Protein AF-A0A971F3D2-F1 (afdb_monomer)

Sequence (472 aa):
MFIYDMARKVNAYRKIRKKAAAGRFLSPVRRIERTAPLSSGRFVAMTFDDGPCAAFPNPPVRDPAEQIGLTAELLNMLNKYGAKGTFDVIGTTEQNYPDKAGVKDDFTWSGVSYDHYPQFGQDKLAGVKNQLQLAKDIVSGGHELASHGYSHILFGPMRLVYGKRVCFKSLKEVIDDLEMLDSLVLKETGFKIRLSRPPHYIDKIPDGHTSYDAYRYMNYQYLAASFDAGGWKPSKGSYEQDVREMTDLIERALMEDPDILNGQIIFQKDGCNMSLQTPVAGALDESLRLLTDAGYKVVTASELIERSPFEDIDDTDPCFESVRKLASAGFVIGYRNNTFQPDRLITGKELAVMITSPKVLLNRYRDQIDLKYRSGASKDFDAAGIRVETIYQAAVENARKDSRLSKVIQCLESDKAVTYKQFDSLVNAMAEGANVHWGPEEFKDVGKVPAKPGLVRRRDVVKALAQLNLDS

Radius of gyration: 23.67 Å; Cα contacts (8 Å, |Δi|>4): 948; chains: 1; bounding box: 59×53×70 Å

Nearest PDB structures (foldseek):
  7ax7-assembly1_A  TM=8.512E-01  e=3.114E-11  uncultured bacterium
  6hm9-assembly1_A  TM=8.506E-01  e=3.114E-11  Bacillus anthracis
  7bkf-assembly1_A  TM=8.446E-01  e=1.003E-10  Bacillus anthracis
  6hpa-assembly1_A  TM=8.385E-01  e=1.401E-10  Bacillus anthracis
  4wcj-assembly1_A  TM=4.217E-01  e=7.840E-04  Ammonifex degensii KC4

Mean predicted aligned error: 5.72 Å

Structure (mmCIF, N/CA/C/O backbone):
data_AF-A0A971F3D2-F1
#
_entry.id   AF-A0A971F3D2-F1
#
loop_
_atom_site.group_PDB
_atom_site.id
_atom_site.type_symbol
_atom_site.label_atom_id
_atom_site.label_alt_id
_atom_site.label_comp_id
_atom_site.label_asym_id
_atom_site.label_entity_id
_atom_site.label_seq_id
_atom_site.pdbx_PDB_ins_code
_atom_site.Cartn_x
_atom_site.Cartn_y
_atom_site.Cartn_z
_atom_site.occupancy
_atom_site.B_iso_or_equiv
_atom_site.auth_seq_id
_atom_site.auth_comp_id
_atom_site.auth_asym_id
_atom_site.auth_atom_id
_atom_site.pdbx_PDB_model_num
ATOM 1 N N . MET A 1 1 ? 24.984 -26.637 2.481 1.00 50.53 1 MET A N 1
ATOM 2 C CA . MET A 1 1 ? 23.537 -26.745 2.785 1.00 50.53 1 MET A CA 1
ATOM 3 C C . MET A 1 1 ? 23.193 -26.311 4.212 1.00 50.53 1 MET A C 1
ATOM 5 O O . MET A 1 1 ? 22.504 -25.313 4.349 1.00 50.53 1 MET A O 1
ATOM 9 N N . PHE A 1 2 ? 23.751 -26.927 5.266 1.00 45.72 2 PHE A N 1
ATOM 10 C CA . PHE A 1 2 ? 23.381 -26.664 6.675 1.00 45.72 2 PHE A CA 1
ATOM 11 C C . PHE A 1 2 ? 23.421 -25.184 7.129 1.00 45.72 2 PHE A C 1
ATOM 13 O O . PHE A 1 2 ? 22.463 -24.687 7.716 1.00 45.72 2 PHE A O 1
ATOM 20 N N . ILE A 1 3 ? 24.491 -24.445 6.807 1.00 45.22 3 ILE A N 1
ATOM 21 C CA . ILE A 1 3 ? 24.646 -23.025 7.191 1.00 45.22 3 ILE A CA 1
ATOM 22 C C . ILE A 1 3 ? 23.634 -22.122 6.458 1.00 45.22 3 ILE A C 1
ATOM 24 O O . ILE A 1 3 ? 23.090 -21.189 7.048 1.00 45.22 3 ILE A O 1
ATOM 28 N N . TYR A 1 4 ? 23.336 -22.425 5.191 1.00 31.59 4 TYR A N 1
ATOM 29 C CA . TYR A 1 4 ? 22.380 -21.676 4.368 1.00 31.59 4 TYR A CA 1
ATOM 30 C C . TYR A 1 4 ? 20.934 -21.883 4.843 1.00 31.59 4 TYR A C 1
ATOM 32 O O . TYR A 1 4 ? 20.163 -20.928 4.952 1.00 31.59 4 TYR A O 1
ATOM 40 N N . ASP A 1 5 ? 20.582 -23.114 5.216 1.00 44.91 5 ASP A N 1
ATOM 41 C CA . ASP A 1 5 ? 19.260 -23.438 5.759 1.00 44.91 5 ASP A CA 1
ATOM 42 C C . ASP A 1 5 ? 19.064 -22.849 7.159 1.00 44.91 5 ASP A C 1
ATOM 44 O O . ASP A 1 5 ? 17.985 -22.346 7.478 1.00 44.91 5 ASP A O 1
ATOM 48 N N . MET A 1 6 ? 20.119 -22.817 7.977 1.00 48.53 6 MET A N 1
ATOM 49 C CA . MET A 1 6 ? 20.098 -22.155 9.281 1.00 48.53 6 MET A CA 1
ATOM 50 C C . MET A 1 6 ? 19.940 -20.633 9.138 1.00 48.53 6 MET A C 1
ATOM 52 O O . MET A 1 6 ? 19.110 -20.039 9.826 1.00 48.53 6 MET A O 1
ATOM 56 N N . ALA A 1 7 ? 20.650 -19.998 8.198 1.00 54.44 7 ALA A N 1
ATOM 57 C CA . ALA A 1 7 ? 20.504 -18.570 7.907 1.00 54.44 7 ALA A CA 1
ATOM 58 C C . ALA A 1 7 ? 19.094 -18.216 7.392 1.00 54.44 7 ALA A C 1
ATOM 60 O O . ALA A 1 7 ? 18.504 -17.230 7.845 1.00 54.44 7 ALA A O 1
ATOM 61 N N . ARG A 1 8 ? 18.506 -19.047 6.515 1.00 56.25 8 ARG A N 1
ATOM 62 C CA . ARG A 1 8 ? 17.103 -18.908 6.082 1.00 56.25 8 ARG A CA 1
ATOM 63 C C . ARG A 1 8 ? 16.128 -19.034 7.250 1.00 56.25 8 ARG A C 1
ATOM 65 O O . ARG A 1 8 ? 15.269 -18.166 7.401 1.00 56.25 8 ARG A O 1
ATOM 72 N N . LYS A 1 9 ? 16.288 -20.044 8.111 1.00 59.38 9 LYS A N 1
ATOM 73 C CA . LYS A 1 9 ? 15.444 -20.238 9.305 1.00 59.38 9 LYS A CA 1
ATOM 74 C C . LYS A 1 9 ? 15.538 -19.062 10.281 1.00 59.38 9 LYS A C 1
ATOM 76 O O . LYS A 1 9 ? 14.512 -18.580 10.755 1.00 59.38 9 LY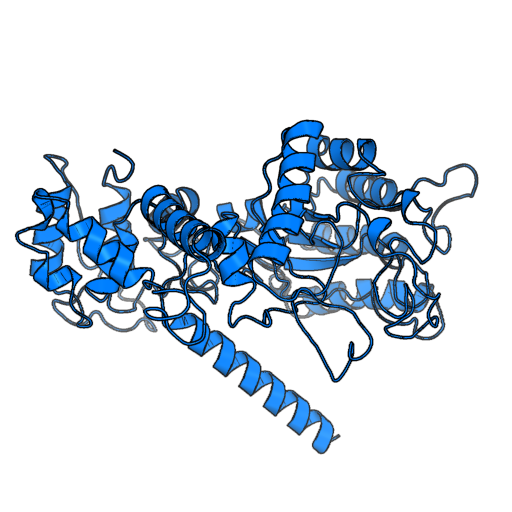S A O 1
ATOM 81 N N . VAL A 1 10 ? 16.741 -18.541 10.537 1.00 69.06 10 VAL A N 1
ATOM 82 C CA . VAL A 1 10 ? 16.944 -17.357 11.393 1.00 69.06 10 VAL A CA 1
ATOM 83 C C . VAL A 1 10 ? 16.263 -16.123 10.800 1.00 69.06 10 VAL A C 1
ATOM 85 O O . VAL A 1 10 ? 15.601 -15.376 11.525 1.00 69.06 10 VAL A O 1
ATOM 88 N N . ASN A 1 11 ? 16.375 -15.908 9.488 1.00 72.25 11 ASN A N 1
ATOM 89 C CA . ASN A 1 11 ? 15.706 -14.797 8.812 1.00 72.25 11 ASN A CA 1
ATOM 90 C C . ASN A 1 11 ? 14.178 -14.940 8.828 1.00 72.25 11 ASN A C 1
ATOM 92 O O . ASN A 1 11 ? 13.492 -13.955 9.102 1.00 72.25 11 ASN A O 1
ATOM 96 N N . ALA A 1 12 ? 13.645 -16.147 8.622 1.00 76.12 12 ALA A N 1
ATOM 97 C CA . ALA A 1 12 ? 12.215 -16.428 8.745 1.00 76.12 12 ALA A CA 1
ATOM 98 C C . ALA A 1 12 ? 11.706 -16.144 10.169 1.00 76.12 12 ALA A C 1
ATOM 100 O O . ALA A 1 12 ? 10.755 -15.386 10.347 1.00 76.12 12 ALA A O 1
ATOM 101 N N . TYR A 1 13 ? 12.404 -16.634 11.198 1.00 78.06 13 TYR A N 1
ATOM 102 C CA . TYR A 1 13 ? 12.050 -16.374 12.595 1.00 78.06 13 TYR A CA 1
ATOM 103 C C . TYR A 1 13 ? 12.097 -14.880 12.950 1.00 78.06 13 TYR A C 1
ATOM 105 O O . TYR A 1 13 ? 11.206 -14.358 13.624 1.00 78.06 13 TYR A O 1
ATOM 113 N N . ARG A 1 14 ? 13.106 -14.149 12.457 1.00 82.06 14 ARG A N 1
ATOM 114 C CA . ARG A 1 14 ? 13.188 -12.688 12.614 1.00 82.06 14 ARG A CA 1
ATOM 115 C C . ARG A 1 14 ? 12.006 -11.977 11.957 1.00 82.06 14 ARG A C 1
ATOM 117 O O . ARG A 1 14 ? 11.468 -11.054 12.568 1.00 82.06 14 ARG A O 1
ATOM 124 N N . LYS A 1 15 ? 11.596 -12.389 10.751 1.00 79.94 15 LYS A N 1
ATOM 125 C CA . LYS A 1 15 ? 10.414 -11.841 10.063 1.00 79.94 15 LYS A CA 1
ATOM 126 C C . LYS A 1 15 ? 9.139 -12.095 10.872 1.00 79.94 15 LYS A C 1
ATOM 128 O O . LYS A 1 15 ? 8.425 -11.138 11.156 1.00 79.94 15 LYS A O 1
ATOM 133 N N . ILE A 1 16 ? 8.927 -13.324 11.351 1.00 84.00 16 ILE A N 1
ATOM 134 C CA . ILE A 1 16 ? 7.780 -13.687 12.205 1.00 84.00 16 ILE A CA 1
ATOM 135 C C . ILE A 1 16 ? 7.740 -12.818 13.466 1.00 84.00 16 ILE A C 1
ATOM 137 O O . ILE A 1 16 ? 6.718 -12.207 13.769 1.00 84.00 16 ILE A O 1
ATOM 141 N N . ARG A 1 17 ? 8.866 -12.680 14.182 1.00 87.25 17 ARG A N 1
ATOM 142 C CA . ARG A 1 17 ? 8.930 -11.842 15.392 1.00 87.25 17 ARG A CA 1
ATOM 143 C C . ARG A 1 17 ? 8.644 -10.369 15.114 1.00 87.25 17 ARG A C 1
ATOM 145 O O . ARG A 1 17 ? 7.972 -9.731 15.921 1.00 87.25 17 ARG A O 1
ATOM 152 N N . LYS A 1 18 ? 9.151 -9.821 14.006 1.00 85.56 18 LYS A N 1
ATOM 153 C CA . LYS A 1 18 ? 8.868 -8.435 13.599 1.00 85.56 18 LYS A CA 1
ATOM 154 C C . LYS A 1 18 ? 7.387 -8.245 13.269 1.00 85.56 18 LYS A C 1
ATOM 156 O O . LYS A 1 18 ? 6.797 -7.282 13.750 1.00 85.56 18 LYS A O 1
ATOM 161 N N . LYS A 1 19 ? 6.786 -9.178 12.525 1.00 86.12 19 LYS A N 1
ATOM 162 C CA . LYS A 1 19 ? 5.356 -9.163 12.192 1.00 86.12 19 LYS A CA 1
ATOM 163 C C . LYS A 1 19 ? 4.492 -9.237 13.456 1.00 86.12 19 LYS A C 1
ATOM 165 O O . LYS A 1 19 ? 3.632 -8.389 13.659 1.00 86.12 19 LYS A O 1
ATOM 170 N N . ALA A 1 20 ? 4.815 -10.141 14.382 1.00 87.19 20 ALA A N 1
ATOM 171 C CA . ALA A 1 20 ? 4.135 -10.239 15.674 1.00 87.19 20 ALA A CA 1
ATOM 172 C C . ALA A 1 20 ? 4.284 -8.967 16.531 1.00 87.19 20 ALA A C 1
ATOM 174 O O . ALA A 1 20 ? 3.337 -8.541 17.188 1.00 87.19 20 ALA A O 1
ATOM 175 N N . ALA A 1 21 ? 5.457 -8.322 16.523 1.00 88.94 21 ALA A N 1
ATOM 176 C CA . ALA A 1 21 ? 5.657 -7.055 17.227 1.00 88.94 21 ALA A CA 1
ATOM 177 C C . ALA A 1 21 ? 4.821 -5.911 16.623 1.00 88.94 21 ALA A C 1
ATOM 179 O O . ALA A 1 21 ? 4.291 -5.088 17.368 1.00 88.94 21 ALA A O 1
ATOM 180 N N . ALA A 1 22 ? 4.660 -5.889 15.297 1.00 89.31 22 ALA A N 1
ATOM 181 C CA . ALA A 1 22 ? 3.787 -4.950 14.594 1.00 89.31 22 ALA A CA 1
ATOM 182 C C . ALA A 1 22 ? 2.286 -5.189 14.883 1.00 89.31 22 ALA A C 1
ATOM 184 O O . ALA A 1 22 ? 1.493 -4.259 14.774 1.00 89.31 22 ALA A O 1
ATOM 185 N N . GLY A 1 23 ? 1.909 -6.385 15.346 1.00 90.56 23 GLY A N 1
ATOM 186 C CA . GLY A 1 23 ? 0.552 -6.739 15.786 1.00 90.56 23 GLY A CA 1
ATOM 187 C C . GLY A 1 23 ? 0.154 -6.271 17.191 1.00 90.56 23 GLY A C 1
ATOM 188 O O . GLY A 1 23 ? -0.895 -6.662 17.697 1.00 90.56 23 GLY A O 1
ATOM 189 N N . ARG A 1 24 ? 0.983 -5.482 17.886 1.00 87.88 24 ARG A N 1
ATOM 190 C CA . ARG A 1 24 ? 0.727 -5.127 19.298 1.00 87.88 24 ARG A CA 1
ATOM 191 C C . ARG A 1 24 ? -0.174 -3.916 19.475 1.00 87.88 24 ARG A C 1
ATOM 193 O O . ARG A 1 24 ? -1.025 -3.933 20.362 1.00 87.88 24 ARG A O 1
ATOM 200 N N . PHE A 1 25 ? 0.018 -2.906 18.634 1.00 90.69 25 PHE A N 1
ATOM 201 C CA . PHE A 1 25 ? -0.629 -1.605 18.741 1.00 90.69 25 PHE A CA 1
ATOM 202 C C . PHE A 1 25 ? -1.425 -1.300 17.480 1.00 90.69 25 PHE A C 1
ATOM 204 O O . PHE A 1 25 ? -0.953 -1.563 16.369 1.00 90.69 25 PHE A O 1
ATOM 211 N N . LEU A 1 26 ? -2.618 -0.741 17.670 1.00 94.44 26 LEU A N 1
ATOM 212 C CA . LEU A 1 26 ? -3.429 -0.198 16.594 1.00 94.44 26 LEU A CA 1
ATOM 213 C C . LEU A 1 26 ? -2.600 0.790 15.779 1.00 94.44 26 LEU A C 1
ATOM 215 O O . LEU A 1 26 ? -1.704 1.458 16.304 1.00 94.44 26 LEU A O 1
ATOM 219 N N . SER A 1 27 ? -2.857 0.853 14.479 1.00 94.50 27 SER A N 1
ATOM 220 C CA . SER A 1 27 ? -2.073 1.701 13.597 1.00 94.50 27 SER A CA 1
ATOM 221 C C . SER A 1 27 ? -2.923 2.273 12.470 1.00 94.50 27 SER A C 1
ATOM 223 O O . SER A 1 27 ? -3.605 1.506 11.794 1.00 94.50 27 SER A O 1
ATOM 225 N N . PRO A 1 28 ? -2.864 3.597 12.231 1.00 94.25 28 PRO A N 1
ATOM 226 C CA . PRO A 1 28 ? -3.534 4.213 11.088 1.00 94.25 28 PRO A CA 1
ATOM 227 C C . PRO A 1 28 ? -2.881 3.816 9.760 1.00 94.25 28 PRO A C 1
ATOM 229 O O . PRO A 1 28 ? -3.511 3.944 8.720 1.00 94.25 28 PRO A O 1
ATOM 232 N N . VAL A 1 29 ? -1.640 3.314 9.790 1.00 96.75 29 VAL A N 1
ATOM 233 C CA . VAL A 1 29 ? -0.912 2.814 8.620 1.00 96.75 29 VAL A CA 1
ATOM 234 C C . VAL A 1 29 ? -0.560 1.352 8.848 1.00 96.75 29 VAL A C 1
ATOM 236 O O . VAL A 1 29 ? 0.167 1.006 9.784 1.00 96.75 29 VAL A O 1
ATOM 239 N N . ARG A 1 30 ? -1.058 0.486 7.973 1.00 97.00 30 ARG A N 1
ATOM 240 C CA . ARG A 1 30 ? -0.811 -0.955 7.988 1.00 97.00 30 ARG A CA 1
ATOM 241 C C . ARG A 1 30 ? 0.092 -1.318 6.823 1.00 97.00 30 ARG A C 1
ATOM 243 O O . ARG A 1 30 ? -0.003 -0.716 5.757 1.00 97.00 30 ARG A O 1
ATOM 250 N N . ARG A 1 31 ? 0.963 -2.303 7.039 1.00 97.06 31 ARG A N 1
ATOM 251 C CA . ARG A 1 31 ? 1.765 -2.934 5.991 1.00 97.06 31 ARG A CA 1
ATOM 252 C C . ARG A 1 31 ? 0.936 -4.003 5.308 1.00 97.06 31 ARG A C 1
ATOM 254 O O . ARG A 1 31 ? 0.785 -5.093 5.852 1.00 97.06 31 ARG A O 1
ATOM 261 N N . ILE A 1 32 ? 0.427 -3.687 4.130 1.00 98.06 32 ILE A N 1
ATOM 262 C CA . ILE A 1 32 ? -0.445 -4.569 3.368 1.00 98.06 32 ILE A CA 1
ATOM 263 C C . ILE A 1 32 ? 0.414 -5.305 2.349 1.00 98.06 32 ILE A C 1
ATOM 265 O O . ILE A 1 32 ? 0.882 -4.716 1.385 1.00 98.06 32 ILE A O 1
ATOM 269 N N . GLU A 1 33 ? 0.663 -6.584 2.609 1.00 96.12 33 GLU A N 1
ATOM 270 C CA . GLU A 1 33 ? 1.340 -7.505 1.681 1.00 96.12 33 GLU A CA 1
ATOM 271 C C . GLU A 1 33 ? 0.385 -8.564 1.123 1.00 96.12 33 GLU A C 1
ATOM 273 O O . GLU A 1 33 ? 0.658 -9.170 0.088 1.00 96.12 33 GLU A O 1
ATOM 278 N N . ARG A 1 34 ? -0.721 -8.797 1.834 1.00 97.44 34 ARG A N 1
ATOM 279 C CA . ARG A 1 34 ? -1.813 -9.691 1.472 1.00 97.44 34 ARG A CA 1
ATOM 280 C C . ARG A 1 34 ? -3.060 -9.378 2.293 1.00 97.44 34 ARG A C 1
ATOM 282 O O . ARG A 1 34 ? -2.978 -8.691 3.318 1.00 97.44 34 ARG A O 1
ATOM 289 N N . THR A 1 35 ? -4.172 -9.953 1.873 1.00 98.00 35 THR A N 1
ATOM 290 C CA . THR A 1 35 ? -5.465 -9.962 2.553 1.00 98.00 35 THR A CA 1
ATOM 291 C C . THR A 1 35 ? -5.945 -11.405 2.738 1.00 98.00 35 THR A C 1
ATOM 293 O O . THR A 1 35 ? -5.326 -12.345 2.224 1.00 98.00 35 THR A O 1
ATOM 296 N N . ALA A 1 36 ? -6.996 -11.604 3.531 1.00 97.69 36 ALA A N 1
ATOM 297 C CA . ALA A 1 36 ? -7.616 -12.908 3.697 1.00 97.69 36 ALA A CA 1
ATOM 298 C C . ALA A 1 36 ? -8.333 -13.306 2.391 1.00 97.69 36 ALA A C 1
ATOM 300 O O . ALA A 1 36 ? -9.006 -12.450 1.799 1.00 97.69 36 ALA A O 1
ATOM 301 N N . PRO A 1 37 ? -8.205 -14.568 1.938 1.00 96.38 37 PRO A N 1
ATOM 302 C CA . PRO A 1 37 ? -8.971 -15.096 0.812 1.00 96.38 37 PRO A CA 1
ATOM 303 C C . PRO A 1 37 ? -10.475 -14.900 1.010 1.00 96.38 37 PRO A C 1
ATOM 305 O O . PRO A 1 37 ? -10.968 -14.980 2.132 1.00 96.38 37 PRO A O 1
ATOM 308 N N . LEU A 1 38 ? -11.206 -14.673 -0.079 1.00 93.25 38 LEU A N 1
ATOM 309 C CA . LEU A 1 38 ? -12.664 -14.563 -0.049 1.00 93.25 38 LEU A CA 1
ATOM 310 C C . LEU A 1 38 ? -13.301 -15.838 -0.591 1.00 93.25 38 LEU A C 1
ATOM 312 O O . LEU A 1 38 ? -12.873 -16.359 -1.621 1.00 93.25 38 LEU A O 1
ATOM 316 N N . SER A 1 39 ? -14.364 -16.310 0.056 1.00 91.81 39 SER A N 1
ATOM 317 C CA . SER A 1 39 ? -15.144 -17.456 -0.429 1.00 91.81 39 SER A CA 1
ATOM 318 C C . SER A 1 39 ? -15.886 -17.147 -1.735 1.00 91.81 39 SER A C 1
ATOM 320 O O . SER A 1 39 ? -16.185 -18.049 -2.515 1.00 91.81 39 SER A O 1
ATOM 322 N N . SER A 1 40 ? -16.126 -15.863 -2.016 1.00 90.75 40 SER A N 1
ATOM 323 C CA . SER A 1 40 ? -16.754 -15.380 -3.253 1.00 90.75 40 SER A CA 1
ATOM 324 C C . SER A 1 40 ? -15.882 -15.472 -4.517 1.00 90.75 40 SER A C 1
ATOM 326 O O . SER A 1 40 ? -16.395 -15.260 -5.620 1.00 90.75 40 SER A O 1
ATOM 328 N N . GLY A 1 41 ? -14.586 -15.780 -4.399 1.00 94.44 41 GLY A N 1
ATOM 329 C CA . GLY A 1 41 ? -13.716 -16.019 -5.552 1.00 94.44 41 GLY A CA 1
ATOM 330 C C . GLY A 1 41 ? -12.227 -15.796 -5.290 1.00 94.44 41 GLY A C 1
ATOM 331 O O . GLY A 1 41 ? -11.803 -15.406 -4.203 1.00 94.44 41 GLY A O 1
ATOM 332 N N . ARG A 1 42 ? -11.419 -16.021 -6.332 1.00 98.06 42 ARG A N 1
ATOM 333 C CA . ARG A 1 42 ? -9.967 -15.819 -6.305 1.00 98.06 42 ARG A CA 1
ATOM 334 C C . ARG A 1 42 ? -9.616 -14.418 -6.784 1.00 98.06 42 ARG A C 1
ATOM 336 O O . ARG A 1 42 ? -9.839 -14.079 -7.945 1.00 98.06 42 ARG A O 1
ATOM 343 N N . PHE A 1 43 ? -9.058 -13.608 -5.893 1.00 98.50 43 PHE A N 1
ATOM 344 C CA . PHE A 1 43 ? -8.627 -12.246 -6.192 1.00 98.50 43 PHE A CA 1
ATOM 345 C C . PHE A 1 43 ? -7.145 -12.098 -5.873 1.00 98.50 43 PHE A C 1
ATOM 347 O O . PHE A 1 43 ? -6.673 -12.565 -4.838 1.00 98.50 43 PHE A O 1
ATOM 354 N N . VAL A 1 44 ? -6.413 -11.437 -6.760 1.00 98.69 44 VAL A N 1
ATOM 355 C CA . VAL A 1 44 ? -4.985 -11.158 -6.595 1.00 98.69 44 VAL A CA 1
ATOM 356 C C . VAL A 1 44 ? -4.699 -9.757 -7.115 1.00 98.69 44 VAL A C 1
ATOM 358 O O . VAL A 1 44 ? -5.346 -9.310 -8.061 1.00 98.69 44 VAL A O 1
ATOM 361 N N . ALA A 1 45 ? -3.745 -9.058 -6.510 1.00 98.81 45 ALA A N 1
ATOM 362 C CA . ALA A 1 45 ? -3.261 -7.789 -7.040 1.00 98.81 45 ALA A CA 1
ATOM 363 C C . ALA A 1 45 ? -1.870 -7.954 -7.648 1.00 98.81 45 ALA A C 1
ATOM 365 O O . ALA A 1 45 ? -1.047 -8.716 -7.141 1.00 98.81 45 ALA A O 1
ATOM 366 N N . MET A 1 46 ? -1.596 -7.209 -8.716 1.00 98.69 46 MET A N 1
ATOM 367 C CA . MET A 1 46 ? -0.263 -7.091 -9.306 1.00 98.69 46 MET A CA 1
ATOM 368 C C . MET A 1 46 ? 0.198 -5.637 -9.227 1.00 98.69 46 MET A C 1
ATOM 370 O O . MET A 1 46 ? -0.542 -4.736 -9.630 1.00 98.69 46 MET A O 1
ATOM 374 N N . THR A 1 47 ? 1.411 -5.414 -8.719 1.00 98.69 47 THR A N 1
ATOM 375 C CA . THR A 1 47 ? 2.021 -4.084 -8.612 1.00 98.69 47 THR A CA 1
ATOM 376 C C . THR A 1 47 ? 3.199 -3.935 -9.564 1.00 98.69 47 THR A C 1
ATOM 378 O O . THR A 1 47 ? 3.936 -4.902 -9.750 1.00 98.69 47 THR A O 1
ATOM 381 N N . PHE A 1 48 ? 3.409 -2.743 -10.120 1.00 98.62 48 PHE A N 1
ATOM 382 C CA . PHE A 1 48 ? 4.478 -2.466 -11.079 1.00 98.62 48 PHE A CA 1
ATOM 383 C C . PHE A 1 48 ? 5.275 -1.213 -10.690 1.00 98.62 48 PHE A C 1
ATOM 385 O O . PHE A 1 48 ? 4.729 -0.111 -10.723 1.00 98.62 48 PHE A O 1
ATOM 392 N N . ASP A 1 49 ? 6.552 -1.381 -10.344 1.00 98.12 49 ASP A N 1
ATOM 393 C CA . ASP A 1 49 ? 7.364 -0.308 -9.742 1.00 98.12 49 ASP A CA 1
ATOM 394 C C . ASP A 1 49 ? 8.222 0.462 -10.750 1.00 98.12 49 ASP A C 1
ATOM 396 O O . ASP A 1 49 ? 8.656 -0.086 -11.764 1.00 98.12 49 ASP A O 1
ATOM 400 N N . ASP A 1 50 ? 8.537 1.712 -10.402 1.00 97.06 50 ASP A N 1
ATOM 401 C CA . ASP A 1 50 ? 9.472 2.636 -11.074 1.00 97.06 50 ASP A CA 1
ATOM 402 C C . ASP A 1 50 ? 8.955 3.308 -12.355 1.00 97.06 50 ASP A C 1
ATOM 404 O O . ASP A 1 50 ? 9.658 4.120 -12.965 1.00 97.06 50 ASP A O 1
ATOM 408 N N . GLY A 1 51 ? 7.724 2.992 -12.753 1.00 95.75 51 GLY A N 1
ATOM 409 C CA . GLY A 1 51 ? 7.069 3.562 -13.923 1.00 95.75 51 GLY A CA 1
ATOM 410 C C . GLY A 1 51 ? 6.455 4.953 -13.687 1.00 95.75 51 GLY A C 1
ATOM 411 O O . GLY A 1 51 ? 6.664 5.585 -12.646 1.00 95.75 51 GLY A O 1
ATOM 412 N N . PRO A 1 52 ? 5.648 5.451 -14.640 1.00 98.50 52 PRO A N 1
ATOM 413 C CA . PRO A 1 52 ? 5.460 4.907 -15.988 1.00 98.50 52 PRO A CA 1
ATOM 414 C C . PRO A 1 52 ? 6.737 5.041 -16.833 1.00 98.50 52 PRO A C 1
ATOM 416 O O . PRO A 1 52 ? 7.432 6.044 -16.729 1.00 98.50 52 PRO A O 1
ATOM 419 N N . CYS A 1 53 ? 7.030 4.056 -17.676 1.00 98.38 53 CYS A N 1
ATOM 420 C CA . CYS A 1 53 ? 8.184 3.921 -18.556 1.00 98.38 53 CYS A CA 1
ATOM 421 C C . CYS A 1 53 ? 7.776 3.904 -20.047 1.00 98.38 53 CYS A C 1
ATOM 423 O O . CYS A 1 53 ? 7.104 2.994 -20.534 1.00 98.38 53 CYS A O 1
ATOM 425 N N . ALA A 1 54 ? 8.252 4.892 -20.803 1.00 98.31 54 ALA A N 1
ATOM 426 C CA . ALA A 1 54 ? 8.071 5.009 -22.250 1.00 98.31 54 ALA A CA 1
ATOM 427 C C . ALA A 1 54 ? 9.228 4.422 -23.072 1.00 98.31 54 ALA A C 1
ATOM 429 O O . ALA A 1 54 ? 9.146 4.398 -24.300 1.00 98.31 54 ALA A O 1
ATOM 430 N N . ALA A 1 55 ? 10.308 3.959 -22.433 1.00 97.44 55 ALA A N 1
ATOM 431 C CA . ALA A 1 55 ? 11.355 3.240 -23.151 1.00 97.44 55 ALA A CA 1
ATOM 432 C C . ALA A 1 55 ? 10.787 1.942 -23.736 1.00 97.44 55 ALA A C 1
ATOM 434 O O . ALA A 1 55 ? 9.932 1.296 -23.126 1.00 97.44 55 ALA A O 1
ATOM 435 N N . PHE A 1 56 ? 11.262 1.561 -24.920 1.00 97.38 56 PHE A N 1
ATOM 436 C CA . PHE A 1 56 ? 10.874 0.288 -25.508 1.00 97.38 56 PHE A CA 1
ATOM 437 C C . PHE A 1 56 ? 11.352 -0.884 -24.640 1.00 97.38 56 PHE A C 1
ATOM 439 O O . PHE A 1 56 ? 12.419 -0.783 -24.020 1.00 97.38 56 PHE A O 1
ATOM 446 N N . PRO A 1 57 ? 10.599 -1.999 -24.606 1.00 97.25 57 PRO A N 1
ATOM 447 C CA . PRO A 1 57 ? 11.073 -3.238 -24.011 1.00 97.25 57 PRO A CA 1
ATOM 448 C C . PRO A 1 57 ? 12.473 -3.606 -24.512 1.00 97.25 57 PRO A C 1
ATOM 450 O O . PRO A 1 57 ? 12.775 -3.478 -25.701 1.00 97.25 57 PRO A O 1
ATOM 453 N N . ASN A 1 58 ? 13.327 -4.065 -23.600 1.00 95.44 58 ASN A N 1
ATOM 454 C CA . ASN A 1 58 ? 14.677 -4.506 -23.918 1.00 95.44 58 ASN A CA 1
ATOM 455 C C . ASN A 1 58 ? 14.916 -5.945 -23.426 1.00 95.44 58 ASN A C 1
ATOM 457 O O . ASN A 1 58 ? 14.886 -6.180 -22.218 1.00 95.44 58 ASN A O 1
ATOM 461 N N . PRO A 1 59 ? 15.202 -6.911 -24.313 1.00 95.25 59 PRO A N 1
ATOM 462 C CA . PRO A 1 59 ? 15.098 -6.810 -25.762 1.00 95.25 59 PRO A CA 1
ATOM 463 C C . PRO A 1 59 ? 13.653 -6.520 -26.211 1.00 95.25 59 PRO A C 1
ATOM 465 O O . PRO A 1 59 ? 12.709 -6.709 -25.438 1.00 95.25 59 PRO A O 1
ATOM 468 N N . PRO A 1 60 ? 13.476 -6.074 -27.463 1.00 94.25 60 PRO A N 1
ATOM 469 C CA . PRO A 1 60 ? 12.164 -5.968 -28.078 1.00 94.25 60 PRO A CA 1
ATOM 470 C C . PRO A 1 60 ? 11.337 -7.249 -27.976 1.00 94.25 60 PRO A C 1
ATOM 472 O O . PRO A 1 60 ? 11.839 -8.334 -28.258 1.00 94.25 60 PRO A O 1
ATOM 475 N N . VAL A 1 61 ? 10.052 -7.102 -27.651 1.00 91.88 61 VAL A N 1
ATOM 476 C CA . VAL A 1 61 ? 9.066 -8.204 -27.621 1.00 91.88 61 VAL A CA 1
ATOM 477 C C . VAL A 1 61 ? 8.074 -8.155 -28.791 1.00 91.88 61 VAL A C 1
ATOM 479 O O . VAL A 1 61 ? 7.207 -9.014 -28.912 1.00 91.88 61 VAL A O 1
ATOM 482 N N . ARG A 1 62 ? 8.207 -7.147 -29.660 1.00 89.19 62 ARG A N 1
ATOM 483 C CA . ARG A 1 62 ? 7.419 -6.946 -30.881 1.00 89.19 62 ARG A CA 1
ATOM 484 C C . ARG A 1 62 ? 8.330 -6.706 -32.070 1.00 89.19 62 ARG A C 1
ATOM 486 O O . ARG A 1 62 ? 9.493 -6.317 -31.905 1.00 89.19 62 ARG A O 1
ATOM 493 N N . ASP A 1 63 ? 7.752 -6.841 -33.258 1.00 89.12 63 ASP A N 1
ATOM 494 C CA . ASP A 1 63 ? 8.376 -6.368 -34.485 1.00 89.12 63 ASP A CA 1
ATOM 495 C C . ASP A 1 63 ? 8.773 -4.885 -34.355 1.00 89.12 63 ASP A C 1
ATOM 497 O O . ASP A 1 63 ? 8.006 -4.087 -33.806 1.00 89.12 63 ASP A O 1
ATOM 501 N N . PRO A 1 64 ? 9.954 -4.469 -34.856 1.00 85.31 64 PRO A N 1
ATOM 502 C CA . PRO A 1 64 ? 10.456 -3.105 -34.671 1.00 85.31 64 PRO A CA 1
ATOM 503 C C . PRO A 1 64 ? 9.509 -1.987 -35.123 1.00 85.31 64 PRO A C 1
ATOM 505 O O . PRO A 1 64 ? 9.534 -0.906 -34.544 1.00 85.31 64 PRO A O 1
ATOM 508 N N . ALA A 1 65 ? 8.675 -2.237 -36.135 1.00 87.88 65 ALA A N 1
ATOM 509 C CA . ALA A 1 65 ? 7.702 -1.266 -36.638 1.00 87.88 65 ALA A CA 1
ATOM 510 C C . ALA A 1 65 ? 6.480 -1.082 -35.716 1.00 87.88 65 ALA A C 1
ATOM 512 O O . ALA A 1 65 ? 5.757 -0.099 -35.858 1.00 87.88 65 ALA A O 1
ATOM 513 N N . GLU A 1 66 ? 6.257 -2.007 -34.782 1.00 90.88 66 GLU A N 1
ATOM 514 C CA . GLU A 1 66 ? 5.088 -2.053 -33.896 1.00 90.88 66 GLU A CA 1
ATOM 515 C C . GLU A 1 66 ? 5.455 -1.856 -32.419 1.00 90.88 66 GLU A C 1
ATOM 517 O O . GLU A 1 66 ? 4.608 -2.008 -31.537 1.00 90.88 66 GLU A O 1
ATOM 522 N N . GLN A 1 67 ? 6.721 -1.545 -32.123 1.00 90.31 67 GLN A N 1
ATOM 523 C CA . GLN A 1 67 ? 7.154 -1.329 -30.750 1.00 90.31 67 GLN A CA 1
ATOM 524 C C . GLN A 1 67 ? 6.468 -0.114 -30.132 1.00 90.31 67 GLN A C 1
ATOM 526 O O . GLN A 1 67 ? 6.422 0.979 -30.698 1.00 90.31 67 GLN A O 1
ATOM 531 N N . ILE A 1 68 ? 6.002 -0.319 -28.909 1.00 96.38 68 ILE A N 1
ATOM 532 C CA . ILE A 1 68 ? 5.465 0.715 -28.035 1.00 96.38 68 ILE A CA 1
ATOM 533 C C . ILE A 1 68 ? 6.245 0.711 -26.721 1.00 96.38 68 ILE A C 1
ATOM 535 O O . ILE A 1 68 ? 6.974 -0.236 -26.418 1.00 96.38 68 ILE A O 1
ATOM 539 N N . GLY A 1 69 ? 6.135 1.800 -25.958 1.00 97.75 69 GLY A N 1
ATOM 540 C CA . GLY A 1 69 ? 6.804 1.921 -24.663 1.00 97.75 69 GLY A CA 1
ATOM 541 C C . GLY A 1 69 ? 6.353 0.843 -23.675 1.00 97.75 69 GLY A C 1
ATOM 542 O O . GLY A 1 69 ? 5.225 0.356 -23.753 1.00 97.75 69 GLY A O 1
ATOM 543 N N . LEU A 1 70 ? 7.229 0.494 -22.732 1.00 98.50 70 LEU A N 1
ATOM 544 C CA . LEU A 1 70 ? 7.023 -0.592 -21.777 1.00 98.50 70 LEU A CA 1
ATOM 545 C C . LEU A 1 70 ? 5.671 -0.506 -21.065 1.00 98.50 70 LEU A C 1
ATOM 547 O O . LEU A 1 70 ? 4.901 -1.455 -21.154 1.00 98.50 70 LEU A O 1
ATOM 551 N N . THR A 1 71 ? 5.333 0.616 -20.424 1.00 98.75 71 THR A N 1
ATOM 552 C CA . THR A 1 71 ? 4.049 0.740 -19.712 1.00 98.75 71 THR A CA 1
ATOM 553 C C . THR A 1 71 ? 2.866 0.526 -20.644 1.00 98.75 71 THR A C 1
ATOM 555 O O . THR A 1 71 ? 1.917 -0.155 -20.272 1.00 98.75 71 THR A O 1
ATOM 558 N N . ALA A 1 72 ? 2.914 1.067 -21.865 1.00 98.56 72 ALA A N 1
ATOM 559 C CA . ALA A 1 72 ? 1.842 0.880 -22.840 1.00 98.56 72 ALA A CA 1
ATOM 560 C C . ALA A 1 72 ? 1.686 -0.602 -23.226 1.00 98.56 72 ALA A C 1
ATOM 562 O O . ALA A 1 72 ? 0.563 -1.091 -23.354 1.00 98.56 72 ALA A O 1
ATOM 563 N N . GLU A 1 73 ? 2.795 -1.338 -23.332 1.00 98.25 73 GLU A N 1
ATOM 564 C CA . GLU A 1 73 ? 2.781 -2.790 -23.522 1.00 98.25 73 GLU A CA 1
ATOM 565 C C . GLU A 1 73 ? 2.104 -3.509 -22.348 1.00 98.25 73 GLU A C 1
ATOM 567 O O . GLU A 1 73 ? 1.204 -4.325 -22.557 1.00 98.25 73 GLU A O 1
ATOM 572 N N . LEU A 1 74 ? 2.476 -3.165 -21.108 1.00 98.69 74 LEU A N 1
ATOM 573 C CA . LEU A 1 74 ? 1.874 -3.745 -19.902 1.00 98.69 74 LEU A CA 1
ATOM 574 C C . LEU A 1 74 ? 0.364 -3.473 -19.840 1.00 98.69 74 LEU A C 1
ATOM 576 O O . LEU A 1 74 ? -0.413 -4.380 -19.543 1.00 98.69 74 LEU A O 1
ATOM 580 N N . LEU A 1 75 ? -0.065 -2.249 -20.162 1.00 98.88 75 LEU A N 1
ATOM 581 C CA . LEU A 1 75 ? -1.477 -1.862 -20.209 1.00 98.88 75 LEU A CA 1
ATOM 582 C C . LEU A 1 75 ? -2.253 -2.660 -21.263 1.00 98.88 75 LEU A C 1
ATOM 584 O O . LEU A 1 75 ? -3.358 -3.126 -20.983 1.00 98.88 75 LEU A O 1
ATOM 588 N N . ASN A 1 76 ? -1.678 -2.875 -22.448 1.00 98.38 76 ASN A N 1
ATOM 589 C CA . ASN A 1 76 ? -2.297 -3.696 -23.489 1.00 98.38 76 ASN A CA 1
ATOM 590 C C . ASN A 1 76 ? -2.497 -5.145 -23.029 1.00 98.38 76 ASN A C 1
ATOM 592 O O . ASN A 1 76 ? -3.585 -5.698 -23.211 1.00 98.38 76 ASN A O 1
ATOM 596 N N . MET A 1 77 ? -1.485 -5.742 -22.393 1.00 98.50 77 MET A N 1
ATOM 597 C CA . MET A 1 77 ? -1.590 -7.089 -21.827 1.00 98.50 77 MET A CA 1
ATOM 598 C C . MET A 1 77 ? -2.637 -7.149 -20.710 1.00 98.50 77 MET A C 1
ATOM 600 O O . MET A 1 77 ? -3.505 -8.013 -20.739 1.00 98.50 77 MET A O 1
ATOM 604 N N . LEU A 1 78 ? -2.644 -6.203 -19.767 1.00 98.88 78 LEU A N 1
ATOM 605 C CA . LEU A 1 78 ? -3.668 -6.152 -18.715 1.00 98.88 78 LEU A CA 1
ATOM 606 C C . LEU A 1 78 ? -5.083 -6.043 -19.304 1.00 98.88 78 LEU A C 1
ATOM 608 O O . LEU A 1 78 ? -5.983 -6.783 -18.903 1.00 98.88 78 LEU A O 1
ATOM 612 N N . ASN A 1 79 ? -5.273 -5.179 -20.303 1.00 98.69 79 ASN A N 1
ATOM 613 C CA . ASN A 1 79 ? -6.557 -5.001 -20.977 1.00 98.69 79 ASN A CA 1
ATOM 614 C C . ASN A 1 79 ? -7.027 -6.269 -21.699 1.00 98.69 79 ASN A C 1
ATOM 616 O O . ASN A 1 79 ? -8.211 -6.596 -21.611 1.00 98.69 79 ASN A O 1
ATOM 620 N N . LYS A 1 80 ? -6.120 -7.018 -22.344 1.00 98.50 80 LYS A N 1
ATOM 621 C CA . LYS A 1 80 ? -6.427 -8.307 -22.994 1.00 98.50 80 LYS A CA 1
ATOM 622 C C . LYS A 1 80 ? -7.102 -9.297 -22.036 1.00 98.50 80 LYS A C 1
ATOM 624 O O . LYS A 1 80 ? -7.998 -10.020 -22.459 1.00 98.50 80 LYS A O 1
ATOM 629 N N . TYR A 1 81 ? -6.711 -9.302 -20.761 1.00 98.69 81 TYR A N 1
ATOM 630 C CA . TYR A 1 81 ? -7.263 -10.201 -19.738 1.00 98.69 81 TYR A CA 1
ATOM 631 C C . TYR A 1 81 ? -8.334 -9.546 -18.849 1.00 98.69 81 TYR A C 1
ATOM 633 O O . TYR A 1 81 ? -8.789 -10.152 -17.882 1.00 98.69 81 TYR A O 1
ATOM 641 N N . GLY A 1 82 ? -8.738 -8.299 -19.128 1.00 98.50 82 GLY A N 1
ATOM 642 C CA . GLY A 1 82 ? -9.642 -7.543 -18.251 1.00 98.50 82 GLY A CA 1
ATOM 643 C C . GLY A 1 82 ? -9.064 -7.275 -16.852 1.00 98.50 82 GLY A C 1
ATOM 644 O O . GLY A 1 82 ? -9.814 -6.983 -15.921 1.00 98.50 82 GLY A O 1
ATOM 645 N N . ALA A 1 83 ? -7.743 -7.379 -16.702 1.00 98.88 83 ALA A N 1
ATOM 646 C CA . ALA A 1 83 ? -7.010 -7.218 -15.456 1.00 98.88 83 ALA A CA 1
ATOM 647 C C . ALA A 1 83 ? -6.781 -5.740 -15.120 1.00 98.88 83 ALA A C 1
ATOM 649 O O . ALA A 1 83 ? -6.658 -4.894 -16.012 1.00 98.88 83 ALA A O 1
ATOM 650 N N . LYS A 1 84 ? -6.660 -5.423 -13.826 1.00 98.81 84 LYS A N 1
ATOM 651 C CA . LYS A 1 84 ? -6.280 -4.090 -13.342 1.00 98.81 84 LYS A CA 1
ATOM 652 C C . LYS A 1 84 ? -5.050 -4.171 -12.438 1.00 98.81 84 LYS A C 1
ATOM 654 O O . LYS A 1 84 ? -5.084 -4.844 -11.420 1.00 98.81 84 LYS A O 1
ATOM 659 N N . GLY A 1 85 ? -3.967 -3.492 -12.822 1.00 98.69 85 GLY A N 1
ATOM 660 C CA . GLY A 1 85 ? -2.755 -3.359 -12.011 1.00 98.69 85 GLY A CA 1
ATOM 661 C C . GLY A 1 85 ? -2.714 -2.101 -11.141 1.00 98.69 85 GLY A C 1
ATOM 662 O O . GLY A 1 85 ? -3.455 -1.141 -11.370 1.00 98.69 85 GLY A O 1
ATOM 663 N N . THR A 1 86 ? -1.795 -2.106 -10.178 1.00 98.94 86 THR A N 1
ATOM 664 C CA . THR A 1 86 ? -1.396 -0.938 -9.381 1.00 98.94 86 THR A CA 1
ATOM 665 C C . THR A 1 86 ? 0.025 -0.537 -9.767 1.00 98.94 86 THR A C 1
ATOM 667 O O . THR A 1 86 ? 0.947 -1.333 -9.652 1.00 98.94 86 THR A O 1
ATOM 670 N N . PHE A 1 87 ? 0.229 0.686 -10.233 1.00 98.88 87 PHE A N 1
ATOM 671 C CA . PHE A 1 87 ? 1.533 1.178 -10.665 1.00 98.88 87 PHE A CA 1
ATOM 672 C C . PHE A 1 87 ? 2.143 2.022 -9.547 1.00 98.88 87 PHE A C 1
ATOM 674 O O . PHE A 1 87 ? 1.616 3.082 -9.212 1.00 98.88 87 PHE A O 1
ATOM 681 N N . ASP A 1 88 ? 3.231 1.536 -8.956 1.00 98.69 88 ASP A N 1
ATOM 682 C CA . ASP A 1 88 ? 4.043 2.238 -7.964 1.00 98.69 88 ASP A CA 1
ATOM 683 C C . ASP A 1 88 ? 4.940 3.242 -8.714 1.00 98.69 88 ASP A C 1
ATOM 685 O O . ASP A 1 88 ? 6.082 2.954 -9.080 1.00 98.69 88 ASP A O 1
ATOM 689 N N . VAL A 1 89 ? 4.376 4.417 -9.008 1.00 98.81 89 VAL A N 1
ATOM 690 C CA . VAL A 1 89 ? 4.973 5.409 -9.907 1.00 98.81 89 VAL A CA 1
ATOM 691 C C . VAL A 1 89 ? 5.915 6.370 -9.196 1.00 98.81 89 VAL A C 1
ATOM 693 O O . VAL A 1 89 ? 5.739 6.695 -8.018 1.00 98.81 89 VAL A O 1
ATOM 696 N N . ILE A 1 90 ? 6.877 6.889 -9.955 1.00 98.75 90 ILE A N 1
ATOM 697 C CA . ILE A 1 90 ? 7.763 7.977 -9.532 1.00 98.75 90 ILE A CA 1
ATOM 698 C C . ILE A 1 90 ? 7.391 9.299 -10.212 1.00 98.75 90 ILE A C 1
ATOM 700 O O . ILE A 1 90 ? 6.685 9.333 -11.221 1.00 98.75 90 ILE A O 1
ATOM 704 N N . GLY A 1 91 ? 7.906 10.411 -9.693 1.00 98.69 91 GLY A N 1
ATOM 705 C CA . GLY A 1 91 ? 7.794 11.722 -10.332 1.00 98.69 91 GLY A CA 1
ATOM 706 C C . GLY A 1 91 ? 8.785 11.873 -11.482 1.00 98.69 91 GLY A C 1
ATOM 707 O O . GLY A 1 91 ? 8.386 11.976 -12.643 1.00 98.69 91 GLY A O 1
ATOM 708 N N . THR A 1 92 ? 10.075 11.915 -11.147 1.00 98.50 92 THR A N 1
ATOM 709 C CA . THR A 1 92 ? 11.222 11.956 -12.066 1.00 98.50 92 THR A CA 1
ATOM 710 C C . THR A 1 92 ? 12.526 11.798 -11.277 1.00 98.50 92 THR A C 1
ATOM 712 O O . THR A 1 92 ? 12.592 12.198 -10.119 1.00 98.50 92 THR A O 1
ATOM 715 N N . THR A 1 93 ? 13.597 11.315 -11.904 1.00 98.25 93 THR A N 1
ATOM 716 C CA . THR A 1 93 ? 14.943 11.255 -11.300 1.00 98.25 93 THR A CA 1
ATOM 717 C C . THR A 1 93 ? 15.895 12.345 -11.814 1.00 98.25 93 THR A C 1
ATOM 719 O O . THR A 1 93 ? 17.051 12.402 -11.406 1.00 98.25 93 THR A O 1
ATOM 722 N N . GLU A 1 94 ? 15.417 13.288 -12.639 1.00 97.38 94 GLU A N 1
ATOM 723 C CA . GLU A 1 94 ? 16.242 14.353 -13.248 1.00 97.38 94 GLU A CA 1
ATOM 724 C C . GLU A 1 94 ? 16.967 15.257 -12.236 1.00 97.38 94 GLU A C 1
ATOM 726 O O . GLU A 1 94 ? 17.982 15.871 -12.559 1.00 97.38 94 GLU A O 1
ATOM 731 N N . GLN A 1 95 ? 16.445 15.380 -11.015 1.00 96.25 95 GLN A N 1
ATOM 732 C CA . GLN A 1 95 ? 17.038 16.230 -9.976 1.00 96.25 95 GLN A CA 1
ATOM 733 C C . GLN A 1 95 ? 18.197 15.552 -9.238 1.00 96.25 95 GLN A C 1
ATOM 735 O O . GLN A 1 95 ? 18.914 16.207 -8.488 1.00 96.25 95 GLN A O 1
ATOM 740 N N . ASN A 1 96 ? 18.411 14.259 -9.482 1.00 97.25 96 ASN A N 1
ATOM 741 C CA . ASN A 1 96 ? 19.448 13.472 -8.826 1.00 97.25 96 ASN A CA 1
ATOM 742 C C . ASN A 1 96 ? 20.845 13.697 -9.444 1.00 97.25 96 ASN A C 1
ATOM 744 O O . ASN A 1 96 ? 21.833 13.135 -8.978 1.00 97.25 96 ASN A O 1
ATOM 748 N N . TYR A 1 97 ? 20.949 14.537 -10.479 1.00 96.94 97 TYR A N 1
ATOM 749 C CA . TYR A 1 97 ? 22.218 14.940 -11.081 1.00 96.94 97 TYR A CA 1
ATOM 750 C C . TYR A 1 97 ? 22.898 16.097 -10.322 1.00 96.94 97 TYR A C 1
ATOM 752 O O . TYR A 1 97 ? 22.218 16.972 -9.785 1.00 96.94 97 TYR A O 1
ATOM 760 N N . PRO A 1 98 ? 24.243 16.182 -10.343 1.00 96.62 98 PRO A N 1
ATOM 761 C CA . PRO A 1 98 ? 25.171 15.272 -11.016 1.00 96.62 98 PRO A CA 1
ATOM 762 C C . PRO A 1 98 ? 25.340 13.937 -10.274 1.00 96.62 98 PRO A C 1
ATOM 764 O O . PRO A 1 98 ? 25.527 13.908 -9.061 1.00 96.62 98 PRO A O 1
ATOM 767 N N . ASP A 1 99 ? 25.373 12.841 -11.031 1.00 97.56 99 ASP A N 1
ATOM 768 C CA . ASP A 1 99 ? 25.750 11.507 -10.556 1.00 97.56 99 ASP A CA 1
ATOM 769 C C . ASP A 1 99 ? 26.615 10.801 -11.618 1.00 97.56 99 ASP A C 1
ATOM 771 O O . ASP A 1 99 ? 26.918 11.364 -12.675 1.00 97.56 99 ASP A O 1
ATOM 775 N N . LYS A 1 100 ? 27.061 9.577 -11.333 1.00 97.00 100 LYS A N 1
ATOM 776 C CA . LYS A 1 100 ? 27.855 8.742 -12.235 1.00 97.00 100 LYS A CA 1
ATOM 777 C C . LYS A 1 100 ? 27.046 7.543 -12.702 1.00 97.00 100 LYS A C 1
ATOM 779 O O . LYS A 1 100 ? 26.354 6.919 -11.900 1.00 97.00 100 LYS A O 1
ATOM 784 N N . ALA A 1 101 ? 27.234 7.178 -13.970 1.00 96.19 101 ALA A N 1
ATOM 785 C CA . ALA A 1 101 ? 26.782 5.890 -14.473 1.00 96.19 101 ALA A CA 1
ATOM 786 C C . ALA A 1 101 ? 27.398 4.784 -13.607 1.00 96.19 101 ALA A C 1
ATOM 788 O O . ALA A 1 101 ? 28.605 4.804 -13.340 1.00 96.19 101 ALA A O 1
ATOM 789 N N . GLY A 1 102 ? 26.570 3.862 -13.126 1.00 94.38 102 GLY A N 1
ATOM 790 C CA . GLY A 1 102 ? 27.064 2.719 -12.374 1.00 94.38 102 GLY A CA 1
ATOM 791 C C . GLY A 1 102 ? 27.297 1.505 -13.261 1.00 94.38 102 GLY A C 1
ATOM 792 O O . GLY A 1 102 ? 27.567 1.625 -14.457 1.00 94.38 102 GLY A O 1
ATOM 793 N N . VAL A 1 103 ? 27.269 0.327 -12.645 1.00 94.38 103 VAL A N 1
ATOM 794 C CA . VAL A 1 103 ? 27.721 -0.915 -13.277 1.00 94.38 103 VAL A CA 1
ATOM 795 C C . VAL A 1 103 ? 26.524 -1.817 -13.561 1.00 94.38 103 VAL A C 1
ATOM 797 O O . VAL A 1 103 ? 25.735 -2.112 -12.668 1.00 94.38 103 VAL A O 1
ATOM 800 N N . LYS A 1 104 ? 26.389 -2.260 -14.815 1.00 94.00 104 LYS A N 1
ATOM 801 C CA . LYS A 1 104 ? 25.397 -3.269 -15.209 1.00 94.00 104 LYS A CA 1
ATOM 802 C C . LYS A 1 104 ? 25.567 -4.535 -14.354 1.00 94.00 104 LYS A C 1
ATOM 804 O O . LYS A 1 104 ? 26.690 -4.904 -14.027 1.00 94.00 104 LYS A O 1
ATOM 809 N N . ASP A 1 105 ? 24.457 -5.183 -14.013 1.00 92.94 105 ASP A N 1
ATOM 810 C CA . ASP A 1 105 ? 24.375 -6.386 -13.171 1.00 92.94 105 ASP A CA 1
ATOM 811 C C . ASP A 1 105 ? 24.741 -6.154 -11.689 1.00 92.94 105 ASP A C 1
ATOM 813 O O . ASP A 1 105 ? 24.825 -7.100 -10.906 1.00 92.94 105 ASP A O 1
ATOM 817 N N . ASP A 1 106 ? 24.891 -4.892 -11.274 1.00 91.38 106 ASP A N 1
ATOM 818 C CA . ASP A 1 106 ? 25.184 -4.472 -9.902 1.00 91.38 106 ASP A CA 1
ATOM 819 C C . ASP A 1 106 ? 24.078 -3.566 -9.334 1.00 91.38 106 ASP A C 1
ATOM 821 O O . ASP A 1 106 ? 23.255 -3.008 -10.057 1.00 91.38 106 ASP A O 1
ATOM 825 N N . PHE A 1 107 ? 24.043 -3.389 -8.010 1.00 89.69 107 PHE A N 1
ATOM 826 C CA . PHE A 1 107 ? 23.087 -2.495 -7.348 1.00 89.69 107 PHE A CA 1
ATOM 827 C C . PHE A 1 107 ? 23.208 -1.034 -7.779 1.00 89.69 107 PHE A C 1
ATOM 829 O O . PHE A 1 107 ? 22.298 -0.272 -7.478 1.00 89.69 107 PHE A O 1
ATOM 836 N N . THR A 1 108 ? 24.288 -0.642 -8.454 1.00 93.31 108 THR A N 1
ATOM 837 C CA . THR A 1 108 ? 24.487 0.695 -9.029 1.00 93.31 108 THR A CA 1
ATOM 838 C C . THR A 1 108 ? 24.067 0.809 -10.499 1.00 93.31 108 THR A C 1
ATOM 840 O O . THR A 1 108 ? 24.316 1.841 -11.105 1.00 93.31 108 THR A O 1
ATOM 843 N N . TRP A 1 109 ? 23.451 -0.210 -11.107 1.00 94.50 109 TRP A N 1
ATOM 844 C CA . TRP A 1 109 ? 23.163 -0.268 -12.553 1.00 94.50 109 TRP A CA 1
ATOM 845 C C . TRP A 1 109 ? 22.531 0.996 -13.157 1.00 94.50 109 TRP A C 1
ATOM 847 O O . TRP A 1 109 ? 22.836 1.357 -14.292 1.00 94.50 109 TRP A O 1
ATOM 857 N N . SER A 1 110 ? 21.675 1.678 -12.400 1.00 95.12 110 SER A N 1
ATOM 858 C CA . SER A 1 110 ? 20.969 2.893 -12.804 1.00 95.12 110 SER A CA 1
ATOM 859 C C . SER A 1 110 ? 21.673 4.183 -12.365 1.00 95.12 110 SER A C 1
ATOM 861 O O . SER A 1 110 ? 21.278 5.252 -12.805 1.00 95.12 110 SER A O 1
ATOM 863 N N . GLY A 1 111 ? 22.712 4.111 -11.531 1.00 96.69 111 GLY A N 1
ATOM 864 C CA . GLY A 1 111 ? 23.439 5.243 -10.951 1.00 96.69 111 GLY A CA 1
ATOM 865 C C . GLY A 1 111 ? 24.177 4.855 -9.663 1.00 96.69 111 GLY A C 1
ATOM 866 O O . GLY A 1 111 ? 23.830 3.886 -8.982 1.00 96.69 111 GLY A O 1
ATOM 867 N N . VAL A 1 112 ? 25.252 5.577 -9.330 1.00 95.62 112 VAL A N 1
ATOM 868 C CA . VAL A 1 112 ? 26.094 5.253 -8.161 1.00 95.62 112 VAL A CA 1
ATOM 869 C C . VAL A 1 112 ? 25.522 5.821 -6.864 1.00 95.62 112 VAL A C 1
ATOM 871 O O . VAL A 1 112 ? 25.510 5.127 -5.842 1.00 95.62 112 VAL A O 1
ATOM 874 N N . SER A 1 113 ? 25.098 7.083 -6.887 1.00 96.19 113 SER A N 1
ATOM 875 C CA . SER A 1 113 ? 24.601 7.808 -5.713 1.00 96.19 113 SER A CA 1
ATOM 876 C C . SER A 1 113 ? 23.076 7.771 -5.646 1.00 96.19 113 SER A C 1
ATOM 878 O O . SER A 1 113 ? 22.512 7.759 -4.549 1.00 96.19 113 SER A O 1
ATOM 880 N N . TYR A 1 114 ? 22.417 7.699 -6.802 1.00 96.81 114 TYR A N 1
ATOM 881 C CA . TYR A 1 114 ? 20.967 7.692 -6.948 1.00 96.81 114 TYR A CA 1
ATOM 882 C C . TYR A 1 114 ? 20.509 6.631 -7.945 1.00 96.81 114 TYR A C 1
ATOM 884 O O . TYR A 1 114 ? 21.298 6.072 -8.701 1.00 96.81 114 TYR A O 1
ATOM 892 N N . ASP A 1 115 ? 19.230 6.273 -7.878 1.00 96.50 115 ASP A N 1
ATOM 893 C CA . ASP A 1 115 ? 18.592 5.522 -8.954 1.00 96.50 115 ASP A CA 1
ATOM 894 C C . ASP A 1 115 ? 18.163 6.511 -10.041 1.00 96.50 115 ASP A C 1
ATOM 896 O O . ASP A 1 115 ? 17.701 7.611 -9.727 1.00 96.50 115 ASP A O 1
ATOM 900 N N . HIS A 1 116 ? 18.306 6.106 -11.303 1.00 97.94 116 HIS A N 1
ATOM 901 C CA . HIS A 1 116 ? 17.768 6.823 -12.457 1.00 97.94 116 HIS A CA 1
ATOM 902 C C . HIS A 1 116 ? 16.913 5.890 -13.304 1.00 97.94 116 HIS A C 1
ATOM 904 O O . HIS A 1 116 ? 17.352 4.795 -13.667 1.00 97.94 116 HIS A O 1
ATOM 910 N N . TYR A 1 117 ? 15.712 6.337 -13.656 1.00 97.38 117 TYR A N 1
ATOM 911 C CA . TYR A 1 117 ? 14.758 5.515 -14.391 1.00 97.38 117 TYR A CA 1
ATOM 912 C C . TYR A 1 117 ? 14.400 6.113 -15.749 1.00 97.38 117 TYR A C 1
ATOM 914 O O . TYR A 1 117 ? 14.299 7.327 -15.860 1.00 97.38 117 TYR A O 1
ATOM 922 N N . PRO A 1 118 ? 14.206 5.281 -16.789 1.00 96.12 118 PRO A N 1
ATOM 923 C CA . PRO A 1 118 ? 14.292 3.821 -16.745 1.00 96.12 118 PRO A CA 1
ATOM 924 C C . PRO A 1 118 ? 15.741 3.306 -16.698 1.00 96.12 118 PRO A C 1
ATOM 926 O O . PRO A 1 118 ? 15.960 2.155 -16.331 1.00 96.12 118 PRO A O 1
ATOM 929 N N . GLN A 1 119 ? 16.716 4.163 -17.020 1.00 96.06 119 GLN A N 1
ATOM 930 C CA . GLN A 1 119 ? 18.149 3.948 -16.823 1.00 96.06 119 GLN A CA 1
ATOM 931 C C . GLN A 1 119 ? 18.896 5.291 -16.756 1.00 96.06 119 GLN A C 1
ATOM 933 O O . GLN A 1 119 ? 18.337 6.334 -17.105 1.00 96.06 119 GLN A O 1
ATOM 938 N N . PHE A 1 120 ? 20.174 5.261 -16.366 1.00 97.44 120 PHE A N 1
ATOM 939 C CA . PHE A 1 120 ? 21.027 6.451 -16.276 1.00 97.44 120 PHE A CA 1
ATOM 940 C C . PHE A 1 120 ? 21.004 7.289 -17.566 1.00 97.44 120 PHE A C 1
ATOM 942 O O . PHE A 1 120 ? 21.341 6.800 -18.646 1.00 97.44 120 PHE A O 1
ATOM 949 N N . GLY A 1 121 ? 20.638 8.566 -17.449 1.00 97.44 121 GLY A N 1
ATOM 950 C CA . GLY A 1 121 ? 20.627 9.540 -18.543 1.00 97.44 121 GLY A CA 1
ATOM 951 C C . GLY A 1 121 ? 19.373 9.497 -19.415 1.00 97.44 121 GLY A C 1
ATOM 952 O O . GLY A 1 121 ? 19.321 10.196 -20.428 1.00 97.44 121 GLY A O 1
ATOM 953 N N . GLN A 1 122 ? 18.376 8.684 -19.059 1.00 97.44 122 GLN A N 1
ATOM 954 C CA . GLN A 1 122 ? 17.121 8.545 -19.804 1.00 97.44 122 GLN A CA 1
ATOM 955 C C . GLN A 1 122 ? 15.887 8.958 -18.998 1.00 97.44 122 GLN A C 1
ATOM 957 O O . GLN A 1 122 ? 14.778 8.559 -19.329 1.00 97.44 122 GLN A O 1
ATOM 962 N N . ASP A 1 123 ? 16.054 9.815 -17.995 1.00 97.62 123 ASP A N 1
ATOM 963 C CA . ASP A 1 123 ? 15.021 10.255 -17.048 1.00 97.62 123 ASP A CA 1
ATOM 964 C C . ASP A 1 123 ? 13.754 10.799 -17.724 1.00 97.62 123 ASP A C 1
ATOM 966 O O . ASP A 1 123 ? 12.648 10.668 -17.207 1.00 97.62 123 ASP A O 1
ATOM 970 N N . LYS A 1 124 ? 13.885 11.360 -18.932 1.00 98.12 124 LYS A N 1
ATOM 971 C CA . LYS A 1 124 ? 12.756 11.829 -19.751 1.00 98.12 124 LYS A CA 1
ATOM 972 C C . LYS A 1 124 ? 11.831 10.717 -20.237 1.00 98.12 124 LYS A C 1
ATOM 974 O O . LYS A 1 124 ? 10.718 11.017 -20.650 1.00 98.12 124 LYS A O 1
ATOM 979 N N . LEU A 1 125 ? 12.267 9.463 -20.212 1.00 98.38 125 LEU A N 1
ATOM 980 C CA . LEU A 1 125 ? 11.474 8.305 -20.613 1.00 98.38 125 LEU A CA 1
ATOM 981 C C . LEU A 1 125 ? 10.737 7.655 -19.438 1.00 98.38 125 LEU A C 1
ATOM 983 O O . LEU A 1 125 ? 10.035 6.680 -19.678 1.00 98.38 125 LEU A O 1
ATOM 987 N N . ALA A 1 126 ? 10.859 8.155 -18.202 1.00 98.00 126 ALA A N 1
ATOM 988 C CA . ALA A 1 126 ? 10.103 7.615 -17.075 1.00 98.00 126 ALA A CA 1
ATOM 989 C C . ALA A 1 126 ? 9.571 8.671 -16.098 1.00 98.00 126 ALA A C 1
ATOM 991 O O . ALA A 1 126 ? 10.018 9.819 -16.066 1.00 98.00 126 ALA A O 1
ATOM 992 N N . GLY A 1 127 ? 8.614 8.243 -15.277 1.00 98.56 127 GLY A N 1
ATOM 993 C CA . GLY A 1 127 ? 8.007 9.031 -14.214 1.00 98.56 127 GLY A CA 1
ATOM 994 C C . GLY A 1 127 ? 6.879 9.939 -14.698 1.00 98.56 127 GLY A C 1
ATOM 995 O O . GLY A 1 127 ? 6.864 10.420 -15.833 1.00 98.56 127 GLY A O 1
ATOM 996 N N . VAL A 1 128 ? 5.917 10.197 -13.813 1.00 98.75 128 VAL A N 1
ATOM 997 C CA . VAL A 1 128 ? 4.681 10.939 -14.111 1.00 98.75 128 VAL A CA 1
ATOM 998 C C . VAL A 1 128 ? 4.967 12.329 -14.677 1.00 98.75 128 VAL A C 1
ATOM 1000 O O . VAL A 1 128 ? 4.255 12.779 -15.572 1.00 98.75 128 VAL A O 1
ATOM 1003 N N . LYS A 1 129 ? 6.022 13.008 -14.203 1.00 98.56 129 LYS A N 1
ATOM 1004 C CA . LYS A 1 129 ? 6.387 14.351 -14.684 1.00 98.56 129 LYS A CA 1
ATOM 1005 C C . LYS A 1 129 ? 6.685 14.345 -16.183 1.00 98.56 129 LYS A C 1
ATOM 1007 O O . LYS A 1 129 ? 6.277 15.262 -16.890 1.00 98.56 129 LYS A O 1
ATOM 1012 N N . ASN A 1 130 ? 7.407 13.330 -16.650 1.00 98.44 130 ASN A N 1
ATOM 1013 C CA . ASN A 1 130 ? 7.886 13.256 -18.026 1.00 98.44 130 ASN A CA 1
ATOM 1014 C C . ASN A 1 130 ? 6.942 12.449 -18.927 1.00 98.44 130 ASN A C 1
ATOM 1016 O O . ASN A 1 130 ? 6.891 12.687 -20.130 1.00 98.44 130 ASN A O 1
ATOM 1020 N N . GLN A 1 131 ? 6.168 11.534 -18.345 1.00 98.56 131 GLN A N 1
ATOM 1021 C CA . GLN A 1 131 ? 5.268 10.612 -19.033 1.00 98.56 131 GLN A CA 1
ATOM 1022 C C . GLN A 1 131 ? 3.818 10.797 -18.577 1.00 98.56 131 GLN A C 1
ATOM 1024 O O . GLN A 1 131 ? 3.109 9.848 -18.238 1.00 98.56 131 GLN A O 1
ATOM 1029 N N . LEU A 1 132 ? 3.360 12.053 -18.581 1.00 98.38 132 LEU A N 1
ATOM 1030 C CA . LEU A 1 132 ? 2.034 12.406 -18.079 1.00 98.38 132 LEU A CA 1
ATOM 1031 C C . LEU A 1 132 ? 0.901 11.707 -18.843 1.00 98.38 132 LEU A C 1
ATOM 1033 O O . LEU A 1 132 ? -0.098 11.320 -18.238 1.00 98.38 132 LEU A O 1
ATOM 1037 N N . GLN A 1 133 ? 1.040 11.541 -20.161 1.00 98.62 133 GLN A N 1
ATOM 1038 C CA . GLN A 1 133 ? 0.015 10.850 -20.942 1.00 98.62 133 GLN A CA 1
ATOM 1039 C C . GLN A 1 133 ? -0.113 9.384 -20.511 1.00 98.62 133 GLN A C 1
ATOM 1041 O O . GLN A 1 133 ? -1.225 8.948 -20.252 1.00 98.62 133 GLN A O 1
ATOM 1046 N N . LEU A 1 134 ? 1.000 8.673 -20.290 1.00 98.62 134 LEU A N 1
ATOM 1047 C CA . LEU A 1 134 ? 0.956 7.300 -19.774 1.00 98.62 134 LEU A CA 1
ATOM 1048 C C . LEU A 1 134 ? 0.307 7.226 -18.387 1.00 98.62 134 LEU A C 1
ATOM 1050 O O . LEU A 1 134 ? -0.482 6.325 -18.133 1.00 98.62 134 LEU A O 1
ATOM 1054 N N . ALA A 1 135 ? 0.565 8.193 -17.499 1.00 98.75 135 ALA A N 1
ATOM 1055 C CA . ALA A 1 135 ? -0.123 8.253 -16.206 1.00 98.75 135 ALA A CA 1
ATOM 1056 C C . ALA A 1 135 ? -1.649 8.428 -16.359 1.00 98.75 135 ALA A C 1
ATOM 1058 O O . ALA A 1 135 ? -2.422 7.795 -15.640 1.00 98.75 135 ALA A O 1
ATOM 1059 N N . LYS A 1 136 ? -2.098 9.248 -17.320 1.00 98.88 136 LYS A N 1
ATOM 1060 C CA . LYS A 1 136 ? -3.525 9.390 -17.663 1.00 98.88 136 LYS A CA 1
ATOM 1061 C C . LYS A 1 136 ? -4.097 8.115 -18.281 1.00 98.88 136 LYS A C 1
ATOM 1063 O O . LYS A 1 136 ? -5.241 7.769 -17.988 1.00 98.88 136 LYS A O 1
ATOM 1068 N N . ASP A 1 137 ? -3.322 7.406 -19.091 1.00 98.81 137 ASP A N 1
ATOM 1069 C CA . ASP A 1 137 ? -3.731 6.144 -19.712 1.00 98.81 137 ASP A CA 1
ATOM 1070 C C . ASP A 1 137 ? -3.889 5.036 -18.656 1.00 98.81 137 ASP A C 1
ATOM 1072 O O . ASP A 1 137 ? -4.890 4.322 -18.668 1.00 98.81 137 ASP A O 1
ATOM 1076 N N . ILE A 1 138 ? -2.985 4.964 -17.666 1.00 98.88 138 ILE A N 1
ATOM 1077 C CA . ILE A 1 138 ? -3.124 4.093 -16.485 1.00 98.88 138 ILE A CA 1
ATOM 1078 C C . ILE A 1 138 ? -4.468 4.375 -15.788 1.00 98.88 138 ILE A C 1
ATOM 1080 O O . ILE A 1 138 ? -5.299 3.477 -15.637 1.00 98.88 138 ILE A O 1
ATOM 1084 N N . VAL A 1 139 ? -4.721 5.632 -15.405 1.00 98.81 139 VAL A N 1
ATOM 1085 C CA . VAL A 1 139 ? -5.934 6.010 -14.655 1.00 98.81 139 VAL A CA 1
ATOM 1086 C C . VAL A 1 139 ? -7.209 5.779 -15.471 1.00 98.81 139 VAL A C 1
ATOM 1088 O O . VAL A 1 139 ? -8.167 5.195 -14.967 1.00 98.81 139 VAL A O 1
ATOM 1091 N N . SER A 1 140 ? -7.238 6.203 -16.736 1.00 98.44 140 SER A N 1
ATOM 1092 C CA . SER A 1 140 ? -8.411 6.037 -17.609 1.00 98.44 140 SER A CA 1
ATOM 1093 C C . SER A 1 140 ? -8.684 4.574 -17.970 1.00 98.44 140 SER A C 1
ATOM 1095 O O . SER A 1 140 ? -9.841 4.199 -18.156 1.00 98.44 140 SER A O 1
ATOM 1097 N N . GLY A 1 141 ? -7.652 3.726 -17.968 1.00 98.44 141 GLY A N 1
ATOM 1098 C CA . GLY A 1 141 ? -7.775 2.272 -18.049 1.00 98.44 141 GLY A CA 1
ATOM 1099 C C . GLY A 1 141 ? -8.370 1.624 -16.792 1.00 98.44 141 GLY A C 1
ATOM 1100 O O . GLY A 1 141 ? -8.608 0.418 -16.792 1.00 98.44 141 GLY A O 1
ATOM 1101 N N . GLY A 1 142 ? -8.638 2.380 -15.723 1.00 98.56 142 GLY A N 1
ATOM 1102 C CA . GLY A 1 142 ? -9.143 1.863 -14.447 1.00 98.56 142 GLY A CA 1
ATOM 1103 C C . GLY A 1 142 ? -8.067 1.198 -13.586 1.00 98.56 142 GLY A C 1
ATOM 1104 O O . GLY A 1 142 ? -8.393 0.451 -12.664 1.00 98.56 142 GLY A O 1
ATOM 1105 N N . HIS A 1 143 ? -6.793 1.422 -13.906 1.00 98.88 143 HIS A N 1
ATOM 1106 C CA . HIS A 1 143 ? -5.671 0.999 -13.080 1.00 98.88 143 HIS A CA 1
ATOM 1107 C C . HIS A 1 143 ? -5.432 2.003 -11.947 1.00 98.88 143 HIS A C 1
ATOM 1109 O O . HIS A 1 143 ? -5.957 3.118 -11.943 1.00 98.88 143 HIS A O 1
ATOM 1115 N N . GLU A 1 144 ? -4.633 1.601 -10.967 1.00 98.88 144 GLU A N 1
ATOM 1116 C CA . GLU A 1 144 ? -4.331 2.417 -9.794 1.00 98.88 144 GLU A CA 1
ATOM 1117 C C . GLU A 1 144 ? -2.931 3.030 -9.883 1.00 9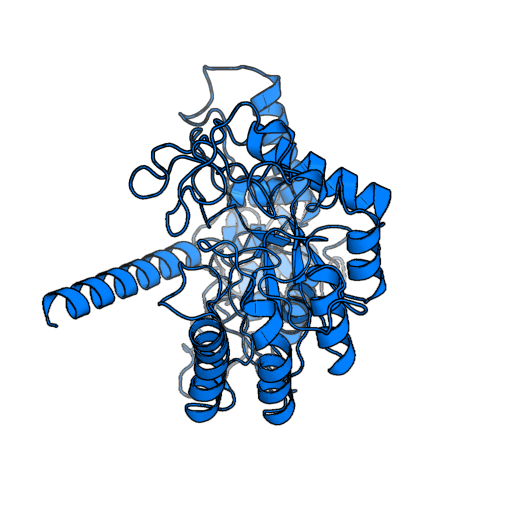8.88 144 GLU A C 1
ATOM 1119 O O . GLU A 1 144 ? -1.990 2.360 -10.302 1.00 98.88 144 GLU A O 1
ATOM 1124 N N . LEU A 1 145 ? -2.783 4.276 -9.424 1.00 98.88 145 LEU A N 1
ATOM 1125 C CA . LEU A 1 145 ? -1.483 4.882 -9.135 1.00 98.88 145 LEU A CA 1
ATOM 1126 C C . LEU A 1 145 ? -1.191 4.802 -7.629 1.00 98.88 145 LEU A C 1
ATOM 1128 O O . LEU A 1 145 ? -1.965 5.286 -6.800 1.00 98.88 145 LEU A O 1
ATOM 1132 N N . ALA A 1 146 ? -0.048 4.231 -7.276 1.00 98.81 146 ALA A N 1
ATOM 1133 C CA . ALA A 1 146 ? 0.538 4.250 -5.943 1.00 98.81 146 ALA A CA 1
ATOM 1134 C C . ALA A 1 146 ? 1.854 5.044 -5.971 1.00 98.81 146 ALA A C 1
ATOM 1136 O O . ALA A 1 146 ? 2.487 5.186 -7.013 1.00 98.81 146 ALA A O 1
ATOM 1137 N N . SER A 1 147 ? 2.263 5.608 -4.835 1.00 98.75 147 SER A N 1
ATOM 1138 C CA . SER A 1 147 ? 3.490 6.408 -4.761 1.00 98.75 147 SER A CA 1
ATOM 1139 C C . SER A 1 147 ? 4.719 5.541 -4.495 1.00 98.75 147 SER A C 1
ATOM 1141 O O . SER A 1 147 ? 4.786 4.864 -3.462 1.00 98.75 147 SER A O 1
ATOM 1143 N N . HIS A 1 148 ? 5.743 5.689 -5.334 1.00 98.31 148 HIS A N 1
ATOM 1144 C CA . HIS A 1 148 ? 7.102 5.212 -5.078 1.00 98.31 148 HIS A CA 1
ATOM 1145 C C . HIS A 1 148 ? 8.101 6.350 -4.777 1.00 98.31 148 HIS A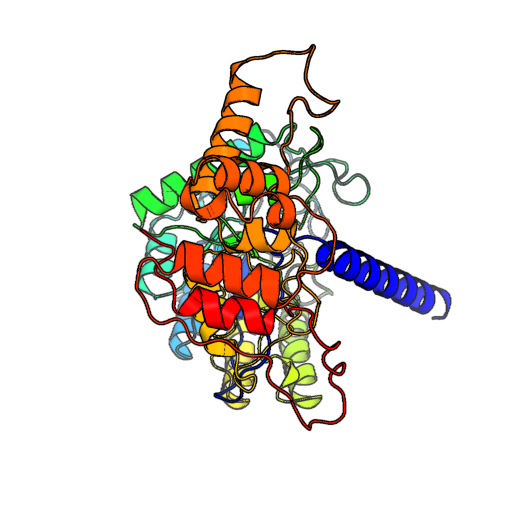 C 1
ATOM 1147 O O . HIS A 1 148 ? 9.315 6.189 -4.894 1.00 98.31 148 HIS A O 1
ATOM 1153 N N . GLY A 1 149 ? 7.583 7.507 -4.342 1.00 98.19 149 GLY A N 1
ATOM 1154 C CA . GLY A 1 149 ? 8.351 8.739 -4.130 1.00 98.19 149 GLY A CA 1
ATOM 1155 C C . GLY A 1 149 ? 8.515 9.546 -5.418 1.00 98.19 149 GLY A C 1
ATOM 1156 O O . GLY A 1 149 ? 8.543 8.997 -6.516 1.00 98.19 149 GLY A O 1
ATOM 1157 N N . TYR A 1 150 ? 8.624 10.867 -5.310 1.00 98.81 150 TYR A N 1
ATOM 1158 C CA . TYR A 1 150 ? 8.809 11.722 -6.479 1.00 98.81 150 TYR A CA 1
ATOM 1159 C C . TYR A 1 150 ? 10.194 11.517 -7.099 1.00 98.81 150 TYR A C 1
ATOM 1161 O O . TYR A 1 150 ? 10.287 11.277 -8.302 1.00 98.81 150 TYR A O 1
ATOM 1169 N N . SER A 1 151 ? 11.247 11.559 -6.280 1.00 98.19 151 SER A N 1
ATOM 1170 C CA . SER A 1 151 ? 12.647 11.524 -6.736 1.00 98.19 151 SER A CA 1
ATOM 1171 C C . SER A 1 151 ? 13.299 10.141 -6.646 1.00 98.19 151 SER A C 1
ATOM 1173 O O . SER A 1 151 ? 14.470 9.988 -6.996 1.00 98.19 151 SER A O 1
ATOM 1175 N N . HIS A 1 152 ? 12.573 9.147 -6.118 1.00 97.56 152 HIS A N 1
ATOM 1176 C CA . HIS A 1 152 ? 13.078 7.805 -5.806 1.00 97.56 152 HIS A CA 1
ATOM 1177 C C . HIS A 1 152 ? 14.385 7.822 -4.973 1.00 97.56 152 HIS A C 1
ATOM 1179 O O . HIS A 1 152 ? 15.348 7.087 -5.207 1.00 97.56 152 HIS A O 1
ATOM 1185 N N . ILE A 1 153 ? 14.440 8.699 -3.967 1.00 97.44 153 ILE A N 1
ATOM 1186 C CA . ILE A 1 153 ? 15.544 8.755 -3.002 1.00 97.44 153 ILE A CA 1
ATOM 1187 C C . ILE A 1 153 ? 15.228 7.829 -1.821 1.00 97.44 153 ILE A C 1
ATOM 1189 O O . ILE A 1 153 ? 14.092 7.738 -1.354 1.00 97.44 153 ILE A O 1
ATOM 1193 N N . LEU A 1 154 ? 16.248 7.144 -1.297 1.00 96.12 154 LEU A N 1
ATOM 1194 C CA . LEU A 1 154 ? 16.086 6.295 -0.119 1.00 96.12 154 LEU A CA 1
ATOM 1195 C C . LEU A 1 154 ? 15.636 7.120 1.094 1.00 96.12 154 LEU A C 1
ATOM 1197 O O . LEU A 1 154 ? 16.235 8.146 1.417 1.00 96.12 154 LEU A O 1
ATOM 1201 N N . PHE A 1 155 ? 14.664 6.615 1.853 1.00 96.25 155 PHE A N 1
ATOM 1202 C CA . PHE A 1 155 ? 14.190 7.288 3.071 1.00 96.25 155 PHE A CA 1
ATOM 1203 C C . PHE A 1 155 ? 15.252 7.341 4.181 1.00 96.25 155 PHE A C 1
ATOM 1205 O O . PHE A 1 155 ? 15.197 8.197 5.058 1.00 96.25 155 PHE A O 1
ATOM 1212 N N . GLY A 1 156 ? 16.246 6.453 4.135 1.00 94.25 156 GLY A N 1
ATOM 1213 C CA . GLY A 1 156 ? 17.385 6.474 5.044 1.00 94.25 156 GLY A CA 1
ATOM 1214 C C . GLY A 1 156 ? 18.527 5.565 4.591 1.00 94.25 156 GLY A C 1
ATOM 1215 O O . GLY A 1 156 ? 18.491 4.986 3.504 1.00 94.25 156 GLY A O 1
ATOM 1216 N N . PRO A 1 157 ? 19.587 5.435 5.403 1.00 91.12 157 PRO A N 1
ATOM 1217 C CA . PRO A 1 157 ? 20.791 4.728 4.995 1.00 91.12 157 PRO A CA 1
ATOM 1218 C C . PRO A 1 157 ? 20.621 3.205 5.060 1.00 91.12 157 PRO A C 1
ATOM 1220 O O . PRO A 1 157 ? 20.167 2.658 6.068 1.00 91.12 157 PRO A O 1
ATOM 1223 N N . MET A 1 158 ? 21.137 2.494 4.052 1.00 83.44 158 MET A N 1
ATOM 1224 C CA . MET A 1 158 ? 21.340 1.042 4.107 1.00 83.44 158 MET A CA 1
ATOM 1225 C C . MET A 1 158 ? 22.790 0.676 3.785 1.00 83.44 158 MET A C 1
ATOM 1227 O O . MET A 1 158 ? 23.150 0.399 2.647 1.00 83.44 158 MET A O 1
ATOM 1231 N N . ARG A 1 159 ? 23.628 0.630 4.827 1.00 79.50 159 ARG A N 1
ATOM 1232 C CA . ARG A 1 159 ? 25.095 0.528 4.698 1.00 79.50 159 ARG A CA 1
ATOM 1233 C C . ARG A 1 159 ? 25.604 -0.696 3.928 1.00 79.50 159 ARG A C 1
ATOM 1235 O O . ARG A 1 159 ? 26.642 -0.595 3.293 1.00 79.50 159 ARG A O 1
ATOM 1242 N N . LEU A 1 160 ? 24.915 -1.836 4.011 1.00 74.38 160 LEU A N 1
ATOM 1243 C CA . LEU A 1 160 ? 25.424 -3.103 3.465 1.00 74.38 160 LEU A CA 1
ATOM 1244 C C . LEU A 1 160 ? 25.273 -3.231 1.946 1.00 74.38 160 LEU A C 1
ATOM 1246 O O . LEU A 1 160 ? 26.130 -3.832 1.315 1.00 74.38 160 LEU A O 1
ATOM 1250 N N . VAL A 1 161 ? 24.192 -2.696 1.379 1.00 72.38 161 VAL A N 1
ATOM 1251 C CA . VAL A 1 161 ? 23.865 -2.858 -0.051 1.00 72.38 161 VAL A CA 1
ATOM 1252 C C . VAL A 1 161 ? 23.891 -1.509 -0.767 1.00 72.38 161 VAL A C 1
ATOM 1254 O O . VAL A 1 161 ? 24.411 -1.398 -1.868 1.00 72.38 161 VAL A O 1
ATOM 1257 N N . TYR A 1 162 ? 23.416 -0.452 -0.105 1.00 76.00 162 TYR A N 1
ATOM 1258 C CA . TYR A 1 162 ? 23.290 0.893 -0.664 1.00 76.00 162 TYR A CA 1
ATOM 1259 C C . TYR A 1 162 ? 24.198 1.902 0.043 1.00 76.00 162 TYR A C 1
ATOM 1261 O O . TYR A 1 162 ? 23.846 3.066 0.199 1.00 76.00 162 TYR A O 1
ATOM 1269 N N . GLY A 1 163 ? 25.381 1.473 0.494 1.00 78.50 163 GLY A N 1
ATOM 1270 C CA . GLY A 1 163 ? 26.287 2.317 1.282 1.00 78.50 163 GLY A CA 1
ATOM 1271 C C . GLY A 1 163 ? 26.785 3.578 0.562 1.00 78.50 163 GLY A C 1
ATOM 1272 O O . GLY A 1 163 ? 27.180 4.528 1.230 1.00 78.50 163 GLY A O 1
ATOM 1273 N N . LYS A 1 164 ? 26.746 3.592 -0.777 1.00 86.19 164 LYS A N 1
ATOM 1274 C CA . LYS A 1 164 ? 27.088 4.754 -1.612 1.00 86.19 164 LYS A CA 1
ATOM 1275 C C . LYS A 1 164 ? 25.884 5.642 -1.943 1.00 86.19 164 LYS A C 1
ATOM 1277 O O . LYS A 1 164 ? 26.093 6.762 -2.395 1.00 86.19 164 LYS A O 1
ATOM 1282 N N . ARG A 1 165 ? 24.654 5.157 -1.726 1.00 92.50 165 ARG A N 1
ATOM 1283 C CA . ARG A 1 165 ? 23.446 5.889 -2.107 1.00 92.50 165 ARG A CA 1
ATOM 1284 C C . ARG A 1 165 ? 23.157 7.021 -1.137 1.00 92.50 165 ARG A C 1
ATOM 1286 O O . ARG A 1 165 ? 23.292 6.875 0.084 1.00 92.50 165 ARG A O 1
ATOM 1293 N N . VAL A 1 166 ? 22.712 8.139 -1.690 1.00 94.50 166 VAL A N 1
ATOM 1294 C CA . VAL A 1 166 ? 22.185 9.251 -0.910 1.00 94.50 166 VAL A CA 1
ATOM 1295 C C . VAL A 1 166 ? 20.789 8.887 -0.406 1.00 94.50 166 VAL A C 1
ATOM 1297 O O . VAL A 1 166 ? 20.036 8.137 -1.024 1.00 94.50 166 VAL A O 1
ATOM 1300 N N . CYS A 1 167 ? 20.476 9.392 0.778 1.00 96.19 167 CYS A N 1
ATOM 1301 C CA . CYS A 1 167 ? 19.185 9.235 1.425 1.00 96.19 167 CYS A CA 1
ATOM 1302 C C . CYS A 1 167 ? 18.747 10.562 2.035 1.00 96.19 167 CYS A C 1
ATOM 1304 O O . CYS A 1 167 ? 19.607 11.380 2.407 1.00 96.19 167 CYS A O 1
ATOM 1306 N N . PHE A 1 168 ? 17.434 10.713 2.194 1.00 96.88 168 PHE A N 1
ATOM 1307 C CA . PHE A 1 168 ? 16.824 11.797 2.953 1.00 96.88 168 PHE A CA 1
ATOM 1308 C C . PHE A 1 168 ? 17.364 11.848 4.386 1.00 96.88 168 PHE A C 1
ATOM 1310 O O . PHE A 1 168 ? 17.822 10.841 4.941 1.00 96.88 168 PHE A O 1
ATOM 1317 N N . LYS A 1 169 ? 17.355 13.040 4.986 1.00 94.12 169 LYS A N 1
ATOM 1318 C CA . LYS A 1 169 ? 17.855 13.284 6.349 1.00 94.12 169 LYS A CA 1
ATOM 1319 C C . LYS A 1 169 ? 16.751 13.413 7.382 1.00 94.12 169 LYS A C 1
ATOM 1321 O O . LYS A 1 169 ? 17.019 13.188 8.560 1.00 94.12 169 LYS A O 1
ATOM 1326 N N . SER A 1 170 ? 15.538 13.751 6.964 1.00 94.31 170 SER A N 1
ATOM 1327 C CA . SER A 1 170 ? 14.429 14.017 7.875 1.00 94.31 170 SER A CA 1
ATOM 1328 C C . SER A 1 170 ? 13.095 13.531 7.326 1.00 94.31 170 SER A C 1
ATOM 1330 O O . SER A 1 170 ? 12.929 13.361 6.118 1.00 94.31 170 SER A O 1
ATOM 1332 N N . LEU A 1 171 ? 12.120 13.347 8.216 1.00 94.00 171 LEU A N 1
ATOM 1333 C CA . LEU A 1 171 ? 10.746 13.041 7.824 1.00 94.00 171 LEU A CA 1
ATOM 1334 C C . LEU A 1 171 ? 10.141 14.165 6.966 1.00 94.00 171 LEU A C 1
ATOM 1336 O O . LEU A 1 171 ? 9.367 13.863 6.065 1.00 94.00 171 LEU A O 1
ATOM 1340 N N . LYS A 1 172 ? 10.526 15.432 7.181 1.00 9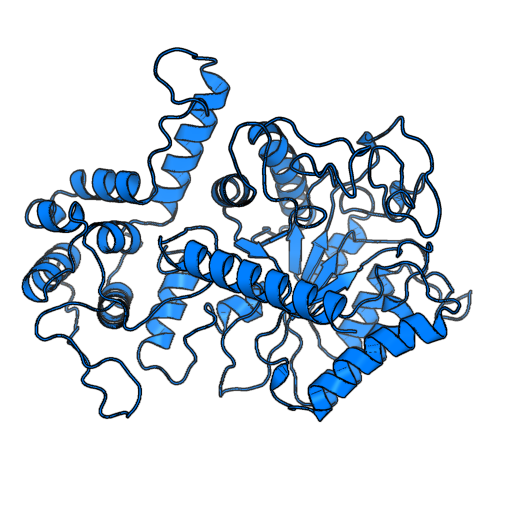5.12 172 LYS A N 1
ATOM 1341 C CA . LYS A 1 172 ? 10.070 16.557 6.349 1.00 95.12 172 LYS A CA 1
ATOM 1342 C C . LYS A 1 172 ? 10.482 16.398 4.888 1.00 95.12 172 LYS A C 1
ATOM 1344 O O . LYS A 1 172 ? 9.639 16.560 4.023 1.00 95.12 172 LYS A O 1
ATOM 1349 N N . GLU A 1 173 ? 11.735 16.028 4.621 1.00 97.31 173 GLU A N 1
ATOM 1350 C CA . GLU A 1 173 ? 12.202 15.797 3.244 1.00 97.31 173 GLU A CA 1
ATOM 1351 C C . GLU A 1 173 ? 11.433 14.658 2.561 1.00 97.31 173 GLU A C 1
ATOM 1353 O O . GLU A 1 173 ? 11.080 14.768 1.392 1.00 97.31 173 GLU A O 1
ATOM 1358 N N . VAL A 1 174 ? 11.130 13.586 3.303 1.00 98.44 174 VAL A N 1
ATOM 1359 C CA . VAL A 1 174 ? 10.312 12.477 2.790 1.00 98.44 174 VAL A CA 1
ATOM 1360 C C . VAL A 1 174 ? 8.883 12.937 2.492 1.00 98.44 174 VAL A C 1
ATOM 1362 O O . VAL A 1 174 ? 8.338 12.583 1.452 1.00 98.44 174 VAL A O 1
ATOM 1365 N N . ILE A 1 175 ? 8.262 13.703 3.395 1.00 98.44 175 ILE A N 1
ATOM 1366 C CA . ILE A 1 175 ? 6.911 14.246 3.193 1.00 98.44 175 ILE A CA 1
ATOM 1367 C C . ILE A 1 175 ? 6.889 15.162 1.969 1.00 98.44 175 ILE A C 1
ATOM 1369 O O . ILE A 1 175 ? 6.023 14.983 1.124 1.00 98.44 175 ILE A O 1
ATOM 1373 N N . ASP A 1 176 ? 7.861 16.062 1.832 1.00 98.50 176 ASP A N 1
ATOM 1374 C CA . ASP A 1 176 ? 7.929 17.010 0.716 1.00 98.50 176 ASP A CA 1
ATOM 1375 C C . ASP A 1 176 ? 8.036 16.293 -0.631 1.00 98.50 176 ASP A C 1
ATOM 1377 O O . ASP A 1 176 ? 7.318 16.626 -1.573 1.00 98.50 176 ASP A O 1
ATOM 1381 N N . ASP A 1 177 ? 8.874 15.259 -0.710 1.00 98.81 177 ASP A N 1
ATOM 1382 C CA . ASP A 1 177 ? 8.990 14.420 -1.902 1.00 98.81 177 ASP A CA 1
ATOM 1383 C C . ASP A 1 177 ? 7.668 13.694 -2.220 1.00 98.81 177 ASP A C 1
ATOM 1385 O O . ASP A 1 177 ? 7.219 13.683 -3.365 1.00 98.81 177 ASP A O 1
ATOM 1389 N N . LEU A 1 178 ? 6.980 13.146 -1.214 1.00 98.81 178 LEU A N 1
ATOM 1390 C CA . LEU A 1 178 ? 5.678 12.497 -1.409 1.00 98.81 178 LEU A CA 1
ATOM 1391 C C . LEU A 1 178 ? 4.576 13.491 -1.817 1.00 98.81 178 LEU A C 1
ATOM 1393 O O . LEU A 1 178 ? 3.754 13.160 -2.672 1.00 98.81 178 LEU A O 1
ATOM 1397 N N . GLU A 1 179 ? 4.550 14.691 -1.235 1.00 98.81 179 GLU A N 1
ATOM 1398 C CA . GLU A 1 179 ? 3.595 15.760 -1.555 1.00 98.81 179 GLU A CA 1
ATOM 1399 C C . GLU A 1 179 ? 3.788 16.297 -2.973 1.00 98.81 179 GLU A C 1
ATOM 1401 O O . GLU A 1 179 ? 2.801 16.606 -3.646 1.00 98.81 179 GLU A O 1
ATOM 1406 N N . MET A 1 180 ? 5.033 16.371 -3.455 1.00 98.75 180 MET A N 1
ATOM 1407 C CA . MET A 1 180 ? 5.325 16.739 -4.841 1.00 98.75 180 MET A CA 1
ATOM 1408 C C . MET A 1 180 ? 4.679 15.762 -5.827 1.00 98.75 180 MET A C 1
ATOM 1410 O O . MET A 1 180 ? 4.053 16.201 -6.796 1.00 98.75 180 MET A O 1
ATOM 1414 N N . LEU A 1 181 ? 4.788 14.451 -5.579 1.00 98.88 181 LEU A N 1
ATOM 1415 C CA . LEU A 1 181 ? 4.147 13.441 -6.425 1.00 98.88 181 LEU A CA 1
ATOM 1416 C C . LEU A 1 181 ? 2.623 13.467 -6.292 1.00 98.88 181 LEU A C 1
ATOM 1418 O O . LEU A 1 181 ? 1.941 13.479 -7.315 1.00 98.88 181 LEU A O 1
ATOM 1422 N N . ASP A 1 182 ? 2.092 13.512 -5.066 1.00 98.75 182 ASP A N 1
ATOM 1423 C CA . ASP A 1 182 ? 0.641 13.542 -4.822 1.00 98.75 182 ASP A CA 1
ATOM 1424 C C . ASP A 1 182 ? -0.018 14.736 -5.514 1.00 98.75 182 ASP A C 1
ATOM 1426 O O . ASP A 1 182 ? -0.985 14.578 -6.257 1.00 98.75 182 ASP A O 1
ATOM 1430 N N . SER A 1 183 ? 0.568 15.925 -5.350 1.00 98.75 183 SER A N 1
ATOM 1431 C CA . SER A 1 183 ? 0.059 17.159 -5.948 1.00 98.75 183 SER A CA 1
ATOM 1432 C C . SER A 1 183 ? 0.099 17.108 -7.471 1.00 98.75 183 SER A C 1
ATOM 1434 O O . SER A 1 183 ? -0.854 17.538 -8.121 1.00 98.75 183 SER A O 1
ATOM 1436 N N . LEU A 1 184 ? 1.182 16.579 -8.052 1.00 98.81 184 LEU A N 1
ATOM 1437 C CA . LEU A 1 184 ? 1.307 16.405 -9.498 1.00 98.81 184 LEU A CA 1
ATOM 1438 C C . LEU A 1 184 ? 0.233 15.449 -10.030 1.00 98.81 184 LEU A C 1
ATOM 1440 O O . LEU A 1 184 ? -0.490 15.797 -10.963 1.00 98.81 184 LEU A O 1
ATOM 1444 N N . VAL A 1 185 ? 0.110 14.264 -9.430 1.00 98.81 185 VAL A N 1
ATOM 1445 C CA . VAL A 1 185 ? -0.844 13.234 -9.859 1.00 98.81 185 VAL A CA 1
ATOM 1446 C C . VAL A 1 185 ? -2.277 13.737 -9.712 1.00 98.81 185 VAL A C 1
ATOM 1448 O O . VAL A 1 185 ? -3.041 13.669 -10.679 1.00 98.81 185 VAL A O 1
ATOM 1451 N N . LEU A 1 186 ? -2.632 14.316 -8.564 1.00 98.75 186 LEU A N 1
ATOM 1452 C CA . LEU A 1 186 ? -3.970 14.847 -8.320 1.00 98.75 186 LEU A CA 1
ATOM 1453 C C . LEU A 1 186 ? -4.325 15.957 -9.309 1.00 98.75 186 LEU A C 1
ATOM 1455 O O . LEU A 1 186 ? -5.407 15.933 -9.893 1.00 98.75 186 LEU A O 1
ATOM 1459 N N . LYS A 1 187 ? -3.416 16.912 -9.528 1.00 98.62 187 LYS A N 1
ATOM 1460 C CA . LYS A 1 187 ? -3.649 18.042 -10.433 1.00 98.62 187 LYS A CA 1
ATOM 1461 C C . LYS A 1 187 ? -3.809 17.595 -11.884 1.00 98.62 187 LYS A C 1
ATOM 1463 O O . LYS A 1 187 ? -4.693 18.092 -12.573 1.00 98.62 187 LYS A O 1
ATOM 1468 N N . GLU A 1 188 ? -2.945 16.702 -12.356 1.00 98.38 188 GLU A N 1
ATOM 1469 C CA . GLU A 1 188 ? -2.852 16.395 -13.785 1.00 98.38 188 GLU A CA 1
ATOM 1470 C C . GLU A 1 188 ? -3.732 15.217 -14.224 1.00 98.38 188 GLU A C 1
ATOM 1472 O O . GLU A 1 188 ? -4.077 15.120 -15.402 1.00 98.38 188 GLU A O 1
ATOM 1477 N N . THR A 1 189 ? -4.106 14.324 -13.303 1.00 98.25 189 THR A N 1
ATOM 1478 C CA . THR A 1 189 ? -4.915 13.127 -13.606 1.00 98.25 189 THR A CA 1
ATOM 1479 C C . THR A 1 189 ? -6.251 13.088 -12.863 1.00 98.25 189 THR A C 1
ATOM 1481 O O . THR A 1 189 ? -7.123 12.303 -13.224 1.00 98.25 189 THR A O 1
ATOM 1484 N N . GLY A 1 190 ? -6.427 13.905 -11.818 1.00 98.38 190 GLY A N 1
ATOM 1485 C CA . GLY A 1 190 ? -7.573 13.821 -10.908 1.00 98.38 190 GLY A CA 1
ATOM 1486 C C . GLY A 1 190 ? -7.524 12.625 -9.947 1.00 98.38 190 GLY A C 1
ATOM 1487 O O . GLY A 1 190 ? -8.415 12.482 -9.109 1.00 98.38 190 GLY A O 1
ATOM 1488 N N . PHE A 1 191 ? -6.503 11.767 -10.041 1.00 98.62 191 PHE A N 1
ATOM 1489 C CA . PHE A 1 191 ? -6.356 10.593 -9.191 1.00 98.62 191 PHE A CA 1
ATOM 1490 C C . PHE A 1 191 ? -5.793 10.972 -7.818 1.00 98.62 191 PHE A C 1
ATOM 1492 O O . PHE A 1 191 ? -4.834 11.732 -7.714 1.00 98.62 191 PHE A O 1
ATOM 1499 N N . LYS A 1 192 ? -6.366 10.414 -6.749 1.00 98.38 192 LYS A N 1
ATOM 1500 C CA . LYS A 1 192 ? -5.877 10.608 -5.380 1.00 98.38 192 LYS A CA 1
ATOM 1501 C C . LYS A 1 192 ? -5.120 9.370 -4.920 1.00 98.38 192 LYS A C 1
ATOM 1503 O O . LYS A 1 192 ? -5.738 8.321 -4.738 1.00 98.38 192 LYS A O 1
ATOM 1508 N N . ILE A 1 193 ? -3.820 9.510 -4.675 1.00 98.69 193 ILE A N 1
ATOM 1509 C CA . ILE A 1 193 ? -2.987 8.416 -4.176 1.00 98.69 193 ILE A CA 1
ATOM 1510 C C . ILE A 1 193 ? -3.443 8.028 -2.760 1.00 98.69 193 ILE A C 1
ATOM 1512 O O . ILE A 1 193 ? -3.829 8.866 -1.941 1.00 98.69 193 ILE A O 1
ATOM 1516 N N . ARG A 1 194 ? -3.448 6.722 -2.481 1.00 98.25 194 ARG A N 1
ATOM 1517 C CA . ARG A 1 194 ? -3.808 6.148 -1.168 1.00 98.25 194 ARG A CA 1
ATOM 1518 C C . ARG A 1 194 ? -2.799 5.130 -0.661 1.00 98.25 194 ARG A C 1
ATOM 1520 O O . ARG A 1 194 ? -2.854 4.740 0.504 1.00 98.25 194 ARG A O 1
ATOM 1527 N N . LEU A 1 195 ? -1.901 4.687 -1.528 1.00 98.81 195 LEU A N 1
ATOM 1528 C CA . LEU A 1 195 ? -0.934 3.636 -1.271 1.00 98.81 195 LEU A CA 1
ATOM 1529 C C . LEU A 1 195 ? 0.455 4.163 -1.599 1.00 98.81 195 LEU A C 1
ATOM 1531 O O . LEU A 1 195 ? 0.634 4.917 -2.555 1.00 98.81 195 LEU A O 1
ATOM 1535 N N . SER A 1 196 ? 1.442 3.765 -0.807 1.00 98.69 196 SER A N 1
ATOM 1536 C CA . SER A 1 196 ? 2.834 4.045 -1.128 1.00 98.69 196 SER A CA 1
ATOM 1537 C C . SER A 1 196 ? 3.744 2.918 -0.680 1.00 98.69 196 SER A C 1
ATOM 1539 O O . SER A 1 196 ? 3.521 2.279 0.356 1.00 98.69 196 SER A O 1
ATOM 1541 N N . ARG A 1 197 ? 4.790 2.704 -1.469 1.00 98.38 197 ARG A N 1
ATOM 1542 C CA . ARG A 1 197 ? 5.897 1.809 -1.172 1.00 98.38 197 ARG A CA 1
ATOM 1543 C C . ARG A 1 197 ? 7.187 2.619 -1.085 1.00 98.38 197 ARG A C 1
ATOM 1545 O O . ARG A 1 197 ? 7.458 3.395 -1.998 1.00 98.38 197 ARG A O 1
ATOM 1552 N N . PRO A 1 198 ? 8.011 2.455 -0.038 1.00 97.06 198 PRO A N 1
ATOM 1553 C CA . PRO A 1 198 ? 9.254 3.202 0.041 1.00 97.06 198 PRO A CA 1
ATOM 1554 C C . PRO A 1 198 ? 10.272 2.577 -0.919 1.00 97.06 198 PRO A C 1
ATOM 1556 O O . PRO A 1 198 ? 10.331 1.340 -0.982 1.00 97.06 198 PRO A O 1
ATOM 1559 N N . PRO A 1 199 ? 11.100 3.383 -1.611 1.00 94.75 199 PRO A N 1
ATOM 1560 C CA . PRO A 1 199 ? 12.186 2.883 -2.445 1.00 94.75 199 PRO A CA 1
ATOM 1561 C C . PRO A 1 199 ? 12.995 1.802 -1.729 1.00 94.75 199 PRO A C 1
ATOM 1563 O O . PRO A 1 199 ? 13.457 1.983 -0.593 1.00 94.75 199 PRO A O 1
ATOM 1566 N N . HIS A 1 200 ? 13.114 0.641 -2.374 1.00 91.31 200 HIS A N 1
ATOM 1567 C CA . HIS A 1 200 ? 13.814 -0.543 -1.858 1.00 91.31 200 HIS A CA 1
ATOM 1568 C C . HIS A 1 200 ? 13.371 -1.038 -0.465 1.00 91.31 200 HIS A C 1
ATOM 1570 O O . HIS A 1 200 ? 14.149 -1.682 0.246 1.00 91.31 200 HIS A O 1
ATOM 1576 N N . TYR A 1 201 ? 12.141 -0.736 -0.037 1.00 92.25 201 TYR A N 1
ATOM 1577 C CA . TYR A 1 201 ? 11.624 -1.043 1.302 1.00 92.25 201 TYR A CA 1
ATOM 1578 C C . TYR A 1 201 ? 12.459 -0.458 2.463 1.00 92.25 201 TYR A C 1
ATOM 1580 O O . TYR A 1 201 ? 12.510 -1.029 3.560 1.00 92.25 201 TYR A O 1
ATOM 1588 N N . ILE A 1 202 ? 13.128 0.682 2.256 1.00 93.56 202 ILE A N 1
ATOM 1589 C CA . ILE A 1 202 ? 13.880 1.351 3.324 1.00 93.56 202 ILE A CA 1
ATOM 1590 C C . ILE A 1 202 ? 12.932 2.149 4.218 1.00 93.56 202 ILE A C 1
ATOM 1592 O O . ILE A 1 202 ? 12.461 3.218 3.858 1.00 93.56 202 ILE A O 1
ATOM 1596 N N . ASP A 1 203 ? 12.674 1.627 5.418 1.00 91.50 203 ASP A N 1
ATOM 1597 C CA . ASP A 1 203 ? 11.682 2.221 6.322 1.00 91.50 203 ASP A CA 1
ATOM 1598 C C . ASP A 1 203 ? 12.231 3.292 7.264 1.00 91.50 203 ASP A C 1
ATOM 1600 O O . ASP A 1 203 ? 11.490 4.183 7.657 1.00 91.50 203 ASP A O 1
ATOM 1604 N N . LYS A 1 204 ? 13.478 3.170 7.728 1.00 92.81 204 LYS A N 1
ATOM 1605 C CA . LYS A 1 204 ? 14.009 4.042 8.788 1.00 92.81 204 LYS A CA 1
ATOM 1606 C C . LYS A 1 204 ? 14.482 5.368 8.212 1.00 92.81 204 LYS A C 1
ATOM 1608 O O . LYS A 1 204 ? 15.286 5.350 7.288 1.00 92.81 204 LYS A O 1
ATOM 1613 N N . ILE A 1 205 ? 14.083 6.467 8.842 1.00 93.50 205 ILE A N 1
ATOM 1614 C CA . ILE A 1 205 ? 14.492 7.832 8.503 1.00 93.50 205 ILE A CA 1
ATOM 1615 C C . ILE A 1 205 ? 15.505 8.320 9.560 1.00 93.50 205 ILE A C 1
ATOM 1617 O O . ILE A 1 205 ? 15.363 7.965 10.738 1.00 93.50 205 ILE A O 1
ATOM 1621 N N . PRO A 1 206 ? 16.562 9.076 9.195 1.00 91.75 206 PRO A N 1
ATOM 1622 C CA . PRO A 1 206 ? 17.638 9.413 10.135 1.00 91.75 206 PRO A CA 1
ATOM 1623 C C . PRO A 1 206 ? 17.223 10.208 11.380 1.00 91.75 206 PRO A C 1
ATOM 1625 O O . PRO A 1 206 ? 17.877 10.065 12.411 1.00 91.75 206 PRO A O 1
ATOM 1628 N N . ASP A 1 207 ? 16.143 10.988 11.327 1.00 87.31 207 ASP A N 1
ATOM 1629 C CA . ASP A 1 207 ? 15.643 11.801 12.447 1.00 87.31 207 ASP A CA 1
ATOM 1630 C C . ASP A 1 207 ? 14.721 11.035 13.421 1.00 87.31 207 ASP A C 1
ATOM 1632 O O . ASP A 1 207 ? 13.980 11.636 14.197 1.00 87.31 207 ASP A O 1
ATOM 1636 N N . GLY A 1 208 ? 14.787 9.698 13.404 1.00 86.25 208 GLY A N 1
ATOM 1637 C CA . GLY A 1 208 ? 14.086 8.813 14.342 1.00 86.25 208 GLY A CA 1
ATOM 1638 C C . GLY A 1 208 ? 12.714 8.336 13.863 1.00 86.25 208 GLY A C 1
ATOM 1639 O O . GLY A 1 208 ? 12.112 7.475 14.508 1.00 86.25 208 GLY A O 1
ATOM 1640 N N . HIS A 1 209 ? 12.247 8.842 12.724 1.00 90.88 209 HIS A N 1
ATOM 1641 C CA . HIS A 1 209 ? 10.978 8.468 12.110 1.00 90.88 209 HIS A CA 1
ATOM 1642 C C . HIS A 1 209 ? 11.072 7.245 11.199 1.00 90.88 209 HIS A C 1
ATOM 1644 O O . HIS A 1 209 ? 12.137 6.667 10.953 1.00 90.88 209 HIS A O 1
ATOM 1650 N N . THR A 1 210 ? 9.913 6.829 10.700 1.00 93.44 210 THR A N 1
ATOM 1651 C CA . THR A 1 210 ? 9.775 5.733 9.748 1.00 93.44 210 THR A CA 1
ATOM 1652 C C . THR A 1 210 ? 8.871 6.094 8.572 1.00 93.44 210 THR A C 1
ATOM 1654 O O . THR A 1 210 ? 8.099 7.044 8.635 1.00 93.44 210 THR A O 1
ATOM 1657 N N . SER A 1 211 ? 8.891 5.281 7.520 1.00 95.56 211 SER A N 1
ATOM 1658 C CA . SER A 1 211 ? 7.917 5.311 6.419 1.00 95.56 211 SER A CA 1
ATOM 1659 C C . SER A 1 211 ? 6.459 5.362 6.904 1.00 95.56 211 SER A C 1
ATOM 1661 O O . SER A 1 211 ? 5.648 6.074 6.326 1.00 95.56 211 SER A O 1
ATOM 1663 N N . TYR A 1 212 ? 6.122 4.695 8.015 1.00 95.19 212 TYR A N 1
ATOM 1664 C CA . TYR A 1 212 ? 4.778 4.748 8.609 1.00 95.19 212 TYR A CA 1
ATOM 1665 C C . TYR A 1 212 ? 4.391 6.145 9.111 1.00 95.19 212 TYR A C 1
ATOM 1667 O O . TYR A 1 212 ? 3.210 6.481 9.102 1.00 95.19 212 TYR A O 1
ATOM 1675 N N . ASP A 1 213 ? 5.358 6.948 9.556 1.00 94.88 213 ASP A N 1
ATOM 1676 C CA . ASP A 1 213 ? 5.135 8.332 9.979 1.00 94.88 213 ASP A CA 1
ATOM 1677 C C . ASP A 1 213 ? 4.822 9.216 8.766 1.00 94.88 213 ASP A C 1
ATOM 1679 O O . ASP A 1 213 ? 3.806 9.912 8.747 1.00 94.88 213 ASP A O 1
ATOM 1683 N N . ALA A 1 214 ? 5.626 9.093 7.703 1.00 97.19 214 ALA A N 1
ATOM 1684 C CA . ALA A 1 214 ? 5.395 9.786 6.436 1.00 97.19 214 ALA A CA 1
ATOM 1685 C C . ALA A 1 214 ? 4.034 9.414 5.835 1.00 97.19 214 ALA A C 1
ATOM 1687 O O . ALA A 1 214 ? 3.233 10.280 5.499 1.00 97.19 214 ALA A O 1
ATOM 1688 N N . TYR A 1 215 ? 3.712 8.123 5.782 1.00 98.25 215 TYR A N 1
ATOM 1689 C CA . TYR A 1 215 ? 2.443 7.648 5.233 1.00 98.25 215 TYR A CA 1
ATOM 1690 C C . TYR A 1 215 ? 1.252 8.027 6.099 1.00 98.25 215 TYR A C 1
ATOM 1692 O O . TYR A 1 215 ? 0.190 8.328 5.563 1.00 98.25 215 TYR A O 1
ATOM 1700 N N . ARG A 1 216 ? 1.417 8.120 7.423 1.00 96.00 216 ARG A N 1
ATOM 1701 C CA . ARG A 1 216 ? 0.366 8.663 8.285 1.00 96.00 216 ARG A CA 1
ATOM 1702 C C . ARG A 1 216 ? 0.119 10.128 7.952 1.00 96.00 216 ARG A C 1
ATOM 1704 O O . ARG A 1 216 ? -1.039 10.512 7.858 1.00 96.00 216 ARG A O 1
ATOM 1711 N N . TYR A 1 217 ? 1.172 10.922 7.756 1.00 96.75 217 TYR A N 1
ATOM 1712 C CA . TYR A 1 217 ? 1.038 12.322 7.355 1.00 96.75 217 TYR A CA 1
ATOM 1713 C C . TYR A 1 217 ? 0.328 12.446 6.001 1.00 96.75 217 TYR A C 1
ATOM 1715 O O . TYR A 1 217 ? -0.633 13.205 5.880 1.00 96.75 217 TYR A O 1
ATOM 1723 N N . MET A 1 218 ? 0.713 11.632 5.017 1.00 98.25 218 MET A N 1
ATOM 1724 C CA . MET A 1 218 ? 0.106 11.620 3.680 1.00 98.25 218 MET A CA 1
ATOM 1725 C C . MET A 1 218 ? -1.301 11.009 3.635 1.00 98.25 218 MET A C 1
ATOM 1727 O O . MET A 1 218 ? -2.019 11.195 2.658 1.00 98.25 218 MET A O 1
ATOM 1731 N N . ASN A 1 219 ? -1.736 10.333 4.703 1.00 97.69 219 ASN A N 1
ATOM 1732 C CA . ASN A 1 219 ? -2.944 9.507 4.727 1.00 97.69 219 ASN A CA 1
ATOM 1733 C C . ASN A 1 219 ? -2.900 8.352 3.703 1.00 97.69 219 ASN A C 1
ATOM 1735 O O . ASN A 1 219 ? -3.882 8.073 3.012 1.00 97.69 219 ASN A O 1
ATOM 1739 N N . TYR A 1 220 ? -1.750 7.683 3.623 1.00 98.56 220 TYR A N 1
ATOM 1740 C CA . TYR A 1 220 ? -1.520 6.486 2.818 1.00 98.56 220 TYR A CA 1
ATOM 1741 C C . TYR A 1 220 ? -1.494 5.215 3.675 1.00 98.56 220 TYR A C 1
ATOM 1743 O O . TYR A 1 220 ? -1.122 5.245 4.850 1.00 98.56 220 TYR A O 1
ATOM 1751 N N . GLN A 1 221 ? -1.817 4.072 3.068 1.00 98.50 221 GLN A N 1
ATOM 1752 C CA . GLN A 1 221 ? -1.401 2.762 3.573 1.00 98.50 221 GLN A CA 1
ATOM 1753 C C . GLN A 1 221 ? -0.057 2.354 2.966 1.00 98.50 221 GLN A C 1
ATOM 1755 O O . GLN A 1 221 ? 0.331 2.801 1.886 1.00 98.50 221 GLN A O 1
ATOM 1760 N N . TYR A 1 222 ? 0.650 1.475 3.671 1.00 98.62 222 TYR A N 1
ATOM 1761 C CA . TYR A 1 222 ? 1.919 0.942 3.206 1.00 98.62 222 TYR A CA 1
ATOM 1762 C C . TYR A 1 222 ? 1.661 -0.246 2.282 1.00 98.62 222 TYR A C 1
ATOM 1764 O O . TYR A 1 222 ? 1.183 -1.289 2.738 1.00 98.62 222 TYR A O 1
ATOM 1772 N N . LEU A 1 223 ? 2.060 -0.120 1.020 1.00 98.56 223 LEU A N 1
ATOM 1773 C CA . LEU A 1 223 ? 1.958 -1.176 0.021 1.00 98.56 223 LEU A CA 1
ATOM 1774 C C . LEU A 1 223 ? 3.230 -2.033 -0.008 1.00 98.56 223 LEU A C 1
ATOM 1776 O O . LEU A 1 223 ? 4.338 -1.567 -0.280 1.00 98.56 223 LEU A O 1
ATOM 1780 N N . ALA A 1 224 ? 3.068 -3.314 0.290 1.00 96.88 224 ALA A N 1
ATOM 1781 C CA . ALA A 1 224 ? 4.093 -4.340 0.199 1.00 96.88 224 ALA A CA 1
ATOM 1782 C C . ALA A 1 224 ? 3.608 -5.488 -0.697 1.00 96.88 224 ALA A C 1
ATOM 1784 O O . ALA A 1 224 ? 2.450 -5.527 -1.097 1.00 96.88 224 ALA A O 1
ATOM 1785 N N . ALA A 1 225 ? 4.493 -6.437 -0.982 1.00 95.06 225 ALA A N 1
ATOM 1786 C CA . ALA A 1 225 ? 4.159 -7.643 -1.726 1.00 95.06 225 ALA A CA 1
ATOM 1787 C C . ALA A 1 225 ? 4.474 -8.894 -0.900 1.00 95.06 225 ALA A C 1
ATOM 1789 O O . ALA A 1 225 ? 5.488 -8.950 -0.195 1.00 95.06 225 ALA A O 1
ATOM 1790 N N . SER A 1 226 ? 3.594 -9.890 -0.984 1.00 93.38 226 SER A N 1
ATOM 1791 C CA . SER A 1 226 ? 3.797 -11.220 -0.393 1.00 93.38 226 SER A CA 1
ATOM 1792 C C . SER A 1 226 ? 4.399 -12.213 -1.388 1.00 93.38 226 SER A C 1
ATOM 1794 O O . SER A 1 226 ? 4.995 -13.201 -0.954 1.00 93.38 226 SER A O 1
ATOM 1796 N N . PHE A 1 227 ? 4.329 -11.905 -2.687 1.00 95.62 227 PHE A N 1
ATOM 1797 C CA . PHE A 1 227 ? 4.898 -12.698 -3.771 1.00 95.62 227 PHE A CA 1
ATOM 1798 C C . PHE A 1 227 ? 5.822 -11.839 -4.642 1.00 95.62 227 PHE A C 1
ATOM 1800 O O . PHE A 1 227 ? 5.398 -10.826 -5.190 1.00 95.62 227 PHE A O 1
ATOM 1807 N N . ASP A 1 228 ? 7.087 -12.236 -4.779 1.00 93.12 228 ASP A N 1
ATOM 1808 C CA . ASP A 1 228 ? 8.045 -11.612 -5.702 1.00 93.12 228 ASP A CA 1
ATOM 1809 C C . ASP A 1 228 ? 8.097 -12.461 -6.975 1.00 93.12 228 ASP A C 1
ATOM 1811 O O . ASP A 1 228 ? 8.652 -13.562 -6.946 1.00 93.12 228 ASP A O 1
ATOM 1815 N N . ALA A 1 229 ? 7.508 -11.967 -8.070 1.00 88.31 229 ALA A N 1
ATOM 1816 C CA . ALA A 1 229 ? 7.519 -12.668 -9.354 1.00 88.31 229 ALA A CA 1
ATOM 1817 C C . ALA A 1 229 ? 8.890 -12.612 -10.051 1.00 88.31 229 ALA A C 1
ATOM 1819 O O . ALA A 1 229 ? 9.057 -13.205 -11.108 1.00 88.31 229 ALA A O 1
ATOM 1820 N N . GLY A 1 230 ? 9.893 -11.941 -9.474 1.00 89.44 230 GLY A N 1
ATOM 1821 C CA . GLY A 1 230 ? 11.236 -11.849 -10.030 1.00 89.44 230 GLY A CA 1
ATOM 1822 C C . GLY A 1 230 ? 11.378 -10.728 -11.058 1.00 89.44 230 GLY A C 1
ATOM 1823 O O . GLY A 1 230 ? 10.799 -9.655 -10.924 1.00 89.44 230 GLY A O 1
ATOM 1824 N N . GLY A 1 231 ? 12.248 -10.932 -12.047 1.00 89.38 231 GLY A N 1
ATOM 1825 C CA . GLY A 1 231 ? 12.444 -9.989 -13.153 1.00 89.38 231 GLY A CA 1
ATOM 1826 C C . GLY A 1 231 ? 13.235 -8.714 -12.841 1.00 89.38 231 GLY A C 1
ATOM 1827 O O . GLY A 1 231 ? 13.630 -8.040 -13.778 1.00 89.38 231 GLY A O 1
ATOM 1828 N N . TRP A 1 232 ? 13.521 -8.385 -11.575 1.00 91.50 232 TRP A N 1
ATOM 1829 C CA . TRP A 1 232 ? 14.255 -7.163 -11.190 1.00 91.50 232 TRP A CA 1
ATOM 1830 C C . TRP A 1 232 ? 15.768 -7.359 -10.962 1.00 91.50 232 TRP A C 1
ATOM 1832 O O . TRP A 1 232 ? 16.534 -6.397 -11.001 1.00 91.50 232 TRP A O 1
ATOM 1842 N N . LYS A 1 233 ? 16.200 -8.601 -10.715 1.00 91.06 233 LYS A N 1
ATOM 1843 C CA . LYS A 1 233 ? 17.591 -8.989 -10.402 1.00 91.06 233 LYS A CA 1
ATOM 1844 C C . LYS A 1 233 ? 18.487 -8.981 -11.650 1.00 91.06 233 LYS A C 1
ATOM 1846 O O . LYS A 1 233 ? 17.960 -8.863 -12.756 1.00 91.06 233 LYS A O 1
ATOM 1851 N N . PRO A 1 234 ? 19.820 -9.134 -11.501 1.00 90.75 234 PRO A N 1
ATOM 1852 C CA . PRO A 1 234 ? 20.689 -9.352 -12.648 1.00 90.75 234 PRO A CA 1
ATOM 1853 C C . PRO A 1 234 ? 20.278 -10.625 -13.385 1.00 90.75 234 PRO A C 1
ATOM 1855 O O . PRO A 1 234 ? 19.941 -11.631 -12.751 1.00 90.75 234 PRO A O 1
ATOM 1858 N N . SER A 1 235 ? 20.337 -10.561 -14.707 1.00 87.75 235 SER A N 1
ATOM 1859 C CA . SER A 1 235 ? 20.115 -11.676 -15.611 1.00 87.75 235 SER A CA 1
ATOM 1860 C C . SER A 1 235 ? 21.052 -12.826 -15.277 1.00 87.75 235 SER A C 1
ATOM 1862 O O . SER A 1 235 ? 22.238 -12.631 -14.991 1.00 87.75 235 SER A O 1
ATOM 1864 N N . LYS A 1 236 ? 20.532 -14.051 -15.343 1.00 80.19 236 LYS A N 1
ATOM 1865 C CA . LYS A 1 236 ? 21.328 -15.268 -15.113 1.00 80.19 236 LYS A CA 1
ATOM 1866 C C . LYS A 1 236 ? 22.014 -15.807 -16.367 1.00 80.19 236 LYS A C 1
ATOM 1868 O O . LYS A 1 236 ? 22.626 -16.871 -16.304 1.00 80.19 236 LYS A O 1
ATOM 1873 N N . GLY A 1 237 ? 21.943 -15.079 -17.482 1.00 79.69 237 GLY A N 1
ATOM 1874 C CA . GLY A 1 237 ? 22.689 -15.382 -18.705 1.00 79.69 237 GLY A CA 1
ATOM 1875 C C . GLY A 1 237 ? 21.864 -15.354 -19.993 1.00 79.69 237 GLY A C 1
ATOM 1876 O O . GLY A 1 237 ? 22.457 -15.312 -21.067 1.00 79.69 237 GLY A O 1
ATOM 1877 N N . SER A 1 238 ? 20.529 -15.352 -19.919 1.00 91.38 238 SER A N 1
ATOM 1878 C CA . SER A 1 238 ? 19.633 -15.217 -21.080 1.00 91.38 238 SER A CA 1
ATOM 1879 C C . SER A 1 238 ? 18.319 -14.560 -20.665 1.00 91.38 238 SER A C 1
ATOM 1881 O O . SER A 1 238 ? 17.748 -14.896 -19.628 1.00 91.38 238 SER A O 1
ATOM 1883 N N . TYR A 1 239 ? 17.824 -13.657 -21.515 1.00 93.81 239 TYR A N 1
ATOM 1884 C CA . TYR A 1 239 ? 16.546 -12.977 -21.312 1.00 93.81 239 TYR A CA 1
ATOM 1885 C C . TYR A 1 239 ? 15.381 -13.969 -21.224 1.00 93.81 239 TYR A C 1
ATOM 1887 O O . TYR A 1 239 ? 14.522 -13.861 -20.355 1.00 93.81 239 TYR A O 1
ATOM 1895 N N . GLU A 1 240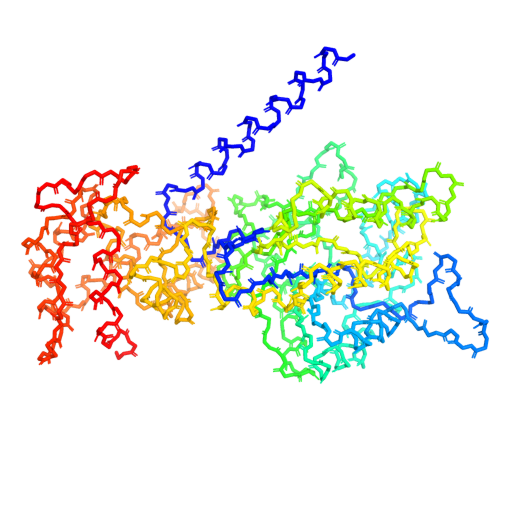 ? 15.384 -14.988 -22.080 1.00 94.38 240 GLU A N 1
ATOM 1896 C CA . GLU A 1 240 ? 14.357 -16.025 -22.119 1.00 94.38 240 GLU A CA 1
ATOM 1897 C C . GLU A 1 240 ? 14.356 -16.860 -20.837 1.00 94.38 240 GLU A C 1
ATOM 1899 O O . GLU A 1 240 ? 13.305 -17.335 -20.412 1.00 94.38 240 GLU A O 1
ATOM 1904 N N . GLN A 1 241 ? 15.522 -17.058 -20.211 1.00 93.62 241 GLN A N 1
ATOM 1905 C CA . GLN A 1 241 ? 15.585 -17.698 -18.900 1.00 93.62 241 GLN A CA 1
ATOM 1906 C C . GLN A 1 241 ? 14.974 -16.805 -17.820 1.00 93.62 241 GLN A C 1
ATOM 1908 O O . GLN A 1 241 ? 14.209 -17.311 -17.005 1.00 93.62 241 GLN A O 1
ATOM 1913 N N . ASP A 1 242 ? 15.266 -15.505 -17.826 1.00 93.88 242 ASP A N 1
ATOM 1914 C CA . ASP A 1 242 ? 14.689 -14.578 -16.850 1.00 93.88 242 ASP A CA 1
ATOM 1915 C C . ASP A 1 242 ? 13.158 -14.497 -16.994 1.00 93.88 242 ASP A C 1
ATOM 1917 O O . ASP A 1 242 ? 12.456 -14.511 -15.987 1.00 93.88 242 ASP A O 1
ATOM 1921 N N . VAL A 1 243 ? 12.635 -14.497 -18.230 1.00 96.44 243 VAL A N 1
ATOM 1922 C CA . VAL A 1 243 ? 11.191 -14.577 -18.530 1.00 96.44 243 VAL A CA 1
ATOM 1923 C C . VAL A 1 243 ? 10.583 -15.874 -17.991 1.00 96.44 243 VAL A C 1
ATOM 1925 O O . VAL A 1 243 ? 9.600 -15.820 -17.253 1.00 96.44 243 VAL A O 1
ATOM 1928 N N . ARG A 1 244 ? 11.186 -17.032 -18.306 1.00 95.44 244 ARG A N 1
ATOM 1929 C CA . ARG A 1 244 ? 10.708 -18.339 -17.820 1.00 95.44 244 ARG A CA 1
ATOM 1930 C C . ARG A 1 244 ? 10.700 -18.419 -16.300 1.00 95.44 244 ARG A C 1
ATOM 1932 O O . ARG A 1 244 ? 9.751 -18.917 -15.716 1.00 95.44 244 ARG A O 1
ATOM 1939 N N . GLU A 1 245 ? 11.727 -17.900 -15.632 1.00 93.69 245 GLU A N 1
ATOM 1940 C CA . GLU A 1 245 ? 11.771 -17.929 -14.170 1.00 93.69 245 GLU A CA 1
ATOM 1941 C C . GLU A 1 245 ? 10.615 -17.148 -13.531 1.00 93.69 245 GLU A C 1
ATOM 1943 O O . GLU A 1 245 ? 10.127 -17.568 -12.481 1.00 93.69 245 GLU A O 1
ATOM 1948 N N . MET A 1 246 ? 10.157 -16.051 -14.149 1.00 95.88 246 MET A N 1
ATOM 1949 C CA . MET A 1 246 ? 8.983 -15.317 -13.668 1.00 95.88 246 MET A CA 1
ATOM 1950 C C . MET A 1 246 ? 7.704 -16.155 -13.794 1.00 95.88 246 MET A C 1
ATOM 1952 O O . MET A 1 246 ? 6.940 -16.260 -12.832 1.00 95.88 246 MET A O 1
ATOM 1956 N N . THR A 1 247 ? 7.485 -16.793 -14.947 1.00 97.00 247 THR A N 1
ATOM 1957 C CA . THR A 1 247 ? 6.284 -17.607 -15.202 1.00 97.00 247 THR A CA 1
ATOM 1958 C C . THR A 1 247 ? 6.282 -18.899 -14.381 1.00 97.00 247 THR A C 1
ATOM 1960 O O . THR A 1 247 ? 5.273 -19.226 -13.758 1.00 97.00 247 THR A O 1
ATOM 1963 N N . ASP A 1 248 ? 7.431 -19.575 -14.259 1.00 96.31 248 ASP A N 1
ATOM 1964 C CA . ASP A 1 248 ? 7.605 -20.817 -13.491 1.00 96.31 248 ASP A CA 1
ATOM 1965 C C . ASP A 1 248 ? 7.328 -20.627 -11.991 1.00 96.31 248 ASP A C 1
ATOM 1967 O O . ASP A 1 248 ? 7.017 -21.583 -11.276 1.00 96.31 248 ASP A O 1
ATOM 1971 N N . LEU A 1 249 ? 7.520 -19.418 -11.451 1.00 95.50 249 LEU A N 1
ATOM 1972 C CA . LEU A 1 249 ? 7.182 -19.123 -10.055 1.00 95.50 249 LEU A CA 1
ATOM 1973 C C . LEU A 1 249 ? 5.668 -19.151 -9.838 1.00 95.50 249 LEU A C 1
ATOM 1975 O O . LEU A 1 249 ? 5.214 -19.745 -8.860 1.00 95.50 249 LEU A O 1
ATOM 1979 N N . ILE A 1 250 ? 4.905 -18.532 -10.739 1.00 96.81 250 ILE A N 1
ATOM 1980 C CA . ILE A 1 250 ? 3.440 -18.496 -10.669 1.00 96.81 250 ILE A CA 1
ATOM 1981 C C . ILE A 1 250 ? 2.874 -19.886 -10.953 1.00 96.81 250 ILE A C 1
ATOM 1983 O O . ILE A 1 250 ? 2.056 -20.377 -10.180 1.00 96.81 250 ILE A O 1
ATOM 1987 N N . GLU A 1 251 ? 3.354 -20.550 -12.005 1.00 98.00 251 GLU A N 1
ATOM 1988 C CA . GLU A 1 251 ? 2.887 -21.883 -12.383 1.00 98.00 251 GLU A CA 1
ATOM 1989 C C . GLU A 1 251 ? 3.091 -22.893 -11.245 1.00 98.00 251 GLU A C 1
ATOM 1991 O O . GLU A 1 251 ? 2.142 -23.556 -10.830 1.00 98.00 251 GLU A O 1
ATOM 1996 N N . ARG A 1 252 ? 4.296 -22.959 -10.660 1.00 97.50 252 ARG A N 1
ATOM 1997 C CA . ARG A 1 252 ? 4.569 -23.871 -9.536 1.00 97.50 252 ARG A CA 1
ATOM 1998 C C . ARG A 1 252 ? 3.719 -23.571 -8.309 1.00 97.50 252 ARG A C 1
ATOM 2000 O O . ARG A 1 252 ? 3.308 -24.512 -7.639 1.00 97.50 252 ARG A O 1
ATOM 2007 N N . ALA A 1 253 ? 3.460 -22.296 -8.017 1.00 96.50 253 ALA A N 1
ATOM 2008 C CA . ALA A 1 253 ? 2.586 -21.921 -6.911 1.00 96.50 253 ALA A CA 1
ATOM 2009 C C . ALA A 1 253 ? 1.162 -22.456 -7.143 1.00 96.50 253 ALA A C 1
ATOM 2011 O O . ALA A 1 253 ? 0.611 -23.124 -6.274 1.00 96.50 253 ALA A O 1
ATOM 2012 N N . LEU A 1 254 ? 0.606 -22.246 -8.339 1.00 97.50 254 LEU A N 1
ATOM 2013 C CA . LEU A 1 254 ? -0.733 -22.723 -8.700 1.00 97.50 254 LEU A CA 1
ATOM 2014 C C . LEU A 1 254 ? -0.831 -24.257 -8.763 1.00 97.50 254 LEU A C 1
ATOM 2016 O O . LEU A 1 254 ? -1.890 -24.807 -8.467 1.00 97.50 254 LEU A O 1
ATOM 2020 N N . MET A 1 255 ? 0.254 -24.952 -9.124 1.00 97.38 255 MET A N 1
ATOM 2021 C CA . MET A 1 255 ? 0.322 -26.417 -9.057 1.00 97.38 255 MET A CA 1
ATOM 2022 C C . MET A 1 255 ? 0.351 -26.946 -7.616 1.00 97.38 255 MET A C 1
ATOM 2024 O O . MET A 1 255 ? -0.170 -28.031 -7.365 1.00 97.38 255 MET A O 1
ATOM 2028 N N . GLU A 1 256 ? 0.989 -26.225 -6.688 1.00 97.06 256 GLU A N 1
ATOM 2029 C CA . GLU A 1 256 ? 1.046 -26.604 -5.270 1.00 97.06 256 GLU A CA 1
ATOM 2030 C C . GLU A 1 256 ? -0.324 -26.454 -4.603 1.00 97.06 256 GLU A C 1
ATOM 2032 O O . GLU A 1 256 ? -0.794 -27.375 -3.935 1.00 97.06 256 GLU A O 1
ATOM 2037 N N . ASP A 1 257 ? -0.966 -25.306 -4.807 1.00 97.06 257 ASP A N 1
ATOM 2038 C CA . ASP A 1 257 ? -2.314 -25.024 -4.333 1.00 97.06 257 ASP A CA 1
ATOM 2039 C C . ASP A 1 257 ? -2.952 -23.954 -5.243 1.00 97.06 257 ASP A C 1
ATOM 2041 O O . ASP A 1 257 ? -2.451 -22.827 -5.317 1.00 97.06 257 ASP A O 1
ATOM 2045 N N . PRO A 1 258 ? -4.069 -24.261 -5.931 1.00 96.06 258 PRO A N 1
ATOM 2046 C CA . PRO A 1 258 ? -4.707 -23.323 -6.848 1.00 96.06 258 PRO A CA 1
ATOM 2047 C C . PRO A 1 258 ? -5.305 -22.094 -6.147 1.00 96.06 258 PRO A C 1
ATOM 2049 O O . PRO A 1 258 ? -5.695 -21.154 -6.834 1.00 96.06 258 PRO A O 1
ATOM 2052 N N . ASP A 1 259 ? -5.400 -22.087 -4.813 1.00 96.38 259 ASP A N 1
ATOM 2053 C CA . ASP A 1 259 ? -5.838 -20.953 -3.998 1.00 96.38 259 ASP A CA 1
ATOM 2054 C C . ASP A 1 259 ? -4.674 -20.168 -3.369 1.00 96.38 259 ASP A C 1
ATOM 2056 O O . ASP A 1 259 ? -4.901 -19.116 -2.761 1.00 96.38 259 ASP A O 1
ATOM 2060 N N . ILE A 1 260 ? -3.418 -20.595 -3.552 1.00 96.31 260 ILE A N 1
ATOM 2061 C CA . ILE A 1 260 ? -2.270 -20.060 -2.804 1.00 96.31 260 ILE A CA 1
ATOM 2062 C C . ILE A 1 260 ? -2.069 -18.554 -2.999 1.00 96.31 260 ILE A C 1
ATOM 2064 O O . ILE A 1 260 ? -1.678 -17.853 -2.060 1.00 96.31 260 ILE A O 1
ATOM 2068 N N . LEU A 1 261 ? -2.362 -18.038 -4.198 1.00 97.75 261 LEU A N 1
ATOM 2069 C CA . LEU A 1 261 ? -2.227 -16.622 -4.553 1.00 97.75 261 LEU A CA 1
ATOM 2070 C C . LEU A 1 261 ? -3.465 -15.792 -4.168 1.00 97.75 261 LEU A C 1
ATOM 2072 O O . LEU A 1 261 ? -3.475 -14.582 -4.385 1.00 97.75 261 LEU A O 1
ATOM 2076 N N . ASN A 1 262 ? -4.515 -16.399 -3.597 1.00 97.81 262 ASN A N 1
ATOM 2077 C CA . ASN A 1 262 ? -5.738 -15.679 -3.239 1.00 97.81 262 ASN A CA 1
ATOM 2078 C C . ASN A 1 262 ? -5.451 -14.710 -2.082 1.00 97.81 262 ASN A C 1
ATOM 2080 O O . ASN A 1 262 ? -4.836 -15.067 -1.070 1.00 97.81 262 ASN A O 1
ATOM 2084 N N . GLY A 1 263 ? -5.830 -13.450 -2.277 1.00 98.00 263 GLY A N 1
ATOM 2085 C CA . GLY A 1 263 ? -5.500 -12.348 -1.381 1.00 98.00 263 GLY A CA 1
ATOM 2086 C C . GLY A 1 263 ? -4.047 -11.870 -1.467 1.00 98.00 263 GLY A C 1
ATOM 2087 O O . GLY A 1 263 ? -3.661 -11.012 -0.677 1.00 98.00 263 GLY A O 1
ATOM 2088 N N . GLN A 1 264 ? -3.204 -12.401 -2.362 1.00 98.06 264 GLN A N 1
ATOM 2089 C CA . GLN A 1 264 ? -1.805 -11.970 -2.459 1.00 98.06 264 GLN A CA 1
ATOM 2090 C C . GLN A 1 264 ? -1.624 -10.699 -3.296 1.00 98.06 264 GLN A C 1
ATOM 2092 O O . GLN A 1 264 ? -2.442 -10.344 -4.145 1.00 98.06 264 GLN A O 1
ATOM 2097 N N . ILE A 1 265 ? -0.499 -10.030 -3.042 1.00 98.62 265 ILE A N 1
ATOM 2098 C CA . ILE A 1 265 ? 0.005 -8.916 -3.841 1.00 98.62 265 ILE A CA 1
ATOM 2099 C C . ILE A 1 265 ? 1.317 -9.375 -4.476 1.00 98.62 265 ILE A C 1
ATOM 2101 O O . ILE A 1 265 ? 2.275 -9.700 -3.763 1.00 98.62 265 ILE A O 1
ATOM 2105 N N . ILE A 1 266 ? 1.327 -9.422 -5.807 1.00 98.31 266 ILE A N 1
ATOM 2106 C CA . ILE A 1 266 ? 2.438 -9.853 -6.652 1.00 98.31 266 ILE A CA 1
ATOM 2107 C C . ILE A 1 266 ? 3.244 -8.631 -7.091 1.00 98.31 266 ILE A C 1
ATOM 2109 O O . ILE A 1 266 ? 2.715 -7.727 -7.733 1.00 98.31 266 ILE A O 1
ATOM 2113 N N . PHE A 1 267 ? 4.533 -8.629 -6.776 1.00 97.38 267 PHE A N 1
ATOM 2114 C CA . PHE A 1 267 ? 5.483 -7.605 -7.194 1.00 97.38 267 PHE A CA 1
ATOM 2115 C C . PHE A 1 267 ? 6.001 -7.849 -8.615 1.00 97.38 267 PHE A C 1
ATOM 2117 O O . PHE A 1 267 ? 6.442 -8.956 -8.931 1.00 97.38 267 PHE A O 1
ATOM 2124 N N . GLN A 1 268 ? 6.014 -6.790 -9.425 1.00 96.12 268 GLN A N 1
ATOM 2125 C CA . GLN A 1 268 ? 6.651 -6.691 -10.736 1.00 96.12 268 GLN A CA 1
ATOM 2126 C C . GLN A 1 268 ? 7.288 -5.303 -10.909 1.00 96.12 268 GLN A C 1
ATOM 2128 O O . GLN A 1 268 ? 7.130 -4.413 -10.074 1.00 96.12 268 GLN A O 1
ATOM 2133 N N . LYS A 1 269 ? 7.995 -5.107 -12.022 1.00 94.56 269 LYS A N 1
ATOM 2134 C CA . LYS A 1 269 ? 8.660 -3.847 -12.360 1.00 94.56 269 LYS A CA 1
ATOM 2135 C C . LYS A 1 269 ? 8.045 -3.237 -13.618 1.00 94.56 269 LYS A C 1
ATOM 2137 O O . LYS A 1 269 ? 7.830 -3.964 -14.576 1.00 94.56 269 LYS A O 1
ATOM 2142 N N . ASP A 1 270 ? 7.822 -1.929 -13.642 1.00 96.75 270 ASP A N 1
ATOM 2143 C CA . ASP A 1 270 ? 7.566 -1.123 -14.847 1.00 96.75 270 ASP A CA 1
ATOM 2144 C C . ASP A 1 270 ? 8.834 -0.341 -15.225 1.00 96.75 270 ASP A C 1
ATOM 2146 O O . ASP A 1 270 ? 8.903 0.887 -15.232 1.00 96.75 270 ASP A O 1
ATOM 2150 N N . GLY A 1 271 ? 9.907 -1.085 -15.478 1.00 94.19 271 GLY A N 1
ATOM 2151 C CA . GLY A 1 271 ? 11.191 -0.528 -15.870 1.00 94.19 271 GLY A CA 1
ATOM 2152 C C . GLY A 1 271 ? 12.249 -1.610 -16.022 1.00 94.19 271 GLY A C 1
ATOM 2153 O O . GLY A 1 271 ? 11.976 -2.803 -15.879 1.00 94.19 271 GLY A O 1
ATOM 2154 N N . CYS A 1 272 ? 13.480 -1.182 -16.283 1.00 94.69 272 CYS A N 1
ATOM 2155 C CA . CYS A 1 272 ? 14.597 -2.096 -16.473 1.00 94.69 272 CYS A CA 1
ATOM 2156 C C . CYS A 1 272 ? 15.010 -2.800 -15.175 1.00 94.69 272 CYS A C 1
ATOM 2158 O O . CYS A 1 272 ? 14.987 -2.206 -14.097 1.00 94.69 272 CYS A O 1
ATOM 2160 N N . ASN A 1 273 ? 15.441 -4.050 -15.299 1.00 94.44 273 ASN A N 1
ATOM 2161 C CA . ASN A 1 273 ? 16.158 -4.795 -14.276 1.00 94.44 273 ASN A CA 1
ATOM 2162 C C . ASN A 1 273 ? 17.625 -4.342 -14.184 1.00 94.44 273 ASN A C 1
ATOM 2164 O O . ASN A 1 273 ? 18.091 -3.502 -14.957 1.00 94.44 273 ASN A O 1
ATOM 2168 N N . MET A 1 274 ? 18.386 -4.960 -13.280 1.00 94.50 274 MET A N 1
ATOM 2169 C CA . MET A 1 274 ? 19.808 -4.639 -13.088 1.00 94.50 274 MET A CA 1
ATOM 2170 C C . MET A 1 274 ? 20.684 -4.896 -14.333 1.00 94.50 274 MET A C 1
ATOM 2172 O O . MET A 1 274 ? 21.802 -4.392 -14.412 1.00 94.50 274 MET A O 1
ATOM 2176 N N . SER A 1 275 ? 20.179 -5.633 -15.325 1.00 95.75 275 SER A N 1
ATOM 2177 C CA . SER A 1 275 ? 20.837 -5.928 -16.606 1.00 95.75 275 SER A CA 1
ATOM 2178 C C . SER A 1 275 ? 20.400 -5.022 -17.760 1.00 95.75 275 SER A C 1
ATOM 2180 O O . SER A 1 275 ? 20.784 -5.279 -18.907 1.00 95.75 275 SER A O 1
ATOM 2182 N N . LEU A 1 276 ? 19.637 -3.962 -17.469 1.00 95.44 276 LEU A N 1
ATOM 2183 C CA . LEU A 1 276 ? 19.019 -3.056 -18.443 1.00 95.44 276 LEU A CA 1
ATOM 2184 C C . LEU A 1 276 ? 17.955 -3.725 -19.326 1.00 95.44 276 LEU A C 1
ATOM 2186 O O . LEU A 1 276 ? 17.687 -3.249 -20.424 1.00 95.44 276 LEU A O 1
ATOM 2190 N N . GLN A 1 277 ? 17.366 -4.831 -18.874 1.00 96.56 277 GLN A N 1
ATOM 2191 C CA . GLN A 1 277 ? 16.351 -5.597 -19.599 1.00 96.56 277 GLN A CA 1
ATOM 2192 C C . GLN A 1 277 ? 14.971 -5.471 -18.948 1.00 96.56 277 GLN A C 1
ATOM 2194 O O . GLN A 1 277 ? 14.857 -5.110 -17.781 1.00 96.56 277 GLN A O 1
ATOM 2199 N N . THR A 1 278 ? 13.913 -5.845 -19.663 1.00 97.25 278 THR A N 1
ATOM 2200 C CA . THR A 1 278 ? 12.519 -5.800 -19.199 1.00 97.25 278 THR A CA 1
ATOM 2201 C C . THR A 1 278 ? 11.860 -7.188 -19.277 1.00 97.25 278 THR A C 1
ATOM 2203 O O . THR A 1 278 ? 11.010 -7.410 -20.145 1.00 97.25 278 THR A O 1
ATOM 2206 N N . PRO A 1 279 ? 12.231 -8.166 -18.421 1.00 97.12 279 PRO A N 1
ATOM 2207 C CA . PRO A 1 279 ? 11.652 -9.520 -18.462 1.00 97.12 279 PRO A CA 1
ATOM 2208 C C . PRO A 1 279 ? 10.129 -9.544 -18.298 1.00 97.12 279 PRO A C 1
ATOM 2210 O O . PRO A 1 279 ? 9.450 -10.345 -18.930 1.00 97.12 279 PRO A O 1
ATOM 2213 N N . VAL A 1 280 ? 9.581 -8.592 -17.538 1.00 97.50 280 VAL A N 1
ATOM 2214 C CA . VAL A 1 280 ? 8.132 -8.392 -17.384 1.00 97.50 280 VAL A CA 1
ATOM 2215 C C . VAL A 1 280 ? 7.394 -8.301 -18.727 1.00 97.50 280 VAL A C 1
ATOM 2217 O O . VAL A 1 280 ? 6.302 -8.842 -18.856 1.00 97.50 280 VAL A O 1
ATOM 2220 N N . ALA A 1 281 ? 8.003 -7.685 -19.748 1.00 97.44 281 ALA A N 1
ATOM 2221 C CA . ALA A 1 281 ? 7.384 -7.508 -21.058 1.00 97.44 281 ALA A CA 1
ATOM 2222 C C . ALA A 1 281 ? 7.187 -8.842 -21.794 1.00 97.44 281 ALA A C 1
ATOM 2224 O O . ALA A 1 281 ? 6.245 -8.975 -22.564 1.00 97.44 281 ALA A O 1
ATOM 2225 N N . GLY A 1 282 ? 8.060 -9.826 -21.548 1.00 96.88 282 GLY A N 1
ATOM 2226 C CA . GLY A 1 282 ? 7.936 -11.175 -22.101 1.00 96.88 282 GLY A CA 1
ATOM 2227 C C . GLY A 1 282 ? 7.147 -12.137 -21.208 1.00 96.88 282 GLY A C 1
ATOM 2228 O O . GLY A 1 282 ? 6.633 -13.134 -21.702 1.00 96.88 282 GLY A O 1
ATOM 2229 N N . ALA A 1 283 ? 7.047 -11.860 -19.903 1.00 97.94 283 ALA A N 1
ATOM 2230 C CA . ALA A 1 283 ? 6.447 -12.769 -18.924 1.00 97.94 283 ALA A CA 1
ATOM 2231 C C . ALA A 1 283 ? 4.984 -12.453 -18.569 1.00 97.94 283 ALA A C 1
ATOM 2233 O O . ALA A 1 283 ? 4.260 -13.349 -18.125 1.00 97.94 283 ALA A O 1
ATOM 2234 N N . LEU A 1 284 ? 4.544 -11.194 -18.701 1.00 98.44 284 LEU A N 1
ATOM 2235 C CA . LEU A 1 284 ? 3.253 -10.764 -18.155 1.00 98.44 284 LEU A CA 1
ATOM 2236 C C . LEU A 1 284 ? 2.062 -11.446 -18.841 1.00 98.44 284 LEU A C 1
ATOM 2238 O O . LEU A 1 284 ? 1.141 -11.855 -18.140 1.00 98.44 284 LEU A O 1
ATOM 2242 N N . ASP A 1 285 ? 2.077 -11.606 -20.169 1.00 98.38 285 ASP A N 1
ATOM 2243 C CA . ASP A 1 285 ? 0.967 -12.242 -20.897 1.00 98.38 285 ASP A CA 1
ATOM 2244 C C . ASP A 1 285 ? 0.700 -13.666 -20.391 1.00 98.38 285 ASP A C 1
ATOM 2246 O O . ASP A 1 285 ? -0.432 -14.008 -20.055 1.00 98.38 285 ASP A O 1
ATOM 2250 N N . GLU A 1 286 ? 1.762 -14.460 -20.252 1.00 98.50 286 GLU A N 1
ATOM 2251 C CA . GLU A 1 286 ? 1.685 -15.831 -19.751 1.00 98.50 286 GLU A CA 1
ATOM 2252 C C . GLU A 1 286 ? 1.309 -15.876 -18.265 1.00 98.50 286 GLU A C 1
ATOM 2254 O O . GLU A 1 286 ? 0.488 -16.690 -17.850 1.00 98.50 286 GLU A O 1
ATOM 2259 N N . SER A 1 287 ? 1.841 -14.952 -17.460 1.00 98.50 287 SER A N 1
ATOM 2260 C CA . SER A 1 287 ? 1.473 -14.824 -16.045 1.00 98.50 287 SER A CA 1
ATOM 2261 C C . SER A 1 287 ? -0.025 -14.546 -15.873 1.00 98.50 287 SER A C 1
ATOM 2263 O O . SER A 1 287 ? -0.682 -15.157 -15.029 1.00 98.50 287 SER A O 1
ATOM 2265 N N . LEU A 1 288 ? -0.585 -13.649 -16.691 1.00 98.81 288 LEU A N 1
ATOM 2266 C CA . LEU A 1 288 ? -2.014 -13.334 -16.699 1.00 98.81 288 LEU A CA 1
ATOM 2267 C C . LEU A 1 288 ? -2.851 -14.507 -17.213 1.00 98.81 288 LEU A C 1
ATOM 2269 O O . LEU A 1 288 ? -3.912 -14.772 -16.645 1.00 98.81 288 LEU A O 1
ATOM 2273 N N . ARG A 1 289 ? -2.375 -15.241 -18.227 1.00 98.81 289 ARG A N 1
ATOM 2274 C CA . ARG A 1 289 ? -3.024 -16.467 -18.707 1.00 98.81 289 ARG A CA 1
ATOM 2275 C C . ARG A 1 289 ? -3.124 -17.513 -17.600 1.00 98.81 289 ARG A C 1
ATOM 2277 O O . ARG A 1 289 ? -4.224 -17.968 -17.313 1.00 98.81 289 ARG A O 1
ATOM 2284 N N . LEU A 1 290 ? -2.013 -17.833 -16.932 1.00 98.69 290 LEU A N 1
ATOM 2285 C CA . LEU A 1 290 ? -1.967 -18.806 -15.833 1.00 98.69 290 LEU A CA 1
ATOM 2286 C C . LEU A 1 290 ? -2.939 -18.442 -14.703 1.00 98.69 290 LEU A C 1
ATOM 2288 O O . LEU A 1 290 ? -3.684 -19.294 -14.221 1.00 98.69 290 LEU A O 1
ATOM 2292 N N . LEU A 1 291 ? -2.967 -17.167 -14.304 1.00 98.75 291 LEU A N 1
ATOM 2293 C CA . LEU A 1 291 ? -3.903 -16.668 -13.296 1.00 98.75 291 LEU A CA 1
ATOM 2294 C C . LEU A 1 291 ? -5.360 -16.790 -13.765 1.00 98.75 291 LEU A C 1
ATOM 2296 O O . LEU A 1 291 ? -6.207 -17.280 -13.017 1.00 98.75 291 LEU A O 1
ATOM 2300 N N . THR A 1 292 ? -5.647 -16.386 -15.002 1.00 98.62 292 THR A N 1
ATOM 2301 C CA . THR A 1 292 ? -6.993 -16.450 -15.591 1.00 98.62 292 THR A CA 1
ATOM 2302 C C . THR A 1 292 ? -7.497 -17.890 -15.670 1.00 98.62 292 THR A C 1
ATOM 2304 O O . THR A 1 292 ? -8.616 -18.168 -15.242 1.00 98.62 292 THR A O 1
ATOM 2307 N N . ASP A 1 293 ? -6.659 -18.817 -16.135 1.00 98.44 293 ASP A N 1
ATOM 2308 C CA . ASP A 1 293 ? -6.982 -20.244 -16.242 1.00 98.44 293 ASP A CA 1
ATOM 2309 C C . ASP A 1 293 ? -7.215 -20.878 -14.862 1.00 98.44 293 ASP A C 1
ATOM 2311 O O . ASP A 1 293 ? -8.077 -21.744 -14.704 1.00 98.44 293 ASP A O 1
ATOM 2315 N N . ALA A 1 294 ? -6.511 -20.398 -13.833 1.00 98.25 294 ALA A N 1
ATOM 2316 C CA . ALA A 1 294 ? -6.747 -20.766 -12.440 1.00 98.25 294 ALA A CA 1
ATOM 2317 C C . ALA A 1 294 ? -7.948 -20.036 -11.795 1.00 98.25 294 ALA A C 1
ATOM 2319 O O . ALA A 1 294 ? -8.226 -20.231 -10.609 1.00 98.25 294 ALA A O 1
ATOM 2320 N N . GLY A 1 295 ? -8.688 -19.214 -12.545 1.00 98.31 295 GLY A N 1
ATOM 2321 C CA . GLY A 1 295 ? -9.904 -18.534 -12.091 1.00 98.31 295 GLY A CA 1
ATOM 2322 C C . GLY A 1 295 ? -9.668 -17.265 -11.269 1.00 98.31 295 GLY A C 1
ATOM 2323 O O . GLY A 1 295 ? -10.593 -16.793 -10.603 1.00 98.31 295 GLY A O 1
ATOM 2324 N N . TYR A 1 296 ? -8.455 -16.709 -11.287 1.00 98.75 296 TYR A N 1
ATOM 2325 C CA . TYR A 1 296 ? -8.142 -15.458 -10.603 1.00 98.75 296 TYR A CA 1
ATOM 2326 C C . TYR A 1 296 ? -8.668 -14.240 -11.357 1.00 98.75 296 TYR A C 1
ATOM 2328 O O . TYR A 1 296 ? -8.544 -14.122 -12.574 1.00 98.75 296 TYR A O 1
ATOM 2336 N N . LYS A 1 297 ? -9.165 -13.266 -10.594 1.00 98.69 297 LYS A N 1
ATOM 2337 C CA . LYS A 1 297 ? -9.358 -11.888 -11.044 1.00 98.69 297 LYS A CA 1
ATOM 2338 C C . LYS A 1 297 ? -8.193 -11.039 -10.558 1.00 98.69 297 LYS A C 1
ATOM 2340 O O . LYS A 1 297 ? -7.984 -10.908 -9.350 1.00 98.69 297 LYS A O 1
ATOM 2345 N N . VAL A 1 298 ? -7.460 -10.455 -11.501 1.00 98.81 298 VAL A N 1
ATOM 2346 C CA . VAL A 1 298 ? -6.389 -9.502 -11.201 1.00 98.81 298 VAL A CA 1
ATOM 2347 C C . VAL A 1 298 ? -7.000 -8.113 -11.024 1.00 98.81 298 VAL A C 1
ATOM 2349 O O . VAL A 1 298 ? -7.504 -7.527 -11.984 1.00 98.81 298 VAL A O 1
ATOM 2352 N N . VAL A 1 299 ? -6.975 -7.612 -9.794 1.00 98.88 299 VAL A N 1
ATOM 2353 C CA . VAL A 1 299 ? -7.585 -6.341 -9.376 1.00 98.88 299 VAL A CA 1
ATOM 2354 C C . VAL A 1 299 ? -6.529 -5.380 -8.830 1.00 98.88 299 VAL A C 1
ATOM 2356 O O . VAL A 1 299 ? -5.415 -5.790 -8.498 1.00 98.88 299 VAL A O 1
ATOM 2359 N N . THR A 1 300 ? -6.870 -4.097 -8.699 1.00 98.94 300 THR A N 1
ATOM 2360 C CA . THR A 1 300 ? -5.964 -3.136 -8.051 1.00 98.94 300 THR A CA 1
ATOM 2361 C C . THR A 1 300 ? -5.761 -3.496 -6.576 1.00 98.94 300 THR A C 1
ATOM 2363 O O . THR A 1 300 ? -6.605 -4.139 -5.947 1.00 98.94 300 THR A O 1
ATOM 2366 N N . ALA A 1 301 ? -4.643 -3.070 -5.992 1.00 98.81 301 ALA A N 1
ATOM 2367 C CA . ALA A 1 301 ? -4.359 -3.271 -4.579 1.00 98.81 301 ALA A CA 1
ATOM 2368 C C . ALA A 1 301 ? -5.427 -2.612 -3.691 1.00 98.81 301 ALA A C 1
ATOM 2370 O O . ALA A 1 301 ? -5.881 -3.246 -2.738 1.00 98.81 301 ALA A O 1
ATOM 2371 N N . SER A 1 302 ? -5.890 -1.395 -4.011 1.00 98.62 302 SER A N 1
ATOM 2372 C CA . SER A 1 302 ? -7.013 -0.787 -3.278 1.00 98.62 302 SER A CA 1
ATOM 2373 C C . SER A 1 302 ? -8.300 -1.597 -3.394 1.00 98.62 302 SER A C 1
ATOM 2375 O O . SER A 1 302 ? -8.952 -1.810 -2.376 1.00 98.62 302 SER A O 1
ATOM 2377 N N . GLU A 1 303 ? -8.652 -2.113 -4.577 1.00 98.62 303 GLU A N 1
ATOM 2378 C CA . GLU A 1 303 ? -9.839 -2.965 -4.722 1.00 98.62 303 GLU A CA 1
ATOM 2379 C C . GLU A 1 303 ? -9.706 -4.252 -3.892 1.00 98.62 303 GLU A C 1
ATOM 2381 O O . GLU A 1 303 ? -10.649 -4.647 -3.204 1.00 98.62 303 GLU A O 1
ATOM 2386 N N . LEU A 1 304 ? -8.529 -4.887 -3.889 1.00 98.62 304 LEU A N 1
ATOM 2387 C CA . LEU A 1 304 ? -8.263 -6.065 -3.060 1.00 98.62 304 LEU A CA 1
ATOM 2388 C C . LEU A 1 304 ? -8.469 -5.764 -1.564 1.00 98.62 304 LEU A C 1
ATOM 2390 O O . LEU A 1 304 ? -9.096 -6.554 -0.857 1.00 98.62 304 LEU A O 1
ATOM 2394 N N . ILE A 1 305 ? -7.986 -4.607 -1.096 1.00 98.50 305 ILE A N 1
ATOM 2395 C CA . ILE A 1 305 ? -8.131 -4.135 0.291 1.00 98.50 305 ILE A CA 1
ATOM 2396 C C . ILE A 1 305 ? -9.591 -3.798 0.623 1.00 98.50 305 ILE A C 1
ATOM 2398 O O . ILE A 1 305 ? -10.065 -4.117 1.711 1.00 98.50 305 ILE A O 1
ATOM 2402 N N . GLU A 1 306 ? -10.318 -3.146 -0.281 1.00 97.56 306 GLU A N 1
ATOM 2403 C CA . GLU A 1 306 ? -11.732 -2.800 -0.088 1.00 97.56 306 GLU A CA 1
ATOM 2404 C C . GLU A 1 306 ? -12.623 -4.047 -0.028 1.00 97.56 306 GLU A C 1
ATOM 2406 O O . GLU A 1 306 ? -13.618 -4.069 0.704 1.00 97.56 306 GLU A O 1
ATOM 2411 N N . ARG A 1 307 ? -12.255 -5.098 -0.770 1.00 97.31 307 ARG A N 1
ATOM 2412 C CA . ARG A 1 307 ? -12.917 -6.405 -0.737 1.00 97.31 307 ARG A CA 1
ATOM 2413 C C . ARG A 1 307 ? -12.611 -7.164 0.550 1.00 97.31 307 ARG A C 1
ATOM 2415 O O . ARG A 1 307 ? -13.539 -7.661 1.172 1.00 97.31 307 ARG A O 1
ATOM 2422 N N . SER A 1 308 ? -11.341 -7.242 0.945 1.00 97.81 308 SER A N 1
ATOM 2423 C CA . SER A 1 308 ? -10.871 -7.962 2.132 1.00 97.81 308 SER A CA 1
ATOM 2424 C C . SER A 1 308 ? -9.805 -7.125 2.844 1.00 97.81 308 SER A C 1
ATOM 2426 O O . SER A 1 308 ? -8.652 -7.104 2.426 1.00 97.81 308 SER A O 1
ATOM 2428 N N . PRO A 1 309 ? -10.140 -6.371 3.902 1.00 97.69 309 PRO A N 1
ATOM 2429 C CA . PRO A 1 309 ? -9.207 -5.382 4.437 1.00 97.69 309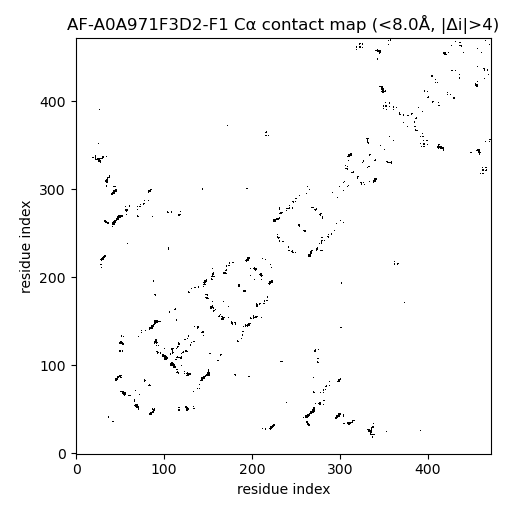 PRO A CA 1
ATOM 2430 C C . PRO A 1 309 ? -8.039 -5.974 5.228 1.00 97.69 309 PRO A C 1
ATOM 2432 O O . PRO A 1 309 ? -7.012 -5.306 5.338 1.00 97.69 309 PRO A O 1
ATOM 2435 N N . PHE A 1 310 ? -8.163 -7.170 5.803 1.00 98.31 310 PHE A N 1
ATOM 2436 C CA . PHE A 1 310 ? -7.210 -7.739 6.766 1.00 98.31 310 PHE A CA 1
ATOM 2437 C C . PHE A 1 310 ? -6.772 -9.144 6.363 1.00 98.31 310 PHE A C 1
ATOM 2439 O O . PHE A 1 310 ? -7.454 -9.801 5.590 1.00 98.31 310 PHE A O 1
ATOM 2446 N N . GLU A 1 311 ? -5.639 -9.615 6.887 1.00 96.25 311 GLU A N 1
ATOM 2447 C CA . GLU A 1 311 ? -5.108 -10.952 6.571 1.00 96.25 311 GLU A CA 1
ATOM 2448 C C . GLU A 1 311 ? -5.696 -12.096 7.416 1.00 96.25 311 GLU A C 1
ATOM 2450 O O . GLU A 1 311 ? -5.483 -13.257 7.086 1.00 96.25 311 GLU A O 1
ATOM 2455 N N . ASP A 1 312 ? -6.388 -11.787 8.517 1.00 96.25 312 ASP A N 1
ATOM 2456 C CA . ASP A 1 312 ? -6.825 -12.752 9.539 1.00 96.25 312 ASP A CA 1
ATOM 2457 C C . ASP A 1 312 ? -8.348 -12.799 9.755 1.00 96.25 312 ASP A C 1
ATOM 2459 O O . ASP A 1 312 ? -8.808 -13.319 10.774 1.00 96.25 312 ASP A O 1
ATOM 2463 N N . ILE A 1 313 ? -9.131 -12.239 8.830 1.00 95.12 313 ILE A N 1
ATOM 2464 C CA . ILE A 1 313 ? -10.596 -12.312 8.835 1.00 95.12 313 ILE A CA 1
ATOM 2465 C C . ILE A 1 313 ? -11.134 -12.266 7.400 1.00 95.12 313 ILE A C 1
ATOM 2467 O O . ILE A 1 313 ? -10.795 -11.358 6.644 1.00 95.12 313 ILE A O 1
ATOM 2471 N N . ASP A 1 314 ? -11.977 -13.236 7.051 1.00 94.38 314 ASP A N 1
ATOM 2472 C CA . ASP A 1 314 ? -12.596 -13.400 5.731 1.00 94.38 314 ASP A CA 1
ATOM 2473 C C . ASP A 1 314 ? -14.125 -13.223 5.782 1.00 94.38 314 ASP A C 1
ATOM 2475 O O . ASP A 1 314 ? -14.706 -12.974 6.844 1.00 94.38 314 ASP A O 1
ATOM 2479 N N . ASP A 1 315 ? -14.770 -13.357 4.619 1.00 94.50 315 ASP A N 1
ATOM 2480 C CA . ASP A 1 315 ? -16.212 -13.170 4.423 1.00 94.50 315 ASP A CA 1
ATOM 2481 C C . ASP A 1 315 ? -17.098 -14.240 5.084 1.00 94.50 315 ASP A C 1
ATOM 2483 O O . ASP A 1 315 ? -18.324 -14.124 5.053 1.00 94.50 315 ASP A O 1
ATOM 2487 N N . THR A 1 316 ? -16.506 -15.236 5.750 1.00 92.25 316 THR A N 1
ATOM 2488 C CA . THR A 1 316 ? -17.241 -16.225 6.546 1.00 92.25 316 THR A CA 1
ATOM 2489 C C . THR A 1 316 ? -17.436 -15.795 8.004 1.00 92.25 316 THR A C 1
ATOM 2491 O O . THR A 1 316 ? -18.315 -16.330 8.687 1.00 92.25 316 THR A O 1
ATOM 2494 N N . ASP A 1 317 ? -16.667 -14.818 8.513 1.00 91.31 317 ASP A N 1
ATOM 2495 C CA . ASP A 1 317 ? -16.834 -14.345 9.891 1.00 91.31 317 ASP A CA 1
ATOM 2496 C C . ASP A 1 317 ? -18.029 -13.372 10.009 1.00 91.31 317 ASP A C 1
ATOM 2498 O O . ASP A 1 317 ? -18.103 -12.377 9.284 1.00 91.31 317 ASP A O 1
ATOM 2502 N N . PRO A 1 318 ? -18.946 -13.561 10.980 1.00 89.94 318 PRO A N 1
ATOM 2503 C CA . PRO A 1 318 ? -20.119 -12.699 11.137 1.00 89.94 318 PRO A CA 1
ATOM 2504 C C . PRO A 1 318 ? -19.838 -11.214 11.398 1.00 89.94 318 PRO A C 1
ATOM 2506 O O . PRO A 1 318 ? -20.767 -10.410 11.329 1.00 89.94 318 PRO A O 1
ATOM 2509 N N . CYS A 1 319 ? -18.619 -10.822 11.791 1.00 92.00 319 CYS A N 1
ATOM 2510 C CA . CYS A 1 319 ? -18.255 -9.406 11.932 1.00 92.00 319 CYS A CA 1
ATOM 2511 C C . CYS A 1 319 ? -17.582 -8.808 10.686 1.00 92.00 319 CYS A C 1
ATOM 2513 O O . CYS A 1 319 ? -17.325 -7.603 10.684 1.00 92.00 319 CYS A O 1
ATOM 2515 N N . PHE A 1 320 ? -17.349 -9.592 9.626 1.00 95.31 320 PHE A N 1
ATOM 2516 C CA . PHE A 1 320 ? -16.609 -9.172 8.433 1.00 95.31 320 PHE A CA 1
ATOM 2517 C C . PHE A 1 320 ? -17.159 -7.894 7.796 1.00 95.31 320 PHE A C 1
ATOM 2519 O O . PHE A 1 320 ? -16.416 -6.935 7.615 1.00 95.31 320 PHE A O 1
ATOM 2526 N N . GLU A 1 321 ? -18.467 -7.814 7.549 1.00 95.44 321 GLU A N 1
ATOM 2527 C CA . GLU A 1 321 ? -19.067 -6.621 6.936 1.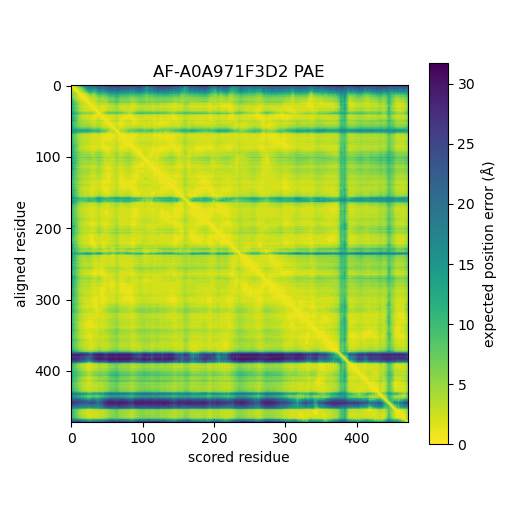00 95.44 321 GLU A CA 1
ATOM 2528 C C . GLU A 1 321 ? -18.947 -5.370 7.819 1.00 95.44 321 GLU A C 1
ATOM 2530 O O . GLU A 1 321 ? -18.727 -4.266 7.320 1.00 95.44 321 GLU A O 1
ATOM 2535 N N . SER A 1 322 ? -19.017 -5.526 9.146 1.00 95.69 322 SER A N 1
ATOM 2536 C CA . SER A 1 322 ? -18.774 -4.420 10.084 1.00 95.69 322 SER A CA 1
ATOM 2537 C C . SER A 1 322 ? -17.315 -3.960 10.048 1.00 95.69 322 SER A C 1
ATOM 2539 O O . SER A 1 322 ? -17.041 -2.759 10.043 1.00 95.69 322 SER A O 1
ATOM 2541 N N . VAL A 1 323 ? -16.377 -4.910 9.985 1.00 97.19 323 VAL A N 1
ATOM 2542 C CA . VAL A 1 323 ? -14.942 -4.642 9.834 1.00 97.19 323 VAL A CA 1
ATOM 2543 C C . VAL A 1 323 ? -14.671 -3.921 8.513 1.00 97.19 323 VAL A C 1
ATOM 2545 O O . VAL A 1 323 ? -14.012 -2.883 8.519 1.00 97.19 323 VAL A O 1
ATOM 2548 N N . ARG A 1 324 ? -15.219 -4.420 7.401 1.00 97.44 324 ARG A N 1
ATOM 2549 C CA . ARG A 1 324 ? -15.091 -3.834 6.062 1.00 97.44 324 ARG A CA 1
ATOM 2550 C C . ARG A 1 324 ? -15.625 -2.409 6.028 1.00 97.44 324 ARG A C 1
ATOM 2552 O O . ARG A 1 324 ? -14.886 -1.505 5.655 1.00 97.44 324 ARG A O 1
ATOM 2559 N N . LYS A 1 325 ? -16.842 -2.180 6.532 1.00 96.44 325 LYS A N 1
ATOM 2560 C CA . LYS A 1 325 ? -17.455 -0.845 6.620 1.00 96.44 325 LYS A CA 1
ATOM 2561 C C . LYS A 1 325 ? -16.564 0.158 7.361 1.00 96.44 325 LYS A C 1
ATOM 2563 O O . LYS A 1 325 ? -16.292 1.236 6.841 1.00 96.44 325 LYS A O 1
ATOM 2568 N N . LEU A 1 326 ? -16.097 -0.192 8.560 1.00 97.62 326 LEU A N 1
ATOM 2569 C CA . LEU A 1 326 ? -15.273 0.701 9.383 1.00 97.62 326 LEU A CA 1
ATOM 2570 C C . LEU A 1 326 ? -13.877 0.928 8.780 1.00 97.62 326 LEU A C 1
ATOM 2572 O O . LEU A 1 326 ? -13.380 2.054 8.804 1.00 97.62 326 LEU A O 1
ATOM 2576 N N . ALA A 1 327 ? -13.255 -0.109 8.209 1.00 97.19 327 ALA A N 1
ATOM 2577 C CA . ALA A 1 327 ? -11.967 0.012 7.529 1.00 97.19 327 ALA A CA 1
ATOM 2578 C C . ALA A 1 327 ? -12.057 0.913 6.286 1.00 97.19 327 ALA A C 1
ATOM 2580 O O . ALA A 1 327 ? -11.210 1.788 6.117 1.00 97.19 327 ALA A O 1
ATOM 2581 N N . SER A 1 328 ? -13.097 0.756 5.458 1.00 95.56 328 SER A N 1
ATOM 2582 C CA . SER A 1 328 ? -13.350 1.607 4.285 1.00 95.56 328 SER A CA 1
ATOM 2583 C C . SER A 1 328 ? -13.647 3.061 4.661 1.00 95.56 328 SER A C 1
ATOM 2585 O O . SER A 1 328 ? -13.276 3.968 3.922 1.00 95.56 328 SER A O 1
ATOM 2587 N N . ALA A 1 329 ? -14.250 3.299 5.829 1.00 95.62 329 ALA A N 1
ATOM 2588 C CA . ALA A 1 329 ? -14.422 4.640 6.392 1.00 95.62 329 ALA A CA 1
ATOM 2589 C C . ALA A 1 329 ? -13.124 5.222 7.001 1.00 95.62 329 ALA A C 1
ATOM 2591 O O . ALA A 1 329 ? -13.093 6.377 7.417 1.00 95.62 329 ALA A O 1
ATOM 2592 N N . GLY A 1 330 ? -12.031 4.451 7.042 1.00 95.69 330 GLY A N 1
ATOM 2593 C CA . GLY A 1 330 ? -10.719 4.889 7.523 1.00 95.69 330 GLY A CA 1
ATOM 2594 C C . GLY A 1 330 ? -10.514 4.773 9.036 1.00 95.69 330 GLY A C 1
ATOM 2595 O O . GLY A 1 330 ? -9.495 5.248 9.543 1.00 95.69 330 GLY A O 1
ATOM 2596 N N . PHE A 1 331 ? -11.444 4.155 9.776 1.00 97.69 331 PHE A N 1
ATOM 2597 C CA . PHE A 1 331 ? -11.298 3.963 11.222 1.00 97.69 331 PHE A CA 1
ATOM 2598 C C . PHE A 1 331 ? -10.097 3.083 11.553 1.00 97.69 331 PHE A C 1
ATOM 2600 O O . PHE A 1 331 ? -9.815 2.069 10.908 1.00 97.69 331 PHE A O 1
ATOM 2607 N N . VAL A 1 332 ? -9.394 3.454 12.624 1.00 97.56 332 VAL A N 1
ATOM 2608 C CA . VAL A 1 332 ? -8.205 2.736 13.085 1.00 97.56 332 VAL A CA 1
ATOM 2609 C C . VAL A 1 332 ? -8.628 1.504 13.885 1.00 97.56 332 VAL A C 1
ATOM 2611 O O . VAL A 1 332 ? -8.589 1.472 15.113 1.00 97.56 332 VAL A O 1
ATOM 2614 N N . ILE A 1 333 ? -9.038 0.465 13.162 1.00 97.50 333 ILE A N 1
ATOM 2615 C CA . ILE A 1 333 ? -9.469 -0.824 13.721 1.00 97.50 333 ILE A CA 1
ATOM 2616 C C . ILE A 1 333 ? -8.445 -1.943 13.489 1.00 97.50 333 ILE A C 1
ATOM 2618 O O . ILE A 1 333 ? -8.697 -3.093 13.826 1.00 97.50 333 ILE A O 1
ATOM 2622 N N . GLY A 1 334 ? -7.299 -1.620 12.897 1.00 96.62 334 GLY A N 1
ATOM 2623 C CA . GLY A 1 334 ? -6.286 -2.576 12.472 1.00 96.62 334 GLY A CA 1
ATOM 2624 C C . GLY A 1 334 ? -4.941 -2.393 13.154 1.00 96.62 334 GLY A C 1
ATOM 2625 O O . GLY A 1 334 ? -4.605 -1.306 13.627 1.00 96.62 334 GLY A O 1
ATOM 2626 N N . TYR A 1 335 ? -4.138 -3.450 13.146 1.00 96.38 335 TYR A N 1
ATOM 2627 C CA . TYR A 1 335 ? -2.750 -3.426 13.596 1.00 96.38 335 TYR A CA 1
ATOM 2628 C C . TYR A 1 335 ? -1.784 -3.228 12.422 1.00 96.38 335 TYR A C 1
ATOM 2630 O O . TYR A 1 335 ? -2.111 -3.482 11.262 1.00 96.38 335 TYR A O 1
ATOM 2638 N N . ARG A 1 336 ? -0.551 -2.795 12.717 1.00 94.75 336 ARG A N 1
ATOM 2639 C CA . ARG A 1 336 ? 0.452 -2.463 11.687 1.00 94.75 336 ARG A CA 1
ATOM 2640 C C . ARG A 1 336 ? 0.811 -3.647 10.780 1.00 94.75 336 ARG A C 1
ATOM 2642 O O . ARG A 1 336 ? 1.191 -3.434 9.636 1.00 94.75 336 ARG A O 1
ATOM 2649 N N . ASN A 1 337 ? 0.689 -4.879 11.266 1.00 94.88 337 ASN A N 1
ATOM 2650 C CA . ASN A 1 337 ? 0.906 -6.114 10.501 1.00 94.88 337 ASN A CA 1
ATOM 2651 C C . ASN A 1 337 ? -0.291 -6.538 9.627 1.00 94.88 337 ASN A C 1
ATOM 2653 O O . ASN A 1 337 ? -0.315 -7.680 9.189 1.00 94.88 337 ASN A O 1
ATOM 2657 N N . ASN A 1 338 ? -1.271 -5.659 9.416 1.00 97.69 338 ASN A N 1
ATOM 2658 C CA . ASN A 1 338 ? -2.492 -5.921 8.656 1.00 97.69 338 ASN A CA 1
ATOM 2659 C C . ASN A 1 338 ? -3.442 -6.974 9.251 1.00 97.69 338 ASN A C 1
ATOM 2661 O O . ASN A 1 338 ? -4.238 -7.561 8.523 1.00 97.69 338 ASN A O 1
ATOM 2665 N N . THR A 1 339 ? -3.416 -7.174 10.572 1.00 97.69 339 THR A N 1
ATOM 2666 C CA . THR A 1 339 ? -4.416 -8.007 11.258 1.00 97.69 339 THR A CA 1
ATOM 2667 C C . THR A 1 339 ? -5.489 -7.178 11.960 1.00 97.69 339 THR A C 1
ATOM 2669 O O . THR A 1 339 ? -5.246 -6.034 12.362 1.00 97.69 339 THR A O 1
ATOM 2672 N N . PHE A 1 340 ? -6.672 -7.767 12.130 1.00 97.44 340 PHE A N 1
ATOM 2673 C CA . PHE A 1 340 ? -7.783 -7.270 12.938 1.00 97.44 340 PHE A CA 1
ATOM 2674 C C . PHE A 1 340 ? -7.793 -7.884 14.346 1.00 97.44 340 PHE A C 1
ATOM 2676 O O . PHE A 1 340 ? -8.098 -7.181 15.310 1.00 97.44 340 PHE A O 1
ATOM 2683 N N . GLN A 1 341 ? -7.404 -9.155 14.491 1.00 95.56 341 GLN A N 1
ATOM 2684 C CA . GLN A 1 341 ? -7.397 -9.936 15.736 1.00 95.56 341 GLN A CA 1
ATOM 2685 C C . GLN A 1 341 ? -8.790 -10.023 16.393 1.00 95.56 341 GLN A C 1
ATOM 2687 O O . GLN A 1 341 ? -8.964 -9.543 17.516 1.00 95.56 341 GLN A O 1
ATOM 2692 N N . PRO A 1 342 ? -9.794 -10.635 15.735 1.00 93.38 342 PRO A N 1
ATOM 2693 C CA . PRO A 1 342 ? -11.204 -10.537 16.137 1.00 93.38 342 PRO A CA 1
ATOM 2694 C C . PRO A 1 342 ? -11.487 -10.981 17.580 1.00 93.38 342 PRO A C 1
ATOM 2696 O O . PRO A 1 342 ? -12.326 -10.382 18.256 1.00 93.38 342 PRO A O 1
ATOM 2699 N N . ASP A 1 343 ? -10.757 -11.985 18.075 1.00 90.62 343 ASP A N 1
ATOM 2700 C CA . ASP A 1 343 ? -10.952 -12.571 19.409 1.00 90.62 343 ASP A CA 1
ATOM 2701 C C . ASP A 1 343 ? -10.095 -11.954 20.516 1.00 90.62 343 ASP A C 1
ATOM 2703 O O . ASP A 1 343 ? -10.228 -12.314 21.689 1.00 90.62 343 ASP A O 1
ATOM 2707 N N . ARG A 1 344 ? -9.217 -11.005 20.180 1.00 92.00 344 ARG A N 1
ATOM 2708 C CA . ARG A 1 344 ? -8.433 -10.298 21.189 1.00 92.00 344 ARG A CA 1
ATOM 2709 C C . ARG A 1 344 ? -9.361 -9.443 22.049 1.00 92.00 344 ARG A C 1
ATOM 2711 O O . ARG A 1 344 ? -10.261 -8.771 21.545 1.00 92.00 344 ARG A O 1
ATOM 2718 N N . LEU A 1 345 ? -9.110 -9.450 23.356 1.00 93.69 345 LEU A N 1
ATOM 2719 C CA . LEU A 1 345 ? -9.763 -8.523 24.274 1.00 93.69 345 LEU A CA 1
ATOM 2720 C C . LEU A 1 345 ? -9.328 -7.097 23.961 1.00 93.69 345 LEU A C 1
ATOM 2722 O O . LEU A 1 345 ? -8.131 -6.838 23.829 1.00 93.69 345 LEU A O 1
ATOM 2726 N N . ILE A 1 346 ? -10.291 -6.187 23.881 1.00 94.94 346 ILE A N 1
ATOM 2727 C CA . ILE A 1 346 ? -9.998 -4.777 23.647 1.00 94.94 346 ILE A CA 1
ATOM 2728 C C . ILE A 1 346 ? -9.629 -4.086 24.962 1.00 94.94 346 ILE A C 1
ATOM 2730 O O . ILE A 1 346 ? -10.261 -4.323 25.997 1.00 94.94 346 ILE A O 1
ATOM 2734 N N . THR A 1 347 ? -8.611 -3.227 24.936 1.00 96.25 347 THR A N 1
ATOM 2735 C CA . THR A 1 347 ? -8.324 -2.326 26.061 1.00 96.25 347 THR A CA 1
ATOM 2736 C C . THR A 1 347 ? -9.095 -1.016 25.943 1.00 96.25 347 THR A C 1
ATOM 2738 O O . THR A 1 347 ? -9.532 -0.627 24.862 1.00 96.25 347 THR A O 1
ATOM 2741 N N . GLY A 1 348 ? -9.229 -0.293 27.053 1.00 96.81 348 GLY A N 1
ATOM 2742 C CA . GLY A 1 348 ? -9.843 1.033 27.060 1.00 96.81 348 GLY A CA 1
ATOM 2743 C C . GLY A 1 348 ? -9.199 2.008 26.074 1.00 96.81 348 GLY A C 1
ATOM 2744 O O . GLY A 1 348 ? -9.894 2.655 25.293 1.00 96.81 348 GLY A O 1
ATOM 2745 N N . LYS A 1 349 ? -7.863 2.049 26.036 1.00 95.12 349 LYS A N 1
ATOM 2746 C CA . LYS A 1 349 ? -7.141 2.908 25.088 1.00 95.12 349 LYS A CA 1
ATOM 2747 C C . LYS A 1 349 ? -7.326 2.469 23.633 1.00 95.12 349 LYS A C 1
ATOM 2749 O O . LYS A 1 349 ? -7.426 3.320 22.754 1.00 95.12 349 LYS A O 1
ATOM 2754 N N . GLU A 1 350 ? -7.372 1.166 23.344 1.00 96.56 350 GLU A N 1
ATOM 2755 C CA . GLU A 1 350 ? -7.699 0.679 21.992 1.00 96.56 350 GLU A CA 1
ATOM 2756 C C . GLU A 1 350 ? -9.117 1.074 21.582 1.00 96.56 350 GLU A C 1
ATOM 2758 O O . GLU A 1 350 ? -9.331 1.487 20.445 1.00 96.56 350 GLU A O 1
ATOM 2763 N N . LEU A 1 351 ? -10.062 1.005 22.518 1.00 96.81 351 LEU A N 1
ATOM 2764 C CA . LEU A 1 351 ? -11.437 1.426 22.299 1.00 96.81 351 LEU A CA 1
ATOM 2765 C C . LEU A 1 3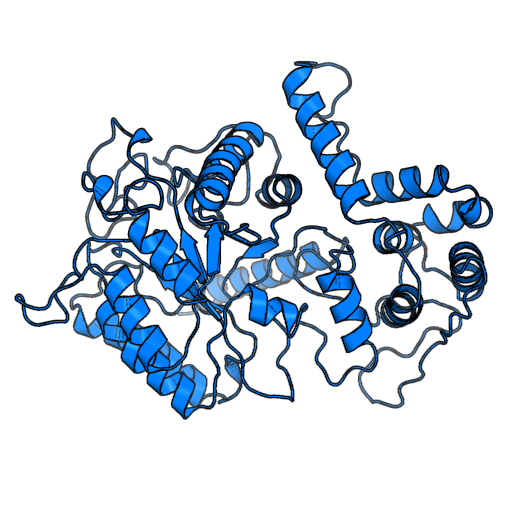51 ? -11.524 2.929 22.009 1.00 96.81 351 LEU A C 1
ATOM 2767 O O . LEU A 1 351 ? -12.188 3.302 21.048 1.00 96.81 351 LEU A O 1
ATOM 2771 N N . ALA A 1 352 ? -10.784 3.772 22.741 1.00 96.94 352 ALA A N 1
ATOM 2772 C CA . ALA A 1 352 ? -10.678 5.205 22.451 1.00 96.94 352 ALA A CA 1
ATOM 2773 C C . ALA A 1 352 ? -10.208 5.467 21.011 1.00 96.94 352 ALA A C 1
ATOM 2775 O O . ALA A 1 352 ? -10.773 6.308 20.313 1.00 96.94 352 ALA A O 1
ATOM 2776 N N . VAL A 1 353 ? -9.193 4.732 20.542 1.00 97.06 353 VAL A N 1
ATOM 2777 C CA . VAL A 1 353 ? -8.696 4.848 19.161 1.00 97.06 353 VAL A CA 1
ATOM 2778 C C . VAL A 1 353 ? -9.770 4.442 18.150 1.00 97.06 353 VAL A C 1
ATOM 2780 O O . VAL A 1 353 ? -9.984 5.168 17.185 1.00 97.06 353 VAL A O 1
ATOM 2783 N N . MET A 1 354 ? -10.466 3.323 18.377 1.00 97.06 354 MET A N 1
ATOM 2784 C CA . MET A 1 354 ? -11.470 2.796 17.442 1.00 97.06 354 MET A CA 1
ATOM 2785 C C . MET A 1 354 ? -12.724 3.671 17.313 1.00 97.06 354 MET A C 1
ATOM 2787 O O . MET A 1 354 ? -13.366 3.620 16.270 1.00 97.06 354 MET A O 1
ATOM 2791 N N . ILE A 1 355 ? -13.067 4.469 18.332 1.00 95.38 355 ILE A N 1
ATOM 2792 C CA . ILE A 1 355 ? -14.207 5.406 18.283 1.00 95.38 355 ILE A CA 1
ATOM 2793 C C . ILE A 1 355 ? -13.832 6.806 17.792 1.00 95.38 355 ILE A C 1
ATOM 2795 O O . ILE A 1 355 ? -14.711 7.625 17.541 1.00 95.38 355 ILE A O 1
ATOM 2799 N N . THR A 1 356 ? -12.539 7.124 17.696 1.00 95.44 356 THR A N 1
ATOM 2800 C CA . THR A 1 356 ? -12.109 8.463 17.288 1.00 95.44 356 THR A CA 1
ATOM 2801 C C . THR A 1 356 ? -12.148 8.587 15.769 1.00 95.44 356 THR A C 1
ATOM 2803 O O . THR A 1 356 ? -11.561 7.766 15.065 1.00 95.44 356 THR A O 1
ATOM 2806 N N . SER A 1 357 ? -12.778 9.657 15.270 1.00 94.12 357 SER A N 1
ATOM 2807 C CA . SER A 1 357 ? -12.823 9.971 13.839 1.00 94.12 357 SER A CA 1
ATOM 2808 C C . SER A 1 357 ? -11.416 9.951 13.206 1.00 94.12 357 SER A C 1
ATOM 2810 O O . SER A 1 357 ? -10.491 10.585 13.740 1.00 94.12 357 SER A O 1
ATOM 2812 N N . PRO A 1 358 ? -11.239 9.307 12.036 1.00 94.19 358 PRO A N 1
ATOM 2813 C CA . PRO A 1 358 ? -9.957 9.261 11.329 1.00 94.19 358 PRO A CA 1
ATOM 2814 C C . PRO A 1 358 ? -9.379 10.651 11.062 1.00 94.19 358 PRO A C 1
ATOM 2816 O O . PRO A 1 358 ? -8.183 10.886 11.246 1.00 94.19 358 PRO A O 1
ATOM 2819 N N . LYS A 1 359 ? -10.245 11.606 10.697 1.00 94.75 359 LYS A N 1
ATOM 2820 C CA . LYS A 1 359 ? -9.865 12.991 10.398 1.00 94.75 359 LYS A CA 1
ATOM 2821 C C . LYS A 1 359 ? -9.249 13.686 11.610 1.00 94.75 359 LYS A C 1
ATOM 2823 O O . LYS A 1 359 ? -8.275 14.417 11.460 1.00 94.75 359 LYS A O 1
ATOM 2828 N N . VAL A 1 360 ? -9.775 13.434 12.808 1.00 93.56 360 VAL A N 1
ATOM 2829 C CA . VAL A 1 360 ? -9.238 14.005 14.051 1.00 93.56 360 VAL A CA 1
ATOM 2830 C C . VAL A 1 360 ? -7.838 13.460 14.336 1.00 93.56 360 VAL A C 1
ATOM 2832 O O . VAL A 1 360 ? -6.919 14.240 14.591 1.00 93.56 360 VAL A O 1
ATOM 2835 N N . LEU A 1 361 ? -7.649 12.137 14.250 1.00 93.19 361 LEU A N 1
ATOM 2836 C CA . LEU A 1 361 ? -6.343 11.502 14.487 1.00 93.19 361 LEU A CA 1
ATOM 2837 C C . LEU A 1 361 ? -5.287 11.904 13.451 1.00 93.19 361 LEU A C 1
ATOM 2839 O O . LEU A 1 361 ? -4.098 11.968 13.786 1.00 93.19 361 LEU A O 1
ATOM 2843 N N . LEU A 1 362 ? -5.711 12.142 12.207 1.00 93.94 362 LEU A N 1
ATOM 2844 C CA . LEU A 1 362 ? -4.859 12.600 11.116 1.00 93.94 362 LEU A CA 1
ATOM 2845 C C . LEU A 1 362 ? -4.468 14.071 11.284 1.00 93.94 362 LEU A C 1
ATOM 2847 O O . LEU A 1 362 ? -3.280 14.379 11.293 1.00 93.94 362 LEU A O 1
ATOM 2851 N N . ASN A 1 363 ? -5.441 14.968 11.463 1.00 93.38 363 ASN A N 1
ATOM 2852 C CA . ASN A 1 363 ? -5.184 16.404 11.592 1.00 93.38 363 ASN A CA 1
ATOM 2853 C C . ASN A 1 363 ? -4.290 16.696 12.793 1.00 93.38 363 ASN A C 1
ATOM 2855 O O . ASN A 1 363 ? -3.283 17.375 12.653 1.00 93.38 363 ASN A O 1
ATOM 2859 N N . ARG A 1 364 ? -4.581 16.082 13.946 1.00 90.19 364 ARG A N 1
ATOM 2860 C CA . ARG A 1 364 ? -3.749 16.243 15.141 1.00 90.19 364 ARG A CA 1
ATOM 2861 C C . ARG A 1 364 ? -2.305 15.799 14.909 1.00 90.19 364 ARG A C 1
ATOM 2863 O O . ARG A 1 364 ? -1.385 16.410 15.440 1.00 90.19 364 ARG A O 1
ATOM 2870 N N . TYR A 1 365 ? -2.104 14.737 14.131 1.00 91.31 365 TYR A N 1
ATOM 2871 C CA . TYR A 1 365 ? -0.763 14.285 13.775 1.00 91.31 365 TYR A CA 1
ATOM 2872 C C . TYR A 1 365 ? -0.049 15.277 12.859 1.00 91.31 365 TYR A C 1
ATOM 2874 O O . TYR A 1 365 ? 1.095 15.629 13.131 1.00 91.31 365 TYR A O 1
ATOM 2882 N N . ARG A 1 366 ? -0.730 15.760 11.813 1.00 92.81 366 ARG A N 1
ATOM 2883 C CA . ARG A 1 366 ? -0.189 16.775 10.900 1.00 92.81 366 ARG A CA 1
ATOM 2884 C C . ARG A 1 366 ? 0.187 18.049 11.644 1.00 92.81 366 ARG A C 1
ATOM 2886 O O . ARG A 1 366 ? 1.321 18.485 11.520 1.00 92.81 366 ARG A O 1
ATOM 2893 N N . ASP A 1 367 ? -0.693 18.555 12.506 1.00 88.94 367 ASP A N 1
ATOM 2894 C CA . ASP A 1 367 ? -0.440 19.752 13.314 1.00 88.94 367 ASP A CA 1
ATOM 2895 C C . ASP A 1 367 ? 0.829 19.609 14.175 1.00 88.94 367 ASP A C 1
ATOM 2897 O O . ASP A 1 367 ? 1.611 20.551 14.296 1.00 88.94 367 ASP A O 1
ATOM 2901 N N . GLN A 1 368 ? 1.069 18.426 14.754 1.00 84.56 368 GLN A N 1
ATOM 2902 C CA . GLN A 1 368 ? 2.275 18.150 15.547 1.00 84.56 368 GLN A CA 1
ATOM 2903 C C . GLN A 1 368 ? 3.544 18.112 14.690 1.00 84.56 368 GLN A C 1
ATOM 2905 O O . GLN A 1 368 ? 4.571 18.665 15.093 1.00 84.56 368 GLN A O 1
ATOM 2910 N N . ILE A 1 369 ? 3.481 17.469 13.523 1.00 87.00 369 ILE A N 1
ATOM 2911 C CA . ILE A 1 369 ? 4.597 17.407 12.574 1.00 87.00 369 ILE A CA 1
ATOM 2912 C C . ILE A 1 369 ? 4.912 18.803 12.022 1.00 87.00 369 ILE A C 1
ATOM 2914 O O . ILE A 1 369 ? 6.068 19.226 12.038 1.00 87.00 369 ILE A O 1
ATOM 2918 N N . ASP A 1 370 ? 3.899 19.562 11.620 1.00 88.88 370 ASP A N 1
ATOM 2919 C CA . ASP A 1 370 ? 4.059 20.922 11.109 1.00 88.88 370 ASP A CA 1
ATOM 2920 C C . ASP A 1 370 ? 4.634 21.852 12.176 1.00 88.88 370 ASP A C 1
ATOM 2922 O O . ASP A 1 370 ? 5.547 22.631 11.897 1.00 88.88 370 ASP A O 1
ATOM 2926 N N . LEU A 1 371 ? 4.144 21.756 13.416 1.00 82.94 371 LEU A N 1
ATOM 2927 C CA . LEU A 1 371 ? 4.666 22.540 14.530 1.00 82.94 371 LEU A CA 1
ATOM 2928 C C . LEU A 1 371 ? 6.143 22.225 14.785 1.00 82.94 371 LEU A C 1
ATOM 2930 O O . LEU A 1 371 ? 6.933 23.163 14.887 1.00 82.94 371 LEU A O 1
ATOM 2934 N N . LYS A 1 372 ? 6.526 20.937 14.815 1.00 80.81 372 LYS A N 1
ATOM 2935 C CA . LYS A 1 372 ? 7.923 20.493 14.972 1.00 80.81 372 LYS A CA 1
ATOM 2936 C C . LYS A 1 372 ? 8.845 21.210 13.987 1.00 80.81 372 LYS A C 1
ATOM 2938 O O . LYS A 1 372 ? 9.862 21.775 14.391 1.00 80.81 372 LYS A O 1
ATOM 2943 N N . TYR A 1 373 ? 8.486 21.195 12.704 1.00 83.50 373 TYR A N 1
ATOM 2944 C CA . TYR A 1 373 ? 9.328 21.750 11.646 1.00 83.50 373 TYR A CA 1
ATOM 2945 C C . TYR A 1 373 ? 9.223 23.280 11.516 1.00 83.50 373 TYR A C 1
ATOM 2947 O O . TYR A 1 373 ? 10.151 23.893 10.995 1.00 83.50 373 TYR A O 1
ATOM 2955 N N . ARG A 1 374 ? 8.166 23.923 12.043 1.00 81.50 374 ARG A N 1
ATOM 2956 C CA . ARG A 1 374 ? 8.053 25.395 12.124 1.00 81.50 374 ARG A CA 1
ATOM 2957 C C . ARG A 1 374 ? 8.797 26.010 13.312 1.00 81.50 374 ARG A C 1
ATOM 2959 O O . ARG A 1 374 ? 9.340 27.100 13.170 1.00 81.50 374 ARG A O 1
ATOM 2966 N N . SER A 1 375 ? 8.799 25.374 14.489 1.00 69.00 375 SER A N 1
ATOM 2967 C CA . SER A 1 375 ? 9.248 26.028 15.731 1.00 69.00 375 SER A CA 1
ATOM 2968 C C . SER A 1 375 ? 10.759 26.013 15.978 1.00 69.00 375 SER A C 1
ATOM 2970 O O . SER A 1 375 ? 11.216 26.733 16.861 1.00 69.00 375 SER A O 1
ATOM 2972 N N . GLY A 1 376 ? 11.540 25.184 15.276 1.00 61.94 376 GLY A N 1
ATOM 2973 C CA . GLY A 1 376 ? 13.000 25.083 15.465 1.00 61.94 376 GLY A CA 1
ATOM 2974 C C . GLY A 1 376 ? 13.470 24.800 16.910 1.00 61.94 376 GLY A C 1
ATOM 2975 O O . GLY A 1 376 ? 14.642 24.996 17.225 1.00 61.94 376 GLY A O 1
ATOM 2976 N N . ALA A 1 377 ? 12.567 24.394 17.812 1.00 51.00 377 ALA A N 1
ATOM 2977 C CA . ALA A 1 377 ? 12.744 24.446 19.263 1.00 51.00 377 ALA A CA 1
ATOM 2978 C C . ALA A 1 377 ? 13.414 23.181 19.829 1.00 51.00 377 ALA A C 1
ATOM 2980 O O . ALA A 1 377 ? 13.017 22.063 19.515 1.00 51.00 377 ALA A O 1
ATOM 2981 N N . SER A 1 378 ? 14.412 23.372 20.706 1.00 46.03 378 SER A N 1
ATOM 2982 C CA . SER A 1 378 ? 15.355 22.328 21.144 1.00 46.03 378 SER A CA 1
ATOM 2983 C C . SER A 1 378 ? 15.339 21.965 22.637 1.00 46.03 378 SER A C 1
ATOM 2985 O O . SER A 1 378 ? 16.254 21.274 23.078 1.00 46.03 378 SER A O 1
ATOM 2987 N N . LYS A 1 379 ? 14.365 22.410 23.451 1.00 43.97 379 LYS A N 1
ATOM 2988 C CA . LYS A 1 379 ? 14.461 22.222 24.921 1.00 43.97 379 LYS A CA 1
ATOM 2989 C C . LYS A 1 379 ? 13.338 21.457 25.640 1.00 43.97 379 LYS A C 1
ATOM 2991 O O . LYS A 1 379 ? 13.623 20.950 26.716 1.00 43.97 379 LYS A O 1
ATOM 2996 N N . ASP A 1 380 ? 12.156 21.255 25.045 1.00 45.59 380 ASP A N 1
ATOM 2997 C CA . ASP A 1 380 ? 11.030 20.519 25.682 1.00 45.59 380 ASP A CA 1
ATOM 2998 C C . ASP A 1 380 ? 10.589 19.244 24.932 1.00 45.59 380 ASP A C 1
ATOM 3000 O O . ASP A 1 380 ? 9.529 18.668 25.203 1.00 45.59 380 ASP A O 1
ATOM 3004 N N . PHE A 1 381 ? 11.393 18.805 23.967 1.00 50.50 381 PHE A N 1
ATOM 3005 C CA . PHE A 1 381 ? 11.069 17.736 23.030 1.00 50.50 381 PHE A CA 1
ATOM 3006 C C . PHE A 1 381 ? 12.030 16.554 23.228 1.00 50.50 381 PHE A C 1
ATOM 3008 O O . PHE A 1 381 ? 13.195 16.766 23.562 1.00 50.50 381 PHE A O 1
ATOM 3015 N N . ASP A 1 382 ? 11.559 15.311 23.080 1.00 50.50 382 ASP A N 1
ATOM 3016 C CA . ASP A 1 382 ? 12.429 14.132 23.199 1.00 50.50 382 ASP A CA 1
ATOM 3017 C C . ASP A 1 382 ? 13.520 14.116 22.106 1.00 50.50 382 ASP A C 1
ATOM 3019 O O . ASP A 1 382 ? 13.590 15.011 21.266 1.00 50.50 382 ASP A O 1
ATOM 3023 N N . ALA A 1 383 ? 14.413 13.120 22.103 1.00 39.81 383 ALA A N 1
ATOM 3024 C CA . ALA A 1 383 ? 15.547 13.063 21.167 1.00 39.81 383 ALA A CA 1
ATOM 3025 C C . ALA A 1 383 ? 15.150 13.055 19.667 1.00 39.81 383 ALA A C 1
ATOM 3027 O O . ALA A 1 383 ? 16.028 13.175 18.814 1.00 39.81 383 ALA A O 1
ATOM 3028 N N . ALA A 1 384 ? 13.851 12.936 19.350 1.00 42.84 384 ALA A N 1
ATOM 3029 C CA . ALA A 1 384 ? 13.263 13.063 18.018 1.00 42.84 384 ALA A CA 1
ATOM 3030 C C . ALA A 1 384 ? 12.526 14.404 17.793 1.00 42.84 384 ALA A C 1
ATOM 3032 O O . ALA A 1 384 ? 11.896 14.586 16.753 1.00 42.84 384 ALA A O 1
ATOM 3033 N N . GLY A 1 385 ? 12.600 15.364 18.717 1.00 37.31 385 GLY A N 1
ATOM 3034 C CA . GLY A 1 385 ? 12.104 16.730 18.545 1.00 37.31 385 GLY A CA 1
ATOM 3035 C C . GLY A 1 385 ? 10.581 16.893 18.590 1.00 37.31 385 GLY A C 1
ATOM 3036 O O . GLY A 1 385 ? 10.100 17.981 18.302 1.00 37.31 385 GLY A O 1
ATOM 3037 N N . ILE A 1 386 ? 9.803 15.875 18.974 1.00 44.94 386 ILE A N 1
ATOM 3038 C CA . ILE A 1 386 ? 8.335 15.963 19.076 1.00 44.94 386 ILE A CA 1
ATOM 3039 C C . ILE A 1 386 ? 7.915 15.466 20.461 1.00 44.94 386 ILE A C 1
ATOM 3041 O O . ILE A 1 386 ? 8.419 14.460 20.939 1.00 44.94 386 ILE A O 1
ATOM 3045 N N . ARG A 1 387 ? 6.903 16.075 21.087 1.00 47.91 387 ARG A N 1
ATOM 3046 C CA . ARG A 1 387 ? 6.020 15.271 21.939 1.00 47.91 387 ARG A CA 1
ATOM 3047 C C . ARG A 1 387 ? 5.231 14.378 20.989 1.00 47.91 387 ARG A C 1
ATOM 3049 O O . ARG A 1 387 ? 4.164 14.796 20.549 1.00 47.91 387 ARG A O 1
ATOM 3056 N N . VAL A 1 388 ? 5.778 13.226 20.578 1.00 50.78 388 VAL A N 1
ATOM 3057 C CA . VAL A 1 388 ? 4.997 12.279 19.771 1.00 50.78 388 VAL A CA 1
ATOM 3058 C C . VAL A 1 388 ? 3.920 11.745 20.684 1.00 50.78 388 VAL A C 1
ATOM 3060 O O . VAL A 1 388 ? 4.094 10.768 21.414 1.00 50.78 388 VAL A O 1
ATOM 3063 N N . GLU A 1 389 ? 2.790 12.423 20.658 1.00 62.69 389 GLU A N 1
ATOM 3064 C CA . GLU A 1 389 ? 1.605 11.884 21.246 1.00 62.69 389 GLU A CA 1
ATOM 3065 C C . GLU A 1 389 ? 1.246 10.639 20.443 1.00 62.69 389 GLU A C 1
ATOM 3067 O O . GLU A 1 389 ? 0.996 10.667 19.232 1.00 62.69 389 GLU A O 1
ATOM 3072 N N . THR A 1 390 ? 1.285 9.499 21.117 1.00 79.56 390 THR A N 1
ATOM 3073 C CA . THR A 1 390 ? 0.847 8.249 20.508 1.00 79.56 390 THR A CA 1
ATOM 3074 C C . THR A 1 390 ? -0.606 8.397 20.058 1.00 79.56 390 THR A C 1
ATOM 3076 O O . THR A 1 390 ? -1.376 9.154 20.650 1.00 79.56 390 THR A O 1
ATOM 3079 N N . ILE A 1 391 ? -1.032 7.629 19.050 1.00 89.75 391 ILE A N 1
ATOM 3080 C CA . ILE A 1 391 ? -2.443 7.635 18.618 1.00 89.75 391 ILE A CA 1
ATOM 3081 C C . ILE A 1 391 ? -3.418 7.411 19.784 1.00 89.75 391 ILE A C 1
ATOM 3083 O O . ILE A 1 391 ? -4.527 7.925 19.774 1.00 89.75 391 ILE A O 1
ATOM 3087 N N . TYR A 1 392 ? -2.977 6.671 20.802 1.00 92.25 392 TYR A N 1
ATOM 3088 C CA . TYR A 1 392 ? -3.743 6.353 21.995 1.00 92.25 392 TYR A CA 1
ATOM 3089 C C . TYR A 1 392 ? -3.946 7.563 22.897 1.00 92.25 392 TYR A C 1
ATOM 3091 O O . TYR A 1 392 ? -5.058 7.806 23.348 1.00 92.25 392 TYR A O 1
ATOM 3099 N N . GLN A 1 393 ? -2.884 8.329 23.146 1.00 90.38 393 GLN A N 1
ATOM 3100 C CA . GLN A 1 393 ? -2.989 9.578 23.895 1.00 90.38 393 GLN A CA 1
ATOM 3101 C C . GLN A 1 393 ? -3.887 10.567 23.139 1.00 90.38 393 GLN A C 1
ATOM 3103 O O . GLN A 1 393 ? -4.843 11.063 23.727 1.00 90.38 393 GLN A O 1
ATOM 3108 N N . ALA A 1 394 ? -3.692 10.705 21.821 1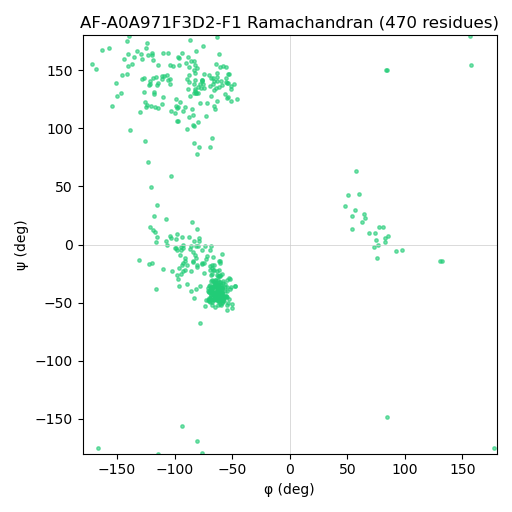.00 90.38 394 ALA A N 1
ATOM 3109 C CA . ALA A 1 394 ? -4.506 11.572 20.968 1.00 90.38 394 ALA A CA 1
ATOM 3110 C C . ALA A 1 394 ? -5.998 11.219 21.023 1.00 90.38 394 ALA A C 1
ATOM 3112 O O . ALA A 1 394 ? -6.850 12.100 21.135 1.00 90.38 394 ALA A O 1
ATOM 3113 N N . ALA A 1 395 ? -6.314 9.926 20.966 1.00 94.19 395 ALA A N 1
ATOM 3114 C CA . ALA A 1 395 ? -7.678 9.431 21.058 1.00 94.19 395 ALA A CA 1
ATOM 3115 C C . ALA A 1 395 ? -8.300 9.676 22.441 1.00 94.19 395 ALA A C 1
ATOM 3117 O O . ALA A 1 395 ? -9.443 10.115 22.538 1.00 94.19 395 ALA A O 1
ATOM 3118 N N . VAL A 1 396 ? -7.544 9.448 23.519 1.00 94.62 396 VAL A N 1
ATOM 3119 C CA . VAL A 1 396 ? -7.991 9.725 24.893 1.00 94.62 396 VAL A CA 1
ATOM 3120 C C . VAL A 1 396 ? -8.229 11.220 25.104 1.00 94.62 396 VAL A C 1
ATOM 3122 O O . VAL A 1 396 ? -9.251 11.610 25.661 1.00 94.62 396 VAL A O 1
ATOM 3125 N N . GLU A 1 397 ? -7.318 12.076 24.644 1.00 92.25 397 GLU A N 1
ATOM 3126 C CA . GLU A 1 397 ? -7.489 13.525 24.725 1.00 92.25 397 GLU A CA 1
ATOM 3127 C C . GLU A 1 397 ? -8.681 14.015 23.906 1.00 92.25 397 GLU A C 1
ATOM 3129 O O . GLU A 1 397 ? -9.372 14.938 24.337 1.00 92.25 397 GLU A O 1
ATOM 3134 N N . ASN A 1 398 ? -8.957 13.389 22.760 1.00 92.31 398 ASN A N 1
ATOM 3135 C CA . ASN A 1 398 ? -10.178 13.654 22.015 1.00 92.31 398 ASN A CA 1
ATOM 3136 C C . ASN A 1 398 ? -11.422 13.229 22.808 1.00 92.31 398 ASN A C 1
ATOM 3138 O O . ASN A 1 398 ? -12.348 14.020 22.958 1.00 92.31 398 ASN A O 1
ATOM 3142 N N . ALA A 1 399 ? -11.414 12.027 23.388 1.00 94.06 399 ALA A N 1
ATOM 3143 C CA . ALA A 1 399 ? -12.526 11.526 24.190 1.00 94.06 399 ALA A CA 1
ATOM 3144 C C . ALA A 1 399 ? -12.828 12.410 25.414 1.00 94.06 399 ALA A C 1
ATOM 3146 O O . ALA A 1 399 ? -13.989 12.584 25.764 1.00 94.06 399 ALA A O 1
ATOM 3147 N N . ARG A 1 400 ? -11.815 13.032 26.038 1.00 94.50 400 ARG A N 1
ATOM 3148 C CA . ARG A 1 400 ? -12.009 13.983 27.156 1.00 94.50 400 ARG A CA 1
ATOM 3149 C C . ARG A 1 400 ? -12.792 15.237 26.769 1.00 94.50 400 ARG A C 1
ATOM 3151 O O . ARG A 1 400 ? -13.387 15.863 27.642 1.00 94.50 400 ARG A O 1
ATOM 3158 N N . LYS A 1 401 ? -12.754 15.632 25.495 1.00 92.94 401 LYS A N 1
ATOM 3159 C CA . LYS A 1 401 ? -13.472 16.811 24.988 1.00 92.94 401 LYS A CA 1
ATOM 3160 C C . LYS A 1 401 ? -14.944 16.516 24.716 1.00 92.94 401 LYS A C 1
ATOM 3162 O O . LYS A 1 401 ? -15.733 17.449 24.614 1.00 92.94 401 LYS A O 1
ATOM 3167 N N . ASP A 1 402 ? -15.305 15.242 24.612 1.00 91.44 402 ASP A N 1
ATOM 3168 C CA . ASP A 1 402 ? -16.673 14.805 24.394 1.00 91.44 402 ASP A CA 1
ATOM 3169 C C . ASP A 1 402 ? -17.405 14.647 25.735 1.00 91.44 402 ASP A C 1
ATOM 3171 O O . ASP A 1 402 ? -17.141 13.733 26.523 1.00 91.44 402 ASP A O 1
ATOM 3175 N N . SER A 1 403 ? -18.353 15.547 26.004 1.00 91.69 403 SER A N 1
ATOM 3176 C CA . SER A 1 403 ? -19.125 15.548 27.251 1.00 91.69 403 SER A CA 1
ATOM 3177 C C . SER A 1 403 ? -19.946 14.267 27.444 1.00 91.69 403 SER A C 1
ATOM 3179 O O . SER A 1 403 ? -20.155 13.852 28.592 1.00 91.69 403 SER A O 1
ATOM 3181 N N . ARG A 1 404 ? -20.335 13.588 26.353 1.00 90.94 404 ARG A N 1
ATOM 3182 C CA . ARG A 1 404 ? -21.051 12.301 26.378 1.00 90.94 404 ARG A CA 1
ATOM 3183 C C . ARG A 1 404 ? -20.195 11.214 27.024 1.00 90.94 404 ARG A C 1
ATOM 3185 O O . ARG A 1 404 ? -20.700 10.378 27.770 1.00 90.94 404 ARG A O 1
ATOM 3192 N N . LEU A 1 405 ? -18.881 11.269 26.809 1.00 93.12 405 LEU A N 1
ATOM 3193 C CA . LEU A 1 405 ? -17.923 10.260 27.264 1.00 93.12 405 LEU A CA 1
ATOM 3194 C C . LEU A 1 405 ? -17.416 10.488 28.696 1.00 93.12 405 LEU A C 1
ATOM 3196 O O . LEU A 1 405 ? -16.714 9.636 29.242 1.00 93.12 405 LEU A O 1
ATOM 3200 N N . SER A 1 406 ? -17.808 11.586 29.348 1.00 90.88 406 SER A N 1
ATOM 3201 C CA . SER A 1 406 ? -17.359 11.954 30.702 1.00 90.88 406 SER A CA 1
ATOM 3202 C C . SER A 1 406 ? -17.526 10.835 31.742 1.00 90.88 406 SER A C 1
ATOM 3204 O O . SER A 1 406 ? -16.640 10.618 32.568 1.00 90.88 406 SER A O 1
ATOM 3206 N N . LYS A 1 407 ? -18.621 10.065 31.675 1.00 89.62 407 LYS A N 1
ATOM 3207 C CA . LYS A 1 407 ? -18.906 8.953 32.605 1.00 89.62 407 LYS A CA 1
ATOM 3208 C C . LYS A 1 407 ? -18.085 7.688 32.340 1.00 89.62 407 LYS A C 1
ATOM 3210 O O . LYS A 1 407 ? -18.005 6.828 33.214 1.00 89.62 407 LYS A O 1
ATOM 3215 N N . VAL A 1 408 ? -17.483 7.562 31.158 1.00 92.94 408 VAL A N 1
ATOM 3216 C CA . VAL A 1 408 ? -16.702 6.384 30.739 1.00 92.94 408 VAL A CA 1
ATOM 3217 C C . VAL A 1 408 ? -15.225 6.702 30.504 1.00 92.94 408 VAL A C 1
ATOM 3219 O O . VAL A 1 408 ? -14.452 5.804 30.178 1.00 92.94 408 VAL A O 1
ATOM 3222 N N . ILE A 1 409 ? -14.792 7.946 30.727 1.00 95.50 409 ILE A N 1
ATOM 3223 C CA . ILE A 1 409 ? -13.435 8.392 30.393 1.00 95.50 409 ILE A CA 1
ATOM 3224 C C . ILE A 1 409 ? -12.336 7.591 31.103 1.00 95.50 409 ILE A C 1
ATOM 3226 O O . ILE A 1 409 ? -11.349 7.209 30.480 1.00 95.50 409 ILE A O 1
ATOM 3230 N N . GLN A 1 410 ? -12.551 7.218 32.369 1.00 94.31 410 GLN A N 1
ATOM 3231 C CA . GLN A 1 410 ? -11.615 6.375 33.126 1.00 94.31 410 GLN A CA 1
ATOM 3232 C C . GLN A 1 410 ? -11.436 4.985 32.498 1.00 94.31 410 GLN A C 1
ATOM 3234 O O . GLN A 1 410 ? -10.370 4.380 32.610 1.00 94.31 410 GLN A O 1
ATOM 3239 N N . CYS A 1 411 ? -12.476 4.461 31.839 1.00 94.44 411 CYS A N 1
ATOM 3240 C CA . CYS A 1 411 ? -12.363 3.222 31.081 1.00 94.44 411 CYS A CA 1
ATOM 3241 C C . CYS A 1 411 ? -11.450 3.435 29.874 1.00 94.44 411 CYS A C 1
ATOM 3243 O O . CYS A 1 411 ? -10.498 2.680 29.719 1.00 94.44 411 CYS A O 1
ATOM 3245 N N . LEU A 1 412 ? -11.688 4.488 29.087 1.00 95.06 412 LEU A N 1
ATOM 3246 C CA . LEU A 1 412 ? -10.944 4.811 27.864 1.00 95.06 412 LEU A CA 1
ATOM 3247 C C . LEU A 1 412 ? -9.454 5.119 28.104 1.00 95.06 412 LEU A C 1
ATOM 3249 O O . LEU A 1 412 ? -8.629 4.939 27.215 1.00 95.06 412 LEU A O 1
ATOM 3253 N N . GLU A 1 413 ? -9.083 5.520 29.316 1.00 94.00 413 GLU A N 1
ATOM 3254 C CA . GLU A 1 413 ? -7.691 5.745 29.727 1.00 94.00 413 GLU A CA 1
ATOM 3255 C C . GLU A 1 413 ? -6.946 4.460 30.130 1.00 94.00 413 GLU A C 1
ATOM 3257 O O . GLU A 1 413 ? -5.726 4.475 30.307 1.00 94.00 413 GLU A O 1
ATOM 3262 N N . SER A 1 414 ? -7.656 3.341 30.296 1.00 93.62 414 SER A N 1
ATOM 3263 C CA . SER A 1 414 ? -7.110 2.114 30.874 1.00 93.62 414 SER A CA 1
ATOM 3264 C C . SER A 1 414 ? -6.442 1.198 29.845 1.00 93.62 414 SER A C 1
ATOM 3266 O O . SER A 1 414 ? -6.978 0.942 28.768 1.00 93.62 414 SER A O 1
ATOM 3268 N N . ASP A 1 415 ? -5.312 0.596 30.228 1.00 92.19 415 ASP A N 1
ATOM 3269 C CA . ASP A 1 415 ? -4.691 -0.523 29.497 1.00 92.19 415 ASP A CA 1
ATOM 3270 C C . ASP A 1 415 ? -5.316 -1.889 29.854 1.00 92.19 415 ASP A C 1
ATOM 3272 O O . ASP A 1 415 ? -4.860 -2.932 29.386 1.00 92.19 415 ASP A O 1
ATOM 3276 N N . LYS A 1 416 ? -6.351 -1.913 30.705 1.00 94.06 416 LYS A N 1
ATOM 3277 C CA . LYS A 1 416 ? -7.072 -3.137 31.076 1.00 94.06 416 LYS A CA 1
ATOM 3278 C C . LYS A 1 416 ? -8.126 -3.496 30.031 1.00 94.06 416 LYS A C 1
ATOM 3280 O O . LYS A 1 416 ? -8.644 -2.623 29.337 1.00 94.06 416 LYS A O 1
ATOM 3285 N N . ALA A 1 417 ? -8.459 -4.786 29.969 1.00 95.25 417 ALA A N 1
ATOM 3286 C CA . ALA A 1 417 ? -9.559 -5.282 29.151 1.00 95.25 417 ALA A CA 1
ATOM 3287 C C . ALA A 1 417 ? -10.889 -4.632 29.563 1.00 95.25 417 ALA A C 1
ATOM 3289 O O . ALA A 1 417 ? -11.178 -4.505 30.756 1.00 95.25 417 ALA A O 1
ATOM 3290 N N . VAL A 1 418 ? -11.688 -4.241 28.573 1.00 95.31 418 VAL A N 1
ATOM 3291 C CA . VAL A 1 418 ? -12.994 -3.605 28.776 1.00 95.31 418 VAL A CA 1
ATOM 3292 C C . VAL A 1 418 ? -14.036 -4.658 29.155 1.00 95.31 418 VAL A C 1
ATOM 3294 O O . VAL A 1 418 ? -14.109 -5.729 28.551 1.00 95.31 418 VAL A O 1
ATOM 3297 N N . THR A 1 419 ? -14.848 -4.358 30.166 1.00 94.25 419 THR A N 1
ATOM 3298 C CA . THR A 1 419 ? -15.980 -5.201 30.586 1.00 94.25 419 THR A CA 1
ATOM 3299 C C . THR A 1 419 ? -17.245 -4.888 29.787 1.00 94.25 419 THR A C 1
ATOM 3301 O O . THR A 1 419 ? -17.404 -3.768 29.302 1.00 94.25 419 THR A O 1
ATOM 3304 N N . TYR A 1 420 ? -18.197 -5.824 29.712 1.00 92.88 420 TYR A N 1
ATOM 3305 C CA . TYR A 1 420 ? -19.486 -5.580 29.042 1.00 92.88 420 TYR A CA 1
ATOM 3306 C C . TYR A 1 420 ? -20.216 -4.358 29.600 1.00 92.88 420 TYR A C 1
ATOM 3308 O O . TYR A 1 420 ? -20.616 -3.494 28.835 1.00 92.88 420 TYR A O 1
ATOM 3316 N N . LYS A 1 421 ? -20.261 -4.198 30.929 1.00 92.19 421 LYS A N 1
ATOM 3317 C CA . LYS A 1 421 ? -20.883 -3.029 31.572 1.00 92.19 421 LYS A CA 1
ATOM 3318 C C . LYS A 1 421 ? -20.245 -1.703 31.142 1.00 92.19 421 LYS A C 1
ATOM 3320 O O . LYS A 1 421 ? -20.943 -0.705 30.955 1.00 92.19 421 LYS A O 1
ATOM 3325 N N . GLN A 1 422 ? -18.916 -1.670 31.029 1.00 94.69 422 GLN A N 1
ATOM 3326 C CA . GLN A 1 422 ? -18.202 -0.479 30.563 1.00 94.69 422 GLN A CA 1
ATOM 3327 C C . GLN A 1 422 ? -18.513 -0.188 29.094 1.00 94.69 422 GLN A C 1
ATOM 3329 O O . GLN A 1 422 ? -18.742 0.968 28.747 1.00 94.69 422 GLN A O 1
ATOM 3334 N N . PHE A 1 423 ? -18.555 -1.222 28.254 1.00 94.25 423 PHE A N 1
ATOM 3335 C CA . PHE A 1 423 ? -18.842 -1.058 26.835 1.00 94.25 423 PHE A CA 1
ATOM 3336 C C . PHE A 1 423 ? -20.304 -0.688 26.565 1.00 94.25 423 PHE A C 1
ATOM 3338 O O . PHE A 1 423 ? -20.538 0.241 25.805 1.00 94.25 423 PHE A O 1
ATOM 3345 N N . ASP A 1 424 ? -21.269 -1.270 27.280 1.00 92.19 424 ASP A N 1
ATOM 3346 C CA . ASP A 1 424 ? -22.673 -0.834 27.258 1.00 92.19 424 ASP A CA 1
ATOM 3347 C C . ASP A 1 424 ? -22.810 0.643 27.620 1.00 92.19 424 ASP A C 1
ATOM 3349 O O . ASP A 1 424 ? -23.521 1.397 26.963 1.00 92.19 424 ASP A O 1
ATOM 3353 N N . SER A 1 425 ? -22.103 1.081 28.665 1.00 92.75 425 SER A N 1
ATOM 3354 C CA . SER A 1 425 ? -22.128 2.487 29.079 1.00 92.75 425 SER A CA 1
ATOM 3355 C C . SER A 1 425 ? -21.574 3.408 27.989 1.00 92.75 425 SER A C 1
ATOM 3357 O O . SER A 1 425 ? -22.099 4.503 27.801 1.00 92.75 425 SER A O 1
ATOM 3359 N N . LEU A 1 426 ? -20.539 2.967 27.262 1.00 93.50 426 LEU A N 1
ATOM 3360 C CA . LEU A 1 426 ? -19.977 3.700 26.128 1.00 93.50 426 LEU A CA 1
ATOM 3361 C C . LEU A 1 426 ? -20.963 3.759 24.957 1.00 93.50 426 LEU A C 1
ATOM 3363 O O . LEU A 1 426 ? -21.238 4.844 24.455 1.00 93.50 426 LEU A O 1
ATOM 3367 N N . VAL A 1 427 ? -21.499 2.611 24.536 1.00 92.69 427 VAL A N 1
ATOM 3368 C CA . VAL A 1 427 ? -22.445 2.522 23.417 1.00 92.69 427 VAL A CA 1
ATOM 3369 C C . VAL A 1 427 ? -23.672 3.386 23.696 1.00 92.69 427 VAL A C 1
ATOM 3371 O O . VAL A 1 427 ? -24.036 4.199 22.856 1.00 92.69 427 VAL A O 1
ATOM 3374 N N . ASN A 1 428 ? -24.242 3.308 24.901 1.00 90.88 428 ASN A N 1
ATOM 3375 C CA . ASN A 1 428 ? -25.379 4.139 25.305 1.00 90.88 428 ASN A CA 1
ATOM 3376 C C . ASN A 1 428 ? -25.058 5.640 25.289 1.00 90.88 428 ASN A C 1
ATOM 3378 O O . ASN A 1 428 ? -25.915 6.445 24.935 1.00 90.88 428 ASN A O 1
ATOM 3382 N N . ALA A 1 429 ? -23.836 6.027 25.667 1.00 90.25 429 ALA A N 1
ATOM 3383 C CA . ALA A 1 429 ? -23.407 7.421 25.608 1.00 90.25 429 ALA A CA 1
ATOM 3384 C C . ALA A 1 429 ? -23.269 7.927 24.163 1.00 90.25 429 ALA A C 1
ATOM 3386 O O . ALA A 1 429 ? -23.589 9.081 23.891 1.00 90.25 429 ALA A O 1
ATOM 3387 N N . MET A 1 430 ? -22.805 7.073 23.249 1.00 89.75 430 MET A N 1
ATOM 3388 C CA . MET A 1 430 ? -22.574 7.423 21.845 1.00 89.75 430 MET A CA 1
ATOM 3389 C C . MET A 1 430 ? -23.807 7.287 20.952 1.00 89.75 430 MET A C 1
ATOM 3391 O O . MET A 1 430 ? -23.850 7.900 19.893 1.00 89.75 430 MET A O 1
ATOM 3395 N N . ALA A 1 431 ? -24.786 6.469 21.335 1.00 86.31 431 ALA A N 1
ATOM 3396 C CA . ALA A 1 431 ? -25.918 6.155 20.476 1.00 86.31 431 ALA A CA 1
ATOM 3397 C C . ALA A 1 431 ? -26.873 7.339 20.262 1.00 86.31 431 ALA A C 1
ATOM 3399 O O . ALA A 1 431 ? -27.605 7.329 19.283 1.00 86.31 431 ALA A O 1
ATOM 3400 N N . GLU A 1 432 ? -26.889 8.343 21.148 1.00 78.56 432 GLU A N 1
ATOM 3401 C CA . GLU A 1 432 ? -27.720 9.560 21.017 1.00 78.56 432 GLU A CA 1
ATOM 3402 C C . GLU A 1 432 ? -29.203 9.295 20.673 1.00 78.56 432 GLU A C 1
ATOM 3404 O O . GLU A 1 432 ? -29.858 10.078 19.990 1.00 78.56 432 GLU A O 1
ATOM 3409 N N . GLY A 1 433 ? -29.757 8.180 21.158 1.00 73.25 433 GLY A N 1
ATOM 3410 C CA . GLY A 1 433 ? -31.134 7.759 20.870 1.00 73.25 433 GLY A CA 1
ATOM 3411 C C . GLY A 1 433 ? -31.276 6.726 19.746 1.00 73.25 433 GLY A C 1
ATOM 3412 O O . GLY A 1 433 ? -32.374 6.210 19.543 1.00 73.25 433 GLY A O 1
ATOM 3413 N N . ALA A 1 434 ? -30.192 6.360 19.060 1.00 79.44 434 ALA A N 1
ATOM 3414 C CA . ALA A 1 434 ? -30.146 5.192 18.190 1.00 79.44 434 ALA A CA 1
ATOM 3415 C C . ALA A 1 434 ? -30.237 3.896 19.009 1.00 79.44 434 ALA A C 1
ATOM 3417 O O . ALA A 1 434 ? -29.675 3.769 20.097 1.00 79.44 434 ALA A O 1
ATOM 3418 N N . ASN A 1 435 ? -30.929 2.903 18.461 1.00 83.00 435 ASN A N 1
ATOM 3419 C CA . ASN A 1 435 ? -30.990 1.577 19.055 1.00 83.00 435 ASN A CA 1
ATOM 3420 C C . ASN A 1 435 ? -29.827 0.734 18.516 1.00 83.00 435 ASN A C 1
ATOM 3422 O O . ASN A 1 435 ? -29.886 0.242 17.390 1.00 83.00 435 ASN A O 1
ATOM 3426 N N . VAL A 1 436 ? -28.749 0.625 19.295 1.00 87.81 436 VAL A N 1
ATOM 3427 C CA . VAL A 1 436 ? -27.555 -0.146 18.924 1.00 87.81 436 VAL A CA 1
ATOM 3428 C C . VAL A 1 436 ? -27.632 -1.523 19.556 1.00 87.81 436 VAL A C 1
ATOM 3430 O O . VAL A 1 436 ? -27.617 -1.663 20.779 1.00 87.81 436 VAL A O 1
ATOM 3433 N N . HIS A 1 437 ? -27.657 -2.552 18.718 1.00 83.69 437 HIS A N 1
ATOM 3434 C CA . HIS A 1 437 ? -27.685 -3.931 19.175 1.00 83.69 437 HIS A CA 1
ATOM 3435 C C . HIS A 1 437 ? -26.285 -4.529 19.142 1.00 83.69 437 HIS A C 1
ATOM 3437 O O . HIS A 1 437 ? -25.680 -4.684 18.083 1.00 83.69 437 HIS A O 1
ATOM 3443 N N . TRP A 1 438 ? -25.772 -4.916 20.304 1.00 86.06 438 TRP A N 1
ATOM 3444 C CA . TRP A 1 438 ? -24.553 -5.706 20.399 1.00 86.06 438 TRP A CA 1
ATOM 3445 C C . TRP A 1 438 ? -24.703 -6.751 21.506 1.00 86.06 438 TRP A C 1
ATOM 3447 O O . TRP A 1 438 ? -25.494 -6.590 22.434 1.00 86.06 438 TRP A O 1
ATOM 3457 N N . GLY A 1 439 ? -23.971 -7.852 21.386 1.00 71.00 439 GLY A N 1
ATOM 3458 C CA . GLY A 1 439 ? -23.956 -8.918 22.376 1.00 71.00 439 GLY A CA 1
ATOM 3459 C C . GLY A 1 439 ? -22.812 -9.883 22.086 1.00 71.00 439 GLY A C 1
ATOM 3460 O O . GLY A 1 439 ? -22.398 -10.001 20.929 1.00 71.00 439 GLY A O 1
ATOM 3461 N N . PRO A 1 440 ? -22.261 -10.546 23.113 1.00 69.81 440 PRO A N 1
ATOM 3462 C CA . PRO A 1 440 ? -21.181 -11.494 22.915 1.00 69.81 440 PRO A CA 1
ATOM 3463 C C . PRO A 1 440 ? -21.690 -12.694 22.119 1.00 69.81 440 PRO A C 1
ATOM 3465 O O . PRO A 1 440 ? -22.586 -13.410 22.555 1.00 69.81 440 PRO A O 1
ATOM 3468 N N . GLU A 1 441 ? -21.108 -12.931 20.948 1.00 63.22 441 GLU A N 1
ATOM 3469 C CA . GLU A 1 441 ? -21.421 -14.139 20.188 1.00 63.22 441 GLU A CA 1
ATOM 3470 C C . GLU A 1 441 ? -20.693 -15.346 20.775 1.00 63.22 441 GLU A C 1
ATOM 3472 O O . GLU A 1 441 ? -19.455 -15.381 20.849 1.00 63.22 441 GLU A O 1
ATOM 3477 N N . GLU A 1 442 ? -21.471 -16.348 21.175 1.00 57.72 442 GLU A N 1
ATOM 3478 C CA . GLU A 1 442 ? -20.972 -17.677 21.502 1.00 57.72 442 GLU A CA 1
ATOM 3479 C C . GLU A 1 442 ? -20.844 -18.490 20.210 1.00 57.72 442 GLU A C 1
ATOM 3481 O O . GLU A 1 442 ? -21.827 -18.975 19.652 1.00 57.72 442 GLU A O 1
ATOM 3486 N N . PHE A 1 443 ? -19.617 -18.639 19.715 1.00 58.16 443 PHE A N 1
ATOM 3487 C CA . PHE A 1 443 ? -19.330 -19.595 18.649 1.00 58.16 443 PHE A CA 1
ATOM 3488 C C . PHE A 1 443 ? -19.176 -20.988 19.263 1.00 58.16 443 PHE A C 1
ATOM 3490 O O . PHE A 1 443 ? -18.422 -21.161 20.220 1.00 58.16 443 PHE A O 1
ATOM 3497 N N . LYS A 1 444 ? -19.863 -21.985 18.694 1.00 46.25 444 LYS A N 1
ATOM 3498 C CA . LYS A 1 444 ? -19.694 -23.406 19.053 1.00 46.25 444 LYS A CA 1
ATOM 3499 C C . LYS A 1 444 ? -18.485 -24.064 18.368 1.00 46.25 444 LYS A C 1
ATOM 3501 O O . LYS A 1 444 ? -18.233 -25.243 18.605 1.00 46.25 444 LYS A O 1
ATOM 3506 N N . ASP A 1 445 ? -17.753 -23.328 17.530 1.00 50.78 445 ASP A N 1
ATOM 3507 C CA . ASP A 1 445 ? -16.676 -23.883 16.708 1.00 50.78 445 ASP A CA 1
ATOM 3508 C C . ASP A 1 445 ? -15.398 -24.200 17.492 1.00 50.78 445 ASP A C 1
ATOM 3510 O O . ASP A 1 445 ? -14.872 -23.400 18.271 1.00 50.78 445 ASP A O 1
ATOM 3514 N N . VAL A 1 446 ? -14.866 -25.388 17.212 1.00 41.94 446 VAL A N 1
ATOM 3515 C CA . VAL A 1 446 ? -13.633 -25.937 17.776 1.00 41.94 446 VAL A CA 1
ATOM 3516 C C . VAL A 1 446 ? -12.432 -25.198 17.171 1.00 41.94 446 VAL A C 1
ATOM 3518 O O . VAL A 1 446 ? -12.142 -25.352 15.990 1.00 41.94 446 VAL A O 1
ATOM 3521 N N . GLY A 1 447 ? -11.725 -24.390 17.971 1.00 47.22 447 GLY A N 1
ATOM 3522 C CA . GLY A 1 447 ? -10.477 -23.714 17.568 1.00 47.22 447 GLY A CA 1
ATOM 3523 C C . GLY A 1 447 ? -10.410 -22.210 17.861 1.00 47.22 447 GLY A C 1
ATOM 3524 O O . GLY A 1 447 ? -9.317 -21.644 17.860 1.00 47.22 447 GLY A O 1
ATOM 3525 N N . LYS A 1 448 ? -11.539 -21.561 18.174 1.00 56.38 448 LYS A N 1
ATOM 3526 C CA . LYS A 1 448 ? -11.569 -20.162 18.639 1.00 56.38 448 LYS A CA 1
ATOM 3527 C C . LYS A 1 448 ? -11.402 -20.100 20.163 1.00 56.38 448 LYS A C 1
ATOM 3529 O O . LYS A 1 448 ? -11.845 -20.991 20.885 1.00 56.38 448 LYS A O 1
ATOM 3534 N N . VAL A 1 449 ? -10.735 -19.056 20.667 1.00 54.25 449 VAL A N 1
ATOM 3535 C CA . VAL A 1 449 ? -10.567 -18.852 22.117 1.00 54.25 449 VAL A CA 1
ATOM 3536 C C . VAL A 1 449 ? -11.956 -18.641 22.735 1.00 54.25 449 VAL A C 1
ATOM 3538 O O . VAL A 1 449 ? -12.653 -17.719 22.301 1.00 54.25 449 VAL A O 1
ATOM 3541 N N . PRO A 1 450 ? -12.373 -19.445 23.735 1.00 57.66 450 PRO A N 1
ATOM 3542 C CA . PRO A 1 450 ? -13.661 -19.259 24.392 1.00 57.66 450 PRO A CA 1
ATOM 3543 C C . PRO A 1 450 ? -13.787 -17.832 24.922 1.00 57.66 450 PRO A C 1
ATOM 3545 O O . PRO A 1 450 ? -12.821 -17.280 25.465 1.00 57.66 450 PRO A O 1
ATOM 3548 N N . ALA A 1 451 ? -14.968 -17.230 24.774 1.00 61.09 451 ALA A N 1
ATOM 3549 C CA . ALA A 1 451 ? -15.225 -15.911 25.333 1.00 61.09 451 ALA A CA 1
ATOM 3550 C C . ALA A 1 451 ? -14.900 -15.929 26.834 1.00 61.09 451 ALA A C 1
ATOM 3552 O O . ALA A 1 451 ? -15.395 -16.777 27.578 1.00 61.09 451 ALA A O 1
ATOM 3553 N N . LYS A 1 452 ? -14.046 -15.006 27.295 1.00 67.06 452 LYS A N 1
ATOM 3554 C CA . LYS A 1 452 ? -13.877 -14.807 28.737 1.00 67.06 452 LYS A CA 1
ATOM 3555 C C . LYS A 1 452 ? -15.143 -14.123 29.253 1.00 67.06 452 LYS A C 1
ATOM 3557 O O . LYS A 1 452 ? -15.440 -13.030 28.763 1.00 67.06 452 LYS A O 1
ATOM 3562 N N . PRO A 1 453 ? -15.869 -14.716 30.218 1.00 73.81 453 PRO A N 1
ATOM 3563 C CA . PRO A 1 453 ? -17.133 -14.157 30.676 1.00 73.81 453 PRO A CA 1
ATOM 3564 C C . PRO A 1 453 ? -16.981 -12.693 31.102 1.00 73.81 453 PRO A C 1
ATOM 3566 O O . PRO A 1 453 ? -16.108 -12.359 31.904 1.00 73.81 453 PRO A O 1
ATOM 3569 N N . GLY A 1 454 ? -17.821 -11.818 30.550 1.00 83.44 454 GLY A N 1
ATOM 3570 C CA . GLY A 1 454 ? -17.895 -10.412 30.947 1.00 83.44 454 GLY A CA 1
ATOM 3571 C C . GLY A 1 454 ? -16.870 -9.470 30.307 1.00 83.44 454 GLY A C 1
ATOM 3572 O O . GLY A 1 454 ? -16.881 -8.288 30.657 1.00 83.44 454 GLY A O 1
ATOM 3573 N N . LEU A 1 455 ? -15.997 -9.943 29.407 1.00 91.38 455 LEU A N 1
ATOM 3574 C CA . LEU A 1 455 ? -14.967 -9.125 28.749 1.00 91.38 455 LEU A CA 1
ATOM 3575 C C . LEU A 1 455 ? -15.200 -8.999 27.241 1.00 91.38 455 LEU A C 1
ATOM 3577 O O . LEU A 1 455 ? -15.529 -9.967 26.557 1.00 91.38 455 LEU A O 1
ATOM 3581 N N . VAL A 1 456 ? -14.982 -7.790 26.729 1.00 91.94 456 VAL A N 1
ATOM 3582 C CA . VAL A 1 456 ? -15.278 -7.382 25.352 1.00 91.94 456 VAL A CA 1
ATOM 3583 C C . VAL A 1 456 ? -14.144 -7.780 24.413 1.00 91.94 456 VAL A C 1
ATOM 3585 O O . VAL A 1 456 ? -12.974 -7.469 24.665 1.00 91.94 456 VAL A O 1
ATOM 3588 N N . ARG A 1 457 ? -14.488 -8.426 23.297 1.00 92.69 457 ARG A N 1
ATOM 3589 C CA . ARG A 1 457 ? -13.566 -8.699 22.190 1.00 92.69 457 ARG A CA 1
ATOM 3590 C C . ARG A 1 457 ? -13.716 -7.651 21.097 1.00 92.69 457 ARG A C 1
ATOM 3592 O O . ARG A 1 457 ? -14.742 -6.986 20.970 1.00 92.69 457 ARG A O 1
ATOM 3599 N N . ARG A 1 458 ? -12.702 -7.548 20.245 1.00 93.62 458 ARG A N 1
ATOM 3600 C CA . ARG A 1 458 ? -12.696 -6.615 19.109 1.00 93.62 458 ARG A CA 1
ATOM 3601 C C . ARG A 1 458 ? -13.859 -6.844 18.140 1.00 93.62 458 ARG A C 1
ATOM 3603 O O . ARG A 1 458 ? -14.434 -5.863 17.672 1.00 93.62 458 ARG A O 1
ATOM 3610 N N . ARG A 1 459 ? -14.251 -8.103 17.895 1.00 92.31 459 ARG A N 1
ATOM 3611 C CA . ARG A 1 459 ? -15.431 -8.449 17.074 1.00 92.31 459 ARG A CA 1
ATOM 3612 C C . ARG A 1 459 ? -16.739 -7.853 17.610 1.00 92.31 459 ARG A C 1
ATOM 3614 O O . ARG A 1 459 ? -17.574 -7.413 16.827 1.00 92.31 459 ARG A O 1
ATOM 3621 N N . ASP A 1 460 ? -16.890 -7.799 18.934 1.00 91.44 460 ASP A N 1
ATOM 3622 C CA . ASP A 1 460 ? -18.097 -7.278 19.580 1.00 91.44 460 ASP A CA 1
ATOM 3623 C C . ASP A 1 460 ? -18.160 -5.748 19.387 1.00 91.44 460 ASP A C 1
ATOM 3625 O O . ASP A 1 460 ? -19.216 -5.181 19.108 1.00 91.44 460 ASP A O 1
ATOM 3629 N N . VAL A 1 461 ? -16.995 -5.087 19.442 1.00 94.38 461 VAL A N 1
ATOM 3630 C CA . VAL A 1 461 ? -16.865 -3.635 19.266 1.00 94.38 461 VAL A CA 1
ATOM 3631 C C . VAL A 1 461 ? -17.258 -3.190 17.868 1.00 94.38 461 VAL A C 1
ATOM 3633 O O . VAL A 1 461 ? -18.108 -2.318 17.725 1.00 94.38 461 VAL A O 1
ATOM 3636 N N . VAL A 1 462 ? -16.671 -3.782 16.825 1.00 94.69 462 VAL A N 1
ATOM 3637 C CA . VAL A 1 462 ? -16.929 -3.347 15.440 1.00 94.69 462 VAL A CA 1
ATOM 3638 C C . VAL A 1 462 ? -18.393 -3.504 15.039 1.00 94.69 462 VAL A C 1
ATOM 3640 O O . VAL A 1 462 ? -18.899 -2.667 14.300 1.00 94.69 462 VAL A O 1
ATOM 3643 N N . LYS A 1 463 ? -19.097 -4.509 15.573 1.00 91.88 463 LYS A N 1
ATOM 3644 C CA . LYS A 1 463 ? -20.536 -4.691 15.342 1.00 91.88 463 LYS A CA 1
ATOM 3645 C C . LYS A 1 463 ? -21.362 -3.537 15.891 1.00 91.88 463 LYS A C 1
ATOM 3647 O O . LYS A 1 463 ? -22.245 -3.044 15.193 1.00 91.88 463 LYS A O 1
ATOM 3652 N N . ALA A 1 464 ? -21.063 -3.087 17.109 1.00 93.25 464 ALA A N 1
ATOM 3653 C CA . ALA A 1 464 ? -21.725 -1.925 17.695 1.00 93.25 464 ALA A CA 1
ATOM 3654 C C . ALA A 1 464 ? -21.347 -0.639 16.944 1.00 93.25 464 ALA A C 1
ATOM 3656 O O . ALA A 1 464 ? -22.214 0.131 16.542 1.00 93.25 464 ALA A O 1
ATOM 3657 N N . LEU A 1 465 ? -20.049 -0.433 16.695 1.00 93.94 465 LEU A N 1
ATOM 3658 C CA . LEU A 1 465 ? -19.533 0.768 16.035 1.00 93.94 465 LEU A CA 1
ATOM 3659 C C . LEU A 1 465 ? -20.059 0.932 14.605 1.00 93.94 465 LEU A C 1
ATOM 3661 O O . LEU A 1 465 ? -20.346 2.047 14.191 1.00 93.94 465 LEU A O 1
ATOM 3665 N N . ALA A 1 466 ? -20.256 -0.160 13.864 1.00 93.06 466 ALA A N 1
ATOM 3666 C CA . ALA A 1 466 ? -20.814 -0.117 12.514 1.00 93.06 466 ALA A CA 1
ATOM 3667 C C . ALA A 1 466 ? -22.291 0.328 12.463 1.00 93.06 466 ALA A C 1
ATOM 3669 O O . ALA A 1 466 ? -22.766 0.699 11.385 1.00 93.06 466 ALA A O 1
ATOM 3670 N N . GLN A 1 467 ? -23.012 0.289 13.587 1.00 92.31 467 GLN A N 1
ATOM 3671 C CA . GLN A 1 467 ? -24.392 0.780 13.717 1.00 92.31 467 GLN A CA 1
ATOM 3672 C C . GLN A 1 467 ? -24.458 2.239 14.186 1.00 92.31 467 GLN A C 1
ATOM 3674 O O . GLN A 1 467 ? -25.501 2.875 14.054 1.00 92.31 467 GLN A O 1
ATOM 3679 N N . LEU A 1 468 ? -23.359 2.768 14.726 1.00 87.44 468 LEU A N 1
ATOM 3680 C CA . LEU A 1 468 ? -23.265 4.149 15.181 1.00 87.44 468 LEU A CA 1
ATOM 3681 C C . LEU A 1 468 ? -22.971 5.086 14.008 1.00 87.44 468 LEU A C 1
ATOM 3683 O O . LEU A 1 468 ? -22.255 4.735 13.068 1.00 87.44 468 LEU A O 1
ATOM 3687 N N . ASN A 1 469 ? -23.492 6.309 14.090 1.00 76.12 469 ASN A N 1
ATOM 3688 C CA . ASN A 1 469 ? -23.089 7.381 13.194 1.00 76.12 469 ASN A CA 1
ATOM 3689 C C . ASN A 1 469 ? -21.802 8.021 13.730 1.00 76.12 469 ASN A C 1
ATOM 3691 O O . ASN A 1 469 ? -21.848 8.950 14.525 1.00 76.12 469 ASN A O 1
ATOM 3695 N N . LEU A 1 470 ? -20.649 7.465 13.361 1.00 73.62 470 LEU A N 1
ATOM 3696 C CA . LEU A 1 470 ? -19.348 7.937 13.853 1.00 73.62 470 LEU A CA 1
ATOM 3697 C C . LEU A 1 470 ? -18.781 9.128 13.056 1.00 73.62 470 LEU A C 1
ATOM 3699 O O . LEU A 1 470 ? -17.746 9.674 13.439 1.00 73.62 470 LEU A O 1
ATOM 3703 N N . ASP A 1 471 ? -19.439 9.502 11.954 1.00 59.16 471 ASP A N 1
ATOM 3704 C CA . ASP A 1 471 ? -19.001 10.554 11.026 1.00 59.16 471 ASP A CA 1
ATOM 3705 C C . ASP A 1 471 ? -19.688 11.916 11.262 1.00 59.16 471 ASP A C 1
ATOM 3707 O O . ASP A 1 471 ? -19.326 12.900 10.609 1.00 59.16 471 ASP A O 1
ATOM 3711 N N . SER A 1 472 ? -20.659 11.984 12.183 1.00 47.41 472 SER A N 1
ATOM 3712 C CA . SER A 1 472 ? -21.237 13.233 12.714 1.00 47.41 472 SER A CA 1
ATOM 3713 C C . SER A 1 472 ? -20.381 13.811 13.829 1.00 47.41 472 SER A C 1
ATOM 3715 O O . SER A 1 472 ? -20.161 15.042 13.812 1.00 47.41 472 SER A O 1
#

Solvent-accessible surface area (backbone atoms only — not comparable to full-atom values): 24540 Å² total; per-residue (Å²): 110,72,69,62,54,49,52,50,49,52,51,51,52,50,50,51,54,52,43,56,60,34,54,72,49,74,28,85,33,28,48,38,26,48,25,22,50,45,90,92,51,42,39,29,21,40,35,26,34,57,8,45,21,55,49,61,42,33,74,70,84,54,60,84,92,70,63,55,23,37,41,60,50,54,50,51,48,30,55,77,71,72,36,24,42,21,33,26,26,23,22,38,27,72,79,62,62,89,70,45,81,41,42,75,57,38,97,23,33,29,16,47,39,44,59,25,32,50,32,57,93,38,27,70,35,6,5,40,75,55,30,47,66,56,49,41,50,42,49,74,70,65,28,40,65,25,37,24,35,16,52,46,58,28,41,20,85,42,71,90,80,42,58,68,39,58,46,41,64,35,59,65,57,52,40,50,34,42,48,55,31,46,52,49,42,31,72,77,60,69,47,79,63,46,36,32,35,54,41,93,71,38,43,54,24,70,50,75,45,38,51,58,54,43,27,42,66,70,62,20,36,36,51,49,56,68,38,79,44,56,48,54,59,50,67,88,81,45,69,68,56,40,17,47,55,28,34,51,52,55,51,52,45,45,72,75,37,69,62,69,59,31,23,28,21,33,36,44,58,30,44,46,17,24,59,67,27,26,29,50,75,73,22,46,60,59,43,52,47,55,38,45,76,63,57,38,45,44,32,24,55,66,57,50,36,68,76,24,70,20,48,71,55,34,78,84,46,94,42,35,67,29,47,40,54,39,50,74,70,51,34,37,66,30,14,26,50,23,35,58,55,52,80,43,67,34,25,15,29,57,49,26,30,47,70,37,46,44,66,59,64,41,50,57,48,41,54,52,53,53,46,43,74,70,62,78,65,86,82,91,40,51,103,62,49,43,82,76,67,47,70,45,54,52,20,37,59,51,46,71,72,36,76,64,39,62,90,46,44,75,49,27,70,25,87,49,70,34,36,47,72,60,48,52,54,45,51,64,44,69,35,81,85,55,89,71,74,69,68,87,81,83,75,90,62,91,85,64,84,75,82,57,88,64,51,36,28,41,42,46,48,35,45,33,54,58,69,44,82,70,88,118

Foldseek 3Di:
DVVVVVVVVVVVVVVVVVLVVLQPDFALAAAQAFFAFAPVFFAFAEEAEAFPFFDWFVVHPDDPVPTTTLLVLLLVLCVVLVFAYEYQFAQWQVVVPPFDQDDFLAPQNQTQAAHHPLHDPPRLRGGCNNPVVSLLVNVVSVYHYAHQWHNLAAQDDDCPRNVNYDHAADLVVRLVRRCVNQVSSCVRRVHGHAEHEYRVNRFDHNLGHGPSLSCLLSNHYYYDFPAELFQQGHDPPDLVVRLVSSLVSLLVQCVVPLNSNGRGYYYHHSHHHSNRGGSCSNNVNSSSVSCVVSRYHHYYPVVSCLQGVAHADYPVDPLRVLVSLLVVQSQRQGGRSRHNQQFDFDALLNLLSRLARSCQLSVVSNVQVVCQVPVVDDDPAPSSSTPPCDSSNSSLVVLVVDPLCPVLSVRNNGPDGDFPVSVVSVLVSQQPPPDFDFDDDQDPDDPRDGDDPGTDGSSRSSSRSSSTPSVD

Secondary structure (DSSP, 8-state):
-HHHHHHHHHHHHHHHHHHHHHTSSB-SS-EESB-PPBTTBEEEEEEEES--B-SPPSS-SS-GGG---HHHHHHHHHHHTT---EEEE---SGGG-S-----TTSTTTT-SSS--SSSTT-GGGBSTTT-HHHHHHHHHTTPEEEE--SS--BSS--TTTSTTS-B-SSHHHHHHHHHHHHHHHHHHH-----EE--GGG--B-TTS-BHHHHHHHHTPEEE--SEE---SSPPSS-HHHHHHHHHHHHHHHHHH-TTTTTTBEEEEESS--TTS--HHHHHHHHHHHHHHHTTEEEE-HHHHHHH---SS--TTSTTHHHHHHHHHTT---SBTTS---TTSBPBHHHHHHHHS-HHHHHHHHHHHHHHHHHH---SSS-TTSS----HHHHHHHHHHH-GGGGGTHHHHT-SSBPBHHHHHHHHHHHSTT------------TTSPPPPTTB-BHHHHHHHHTTS-TT-

pLDDT: mean 90.75, std 13.06, range [31.59, 98.94]